Protein 6EMG (pdb70)

Radius of gyration: 25.28 Å; Cα contacts (8 Å, |Δi|>4): 551; chains: 2; bounding box: 44×83×62 Å

Foldseek 3Di:
DDDQPLLVQCQDLDLVSNVVSVVVVLVQLLPQVNLLPQDLVNLLSVLLSLVNNLVNDDDDVVLLVSLLVVLCVLVSYDPNNNLSNVLSNLLNCLQCVVVDDPVSNVSVLSSVLSNLLSLLLVQAPPVLGGNVVSLCSSVVVCCQALLDLDQWHWDDVIDIGGHDPVVNLSCLVRVVVSLVVNPLLPVVRPVSLVSLVVSLVSLVVSLVRDPDPVSNVSSVVSNCDCSRPVND/DLPLLVCLVSPVCSVVVVLVVQLDPDADLVNLLSNLVSLVVNLVPDQDDVVLLVSLLSVLVSLVSHDPVCNLSNVLSNLLNCLQCVVVQDPSSVVSVLSSVLSNLLSLLLVQPPCVGDVVSLCSSVVSCCQALLDLDQWHFRDDCPDDHDTDIGGHDNVSNLSCLVCVVVSLVVNPLLVPPDPSSLVSLVSSLVSLVVSLVRDPDPSSVVSSVVSNCPCSHPVNVD

Secondary structure (DSSP, 8-state):
----TTGGGTT-SSHHHHHHHHHHHHHHHHSHHHHHT--HHHHHHHHHHHHHHHHH--SHHHHHHHHHHHHGGGGGS-GGGHHHHHHHHHHHHHHHGGGS-HHHHHHHHHHHHHHHHHHHHHTBS----B-HHHHHHHHHHHHHTTT-SSSEEEE---EEEE--HHHHHHHHTTHHHHHHHTTTT-TT-HHHHHHHHHHHHHHHHHHHH-S-HHHHHHHHHHHT-TTSGGG-/--GGGGG---SHHHHHHHHHHHH-----HHHHHHHHHHHHHHHHH--SHHHHHHHHHHHHHGGGGS-GGGHHHHHHHHHHHHHHHGGG--HHHHHHHHHHHHHHHHHHHHHTB---B-HHHHHHHHHHHHHTTT-SSSEEE-S-SSSSSS--EEEPPHHHHHHHHHHHHHHHHHTTTTSTTSHHHHHHHHHHHHHHHHHHHH-S-HHHHHHHHHHHT-TTSTTT--

Solvent-accessible surface area: 22153 Å² total; per-residue (Å²): 185,52,93,23,78,17,37,151,82,0,42,27,104,71,152,165,55,25,71,57,5,10,78,50,0,48,63,29,1,72,47,158,159,50,0,43,57,16,70,40,95,8,0,20,79,0,3,107,6,0,6,78,5,0,75,47,10,106,174,49,121,62,33,84,90,21,0,69,57,1,7,78,1,3,121,56,12,3,99,121,4,0,31,40,2,5,60,2,1,6,3,1,3,5,104,29,16,123,69,17,54,143,151,49,42,126,13,1,42,35,1,0,53,70,4,2,8,13,3,0,119,12,0,87,112,150,47,88,47,9,14,94,58,15,1,5,51,4,0,32,15,2,38,47,0,0,5,4,31,11,113,50,12,123,5,130,114,111,81,65,28,137,12,17,78,23,0,12,49,23,0,2,80,4,0,5,42,2,0,80,150,16,31,2,28,68,85,137,45,99,64,0,97,40,4,4,76,0,0,15,13,5,0,32,4,4,37,23,36,26,193,32,91,50,2,96,71,98,0,126,86,8,38,48,31,118,76,5,59,99,71,159,144,29,88,16,29,164,85,15,214,90,69,96,68,2,33,85,43,1,77,64,81,4,73,114,164,90,34,60,38,44,37,1,22,80,0,4,107,5,0,13,115,11,0,55,104,23,102,94,7,11,40,19,8,56,17,0,60,85,3,6,76,5,3,122,63,17,58,95,148,10,1,30,41,2,3,58,3,0,7,4,1,2,4,90,43,10,125,52,12,57,76,138,69,26,26,6,0,11,11,1,2,18,50,5,2,10,11,3,0,115,12,0,89,119,159,71,3,32,106,57,21,2,69,58,4,1,35,11,1,46,50,0,0,4,11,117,50,120,80,15,145,24,12,122,82,88,140,136,53,47,92,83,84,34,117,7,12,73,14,0,20,23,19,0,2,48,4,0,6,42,1,0,71,143,13,22,0,13,112,84,145,59,102,61,0,83,93,7,8,87,82,0,20,78,33,0,58,34,5,35,142,78,23,196,30,94,43,1,103,75,61,0,130,85,11,36,51,36,112,73,5,28,79,62,178,261

Sequence (458 aa):
EKSMPFIKHLASSDRKVRTAALNSLHAFLSARQVASALTTLDVLKLWKGLFYALWMCDRAIPQQNLCNELADLIWQLPRESVATWLRGFWATMAREWTGIDVLRMEKFLLLVRRVLGASFKWMKKDGGAWDQSKVDEVLGLLAEWPFSLAEEVRITGEIVQKIPVGMRLHVLDIWVDEVERVGLLNEDEEEARMMIVQRISDMVDALEQTTKSPAVRTRSKDSLGDDRLPANRSMPFIKHLKVRTAALNSLHAFLSASALTTLDVLKLWKGLFYYALWMCDRAIPQQNLCNELADLIWQLPRESVATWLRGFWATMAREWTGIDVLRMEKFLLLVRRVLGASFKWMKKDAWDQSKVDEVLGLLAEWPFSLAEEVRITQSSEKGGEIVQKIPVGMRLHVLDIWVDEVERVGLLNEDEEEARMIVQRISDMVDALEQTTKSPAVRTRSKDSLGDDRLPANRR

Structure (mmCIF, N/CA/C/O backbone):
data_6EMG
#
_entry.id   6EMG
#
_cell.length_a   214.259
_cell.length_b   214.259
_cell.length_c   124.785
_cell.angle_alpha   90.000
_cell.angle_beta   90.000
_cell.angle_gamma   120.000
#
_symmetry.space_group_name_H-M   'P 63 2 2'
#
loop_
_entity.id
_entity.type
_entity.pdbx_description
1 polymer G0S4M2
2 non-polymer 'PHOSPHATE ION'
3 non-polymer 1,2-ETHANEDIOL
4 non-polymer '4-(2-HYDROXYETHYL)-1-PIPERAZINE ETHANESULFONIC ACID'
5 water water
#
loop_
_atom_site.group_PDB
_atom_site.id
_atom_site.type_symbol
_atom_site.label_atom_id
_atom_site.label_alt_id
_atom_site.label_comp_id
_atom_site.label_asym_id
_atom_site.label_entity_id
_atom_site.label_seq_id
_atom_site.pdbx_PDB_ins_code
_atom_site.Cartn_x
_atom_site.Cartn_y
_atom_site.Cartn_z
_atom_site.occupancy
_atom_site.B_iso_or_equiv
_atom_site.auth_seq_id
_atom_site.auth_comp_id
_atom_site.auth_asym_id
_atom_site.auth_atom_id
_atom_site.pdbx_PDB_model_num
ATOM 1 N N . GLU A 1 5 ? 76.345 91.671 -9.070 1.00 109.07 5 GLU A N 1
ATOM 2 C CA . GLU A 1 5 ? 75.715 91.969 -7.791 1.00 119.15 5 GLU A CA 1
ATOM 3 C C . GLU A 1 5 ? 74.726 93.123 -7.935 1.00 117.12 5 GLU A C 1
ATOM 4 O O . GLU A 1 5 ? 74.872 93.974 -8.812 1.00 117.57 5 GLU A O 1
ATOM 10 N N . LYS A 1 6 ? 73.707 93.123 -7.081 1.00 105.33 6 LYS A N 1
ATOM 11 C CA . LYS A 1 6 ? 72.718 94.187 -7.110 1.00 91.22 6 LYS A CA 1
ATOM 12 C C . LYS A 1 6 ? 73.336 95.505 -6.665 1.00 83.65 6 LYS A C 1
ATOM 13 O O . LYS A 1 6 ? 74.246 95.545 -5.832 1.00 81.30 6 LYS A O 1
ATOM 19 N N . SER A 1 7 ? 72.831 96.594 -7.235 1.00 75.01 7 SER A N 1
ATOM 20 C CA . SER A 1 7 ? 73.193 97.930 -6.793 1.00 84.05 7 SER A CA 1
ATOM 21 C C . SER A 1 7 ? 72.215 98.369 -5.713 1.00 73.75 7 SER A C 1
ATOM 22 O O . SER A 1 7 ? 70.999 98.359 -5.928 1.00 64.95 7 SER A O 1
ATOM 25 N N . MET A 1 8 ? 72.749 98.732 -4.549 1.00 70.25 8 MET A N 1
ATOM 26 C CA . MET A 1 8 ? 71.938 99.125 -3.395 1.00 60.59 8 MET A CA 1
ATOM 27 C C . MET A 1 8 ? 72.558 100.362 -2.761 1.00 56.96 8 MET A C 1
ATOM 28 O O . MET A 1 8 ? 73.044 100.324 -1.625 1.00 57.00 8 MET A O 1
ATOM 33 N N . PRO A 1 9 ? 72.538 101.496 -3.471 1.00 57.25 9 PRO A N 1
ATOM 34 C CA . PRO A 1 9 ? 73.276 102.678 -2.995 1.00 59.77 9 PRO A CA 1
ATOM 35 C C . PRO A 1 9 ? 72.692 103.316 -1.746 1.00 63.75 9 PRO A C 1
ATOM 36 O O . PRO A 1 9 ? 73.359 10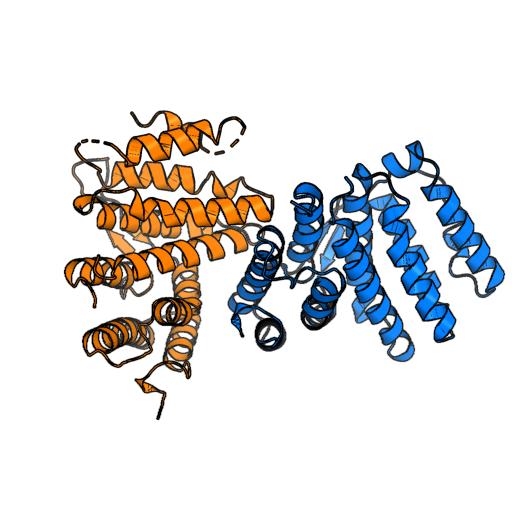4.165 -1.141 1.00 65.50 9 PRO A O 1
ATOM 40 N N . PHE A 1 10 ? 71.480 102.942 -1.340 1.00 50.82 10 PHE A N 1
ATOM 41 C CA . PHE A 1 10 ? 70.861 103.530 -0.159 1.00 52.04 10 PHE A CA 1
ATOM 42 C C . PHE A 1 10 ? 71.423 102.976 1.142 1.00 52.23 10 PHE A C 1
ATOM 43 O O . PHE A 1 10 ? 71.222 103.589 2.196 1.00 50.66 10 PHE A O 1
ATOM 51 N N . ILE A 1 11 ? 72.115 101.835 1.090 1.00 51.63 11 ILE A N 1
ATOM 52 C CA . ILE A 1 11 ? 72.515 101.143 2.313 1.00 58.16 11 ILE A CA 1
ATOM 53 C C . ILE A 1 11 ? 73.475 101.999 3.129 1.00 52.86 11 ILE A C 1
ATOM 54 O O . ILE A 1 11 ? 73.362 102.084 4.357 1.00 52.13 11 ILE A O 1
ATOM 59 N N . LYS A 1 12 ? 74.422 102.665 2.462 1.00 54.20 12 LYS A N 1
ATOM 60 C CA . LYS A 1 12 ? 75.399 103.469 3.189 1.00 58.98 12 LYS A CA 1
ATOM 61 C C . LYS A 1 12 ? 74.769 104.681 3.863 1.00 63.78 12 LYS A C 1
ATOM 62 O O . LYS A 1 12 ? 75.401 105.291 4.731 1.00 72.30 12 LYS A O 1
ATOM 68 N N . HIS A 1 13 ? 73.539 105.037 3.497 1.00 57.22 13 HIS A N 1
ATOM 69 C CA . HIS A 1 13 ? 72.858 106.178 4.092 1.00 45.49 13 HIS A CA 1
ATOM 70 C C . HIS A 1 13 ? 71.904 105.793 5.214 1.00 47.64 13 HIS A C 1
ATOM 71 O O . HIS A 1 13 ? 71.380 106.686 5.889 1.00 50.57 13 HIS A O 1
ATOM 78 N N . LEU A 1 14 ? 71.665 104.496 5.429 1.00 45.73 14 LEU A N 1
ATOM 79 C CA . LEU A 1 14 ? 70.753 104.080 6.490 1.00 51.21 14 LEU A CA 1
ATOM 80 C C . LEU A 1 14 ? 71.277 104.467 7.866 1.00 55.37 14 LEU A C 1
ATOM 81 O O . LEU A 1 14 ? 70.490 104.631 8.806 1.00 62.22 14 LEU A O 1
ATOM 86 N N . ALA A 1 15 ? 72.593 104.619 8.007 1.00 49.52 15 ALA A N 1
ATOM 87 C CA . ALA A 1 15 ? 73.216 104.928 9.286 1.00 54.61 15 ALA A CA 1
ATOM 88 C C . ALA A 1 15 ? 73.678 106.376 9.385 1.00 55.40 15 ALA A C 1
ATOM 89 O O . ALA A 1 15 ? 74.449 106.706 10.291 1.00 57.50 15 ALA A O 1
ATOM 91 N N . SER A 1 16 ? 73.226 107.241 8.480 1.00 55.17 16 SER A N 1
ATOM 92 C CA . SER A 1 16 ? 73.654 108.633 8.488 1.00 58.29 16 SER A CA 1
ATOM 93 C C . SER A 1 16 ? 73.275 109.312 9.799 1.00 55.68 16 SER A C 1
ATOM 94 O O . SER A 1 16 ? 72.302 108.944 10.460 1.00 62.85 16 SER A O 1
ATOM 97 N N . SER A 1 17 ? 74.067 110.314 10.181 1.00 59.22 17 SER A N 1
ATOM 98 C CA . SER A 1 17 ? 73.748 111.079 11.379 1.00 64.67 17 SER A CA 1
ATOM 99 C C . SER A 1 17 ? 72.562 112.009 11.159 1.00 64.31 17 SER A C 1
ATOM 100 O O . SER A 1 17 ? 71.979 112.489 12.137 1.00 68.76 17 SER A O 1
ATOM 103 N N . ASP A 1 18 ? 72.198 112.269 9.904 1.00 57.73 18 ASP A N 1
ATOM 104 C CA . ASP A 1 18 ? 71.038 113.087 9.568 1.00 56.30 18 ASP A CA 1
ATOM 105 C C . ASP A 1 18 ? 69.805 112.193 9.532 1.00 62.22 18 ASP A C 1
ATOM 106 O O . ASP A 1 18 ? 69.751 111.228 8.761 1.00 64.20 18 ASP A O 1
ATOM 111 N N . ARG A 1 19 ? 68.815 112.523 10.365 1.00 57.79 19 ARG A N 1
ATOM 112 C CA . ARG A 1 19 ? 67.634 111.676 10.488 1.00 59.98 19 ARG A CA 1
ATOM 113 C C . ARG A 1 19 ? 66.853 111.618 9.182 1.00 58.98 19 ARG A C 1
ATOM 114 O O . ARG A 1 19 ? 66.315 110.565 8.817 1.00 53.26 19 ARG A O 1
ATOM 122 N N . LYS A 1 20 ? 66.789 112.737 8.457 1.00 57.86 20 LYS A N 1
ATOM 123 C CA . LYS A 1 20 ? 66.038 112.757 7.207 1.00 67.69 20 LYS A CA 1
ATOM 124 C C . LYS A 1 20 ? 66.749 111.969 6.113 1.00 59.78 20 LYS A C 1
ATOM 125 O O . LYS A 1 20 ? 66.090 111.392 5.243 1.00 58.99 20 LYS A O 1
ATOM 131 N N . VAL A 1 21 ? 68.084 111.916 6.142 1.00 55.01 21 VAL A N 1
ATOM 132 C CA . VAL A 1 21 ? 68.806 111.038 5.223 1.00 57.70 21 VAL A CA 1
ATOM 133 C C . VAL A 1 21 ? 68.495 109.580 5.536 1.00 63.36 21 VAL A C 1
ATOM 134 O O . VAL A 1 21 ? 68.326 108.756 4.628 1.00 57.93 21 VAL A O 1
ATOM 138 N N . ARG A 1 22 ? 68.408 109.240 6.825 1.00 47.13 22 ARG A N 1
ATOM 139 C CA . ARG A 1 22 ? 68.088 107.869 7.214 1.00 52.35 22 ARG A CA 1
ATOM 140 C C . ARG A 1 22 ? 66.696 107.475 6.740 1.00 50.66 22 ARG A C 1
ATOM 141 O O . ARG A 1 22 ? 66.497 106.377 6.206 1.00 51.23 22 ARG A O 1
ATOM 149 N N . THR A 1 23 ? 65.715 108.360 6.933 1.00 48.42 23 THR A N 1
ATOM 150 C CA . THR A 1 23 ? 64.352 108.051 6.515 1.00 48.14 23 THR A CA 1
ATOM 151 C C . THR A 1 23 ? 64.255 107.920 5.001 1.00 44.36 23 THR A C 1
ATOM 152 O O . THR A 1 23 ? 63.596 107.006 4.490 1.00 51.39 23 THR A O 1
ATOM 156 N N . ALA A 1 24 ? 64.907 108.825 4.266 1.00 48.91 24 ALA A N 1
ATOM 157 C CA . ALA A 1 24 ? 64.928 108.723 2.811 1.00 51.77 24 ALA A CA 1
ATOM 158 C C . ALA A 1 24 ? 65.598 107.432 2.359 1.00 57.34 24 ALA A C 1
ATOM 159 O O . ALA A 1 24 ? 65.127 106.774 1.424 1.00 51.65 24 ALA A O 1
ATOM 161 N N . ALA A 1 25 ? 66.695 107.048 3.019 1.00 47.33 25 ALA A N 1
ATOM 162 C CA . ALA A 1 25 ? 67.372 105.804 2.664 1.00 52.08 25 ALA A CA 1
ATOM 163 C C . ALA A 1 25 ? 66.494 104.593 2.954 1.00 56.22 25 ALA A C 1
ATOM 164 O O . ALA A 1 25 ? 66.442 103.652 2.153 1.00 46.78 25 ALA A O 1
ATOM 166 N N . LEU A 1 26 ? 65.797 104.598 4.093 1.00 46.56 26 LEU A N 1
ATOM 167 C CA . LEU A 1 26 ? 64.886 103.503 4.412 1.00 45.90 26 LEU A CA 1
ATOM 168 C C . LEU A 1 26 ? 63.732 103.446 3.422 1.00 49.51 26 LEU A C 1
ATOM 169 O O . LEU A 1 26 ? 63.278 102.359 3.045 1.00 46.98 26 LEU A O 1
ATOM 174 N N . ASN A 1 27 ? 63.241 104.611 2.991 1.00 42.46 27 ASN A N 1
ATOM 175 C CA . ASN A 1 27 ? 62.188 104.639 1.983 1.00 47.05 27 ASN A CA 1
ATOM 176 C C . ASN A 1 27 ? 62.691 104.100 0.650 1.00 49.79 27 ASN A C 1
ATOM 177 O O . ASN A 1 27 ? 61.949 103.422 -0.071 1.00 49.74 27 ASN A O 1
ATOM 182 N N . SER A 1 28 ? 63.949 104.389 0.306 1.00 46.09 28 SER A N 1
ATOM 183 C CA . SER A 1 28 ? 64.541 103.793 -0.887 1.00 53.72 28 SER A CA 1
ATOM 184 C C . SER A 1 28 ? 64.614 102.277 -0.757 1.00 53.50 28 SER A C 1
ATOM 185 O O . SER A 1 28 ? 64.418 101.552 -1.740 1.00 50.93 28 SER A O 1
ATOM 188 N N . LEU A 1 29 ? 64.892 101.781 0.452 1.00 43.27 29 LEU A N 1
ATOM 189 C CA . LEU A 1 29 ? 64.897 100.339 0.677 1.00 44.07 29 LEU A CA 1
ATOM 190 C C . LEU A 1 29 ? 63.506 99.751 0.476 1.00 42.99 29 LEU A C 1
ATOM 191 O O . LEU A 1 29 ? 63.360 98.677 -0.121 1.00 48.38 29 LEU A O 1
ATOM 196 N N . HIS A 1 30 ? 62.474 100.436 0.979 1.00 43.09 30 HIS A N 1
ATOM 197 C CA . HIS A 1 30 ? 61.098 100.026 0.714 1.00 47.75 30 HIS A CA 1
ATOM 198 C C . HIS A 1 30 ? 60.848 99.894 -0.781 1.00 49.84 30 HIS A C 1
ATOM 199 O O . HIS A 1 30 ? 60.307 98.886 -1.251 1.00 52.28 30 HIS A O 1
ATOM 206 N N . ALA A 1 31 ? 61.244 100.915 -1.545 1.00 48.81 31 ALA A N 1
ATOM 207 C CA . ALA A 1 31 ? 61.045 100.891 -2.990 1.00 50.35 31 ALA A CA 1
ATOM 208 C C . ALA A 1 31 ? 61.842 99.768 -3.639 1.00 48.88 31 ALA A C 1
ATOM 209 O O . ALA A 1 31 ? 61.338 99.075 -4.532 1.00 48.26 31 ALA A O 1
ATOM 211 N N . PHE A 1 32 ? 63.089 99.577 -3.203 1.00 48.33 32 PHE A N 1
ATOM 212 C CA . PHE A 1 32 ? 63.923 98.510 -3.749 1.00 47.16 32 PHE A CA 1
ATOM 213 C C . PHE A 1 32 ? 63.256 97.150 -3.586 1.00 56.71 32 PHE A C 1
ATOM 214 O O . PHE A 1 32 ? 63.269 96.329 -4.511 1.00 52.94 32 PHE A O 1
ATOM 222 N N . LEU A 1 33 ? 62.653 96.898 -2.421 1.00 49.94 33 LEU A N 1
ATOM 223 C CA . LEU A 1 33 ? 62.026 95.604 -2.176 1.00 47.00 33 LEU A CA 1
ATOM 224 C C . LEU A 1 33 ? 60.702 95.447 -2.911 1.00 52.59 33 LEU A C 1
ATOM 225 O O . LEU A 1 33 ? 60.252 94.314 -3.112 1.00 54.98 33 LEU A O 1
ATOM 230 N N . SER A 1 34 ? 60.068 96.549 -3.315 1.00 51.04 34 SER A N 1
ATOM 231 C CA . SER A 1 34 ? 58.778 96.458 -3.988 1.00 55.16 34 SER A CA 1
ATOM 232 C C . SER A 1 34 ? 58.905 96.040 -5.447 1.00 62.49 34 SER A C 1
ATOM 233 O O . SER A 1 34 ? 57.919 95.579 -6.032 1.00 58.73 34 SER A O 1
ATOM 236 N N . ALA A 1 35 ? 60.086 96.193 -6.047 1.00 57.43 35 ALA A N 1
ATOM 237 C CA . ALA A 1 35 ? 60.329 95.702 -7.401 1.00 60.25 35 ALA A CA 1
ATOM 238 C C . ALA A 1 35 ? 60.332 94.179 -7.367 1.00 58.59 35 ALA A C 1
ATOM 239 O O . ALA A 1 35 ? 61.251 93.562 -6.820 1.00 58.62 35 ALA A O 1
ATOM 241 N N . ARG A 1 36 ? 59.298 93.576 -7.957 1.00 61.78 36 ARG A N 1
ATOM 242 C CA . ARG A 1 36 ? 58.972 92.186 -7.654 1.00 63.21 36 ARG A CA 1
ATOM 243 C C . ARG A 1 36 ? 60.037 91.224 -8.161 1.00 63.95 36 ARG A C 1
ATOM 244 O O . ARG A 1 36 ? 60.367 90.246 -7.480 1.00 58.59 36 ARG A O 1
ATOM 252 N N . GLN A 1 37 ? 60.572 91.465 -9.360 1.00 68.80 37 GLN A N 1
ATOM 253 C CA . GLN A 1 37 ? 61.616 90.584 -9.872 1.00 75.59 37 GLN A CA 1
ATOM 254 C C . GLN A 1 37 ? 62.896 90.694 -9.055 1.00 65.18 37 GLN A C 1
ATOM 255 O O . GLN A 1 37 ? 63.601 89.694 -8.872 1.00 63.74 37 GLN A O 1
ATOM 261 N N . VAL A 1 38 ? 63.215 91.895 -8.565 1.00 66.11 38 VAL A N 1
ATOM 262 C CA . VAL A 1 38 ? 64.430 92.087 -7.778 1.00 63.01 38 VAL A CA 1
ATOM 263 C C . VAL A 1 38 ? 64.309 91.380 -6.437 1.00 70.36 38 VAL A C 1
ATOM 264 O O . VAL A 1 38 ? 65.228 90.676 -6.001 1.00 56.98 38 VAL A O 1
ATOM 268 N N . ALA A 1 39 ? 63.169 91.556 -5.763 1.00 57.23 39 ALA A N 1
ATOM 269 C CA . ALA A 1 39 ? 62.950 90.895 -4.482 1.00 63.07 39 ALA A CA 1
ATOM 270 C C . ALA A 1 39 ? 62.920 89.378 -4.626 1.00 69.28 39 ALA A C 1
ATOM 271 O O . ALA A 1 39 ? 63.347 88.662 -3.714 1.00 62.74 39 ALA A O 1
ATOM 273 N N . SER A 1 40 ? 62.425 88.872 -5.758 1.00 60.57 40 SER A N 1
ATOM 274 C CA . SER A 1 40 ? 62.392 87.431 -5.978 1.00 66.03 40 SER A CA 1
ATOM 275 C C . SER A 1 40 ? 63.785 86.834 -6.131 1.00 62.89 40 SER A C 1
ATOM 276 O O . SER A 1 40 ? 63.952 85.628 -5.925 1.00 73.70 40 SER A O 1
ATOM 279 N N . ALA A 1 41 ? 64.783 87.644 -6.482 1.00 61.84 41 ALA A N 1
ATOM 280 C CA . ALA A 1 41 ? 66.126 87.156 -6.764 1.00 59.74 41 ALA A CA 1
ATOM 281 C C . ALA A 1 41 ? 67.112 87.463 -5.642 1.00 53.99 41 ALA A C 1
ATOM 282 O O . ALA A 1 41 ? 68.327 87.398 -5.860 1.00 61.01 41 ALA A O 1
ATOM 284 N N . LEU A 1 42 ? 66.617 87.792 -4.451 1.00 58.32 42 LEU A N 1
ATOM 285 C CA . LEU A 1 42 ? 67.499 88.158 -3.351 1.00 56.04 42 LEU A CA 1
ATOM 286 C C . LEU A 1 42 ? 68.336 86.964 -2.911 1.00 61.40 42 LEU A C 1
ATOM 287 O O . LEU A 1 42 ? 67.810 85.872 -2.672 1.00 54.71 42 LEU A O 1
ATOM 292 N N . THR A 1 43 ? 69.645 87.175 -2.814 1.00 51.97 43 THR A N 1
ATOM 293 C CA . THR A 1 43 ? 70.574 86.161 -2.341 1.00 52.02 43 THR A CA 1
ATOM 294 C C . THR A 1 43 ? 70.835 86.340 -0.850 1.00 55.42 43 THR A C 1
ATOM 295 O O . THR A 1 43 ? 70.460 87.344 -0.238 1.00 51.93 43 THR A O 1
ATOM 299 N N . THR A 1 44 ? 71.486 85.333 -0.267 1.00 53.80 44 THR A N 1
ATOM 300 C CA . THR A 1 44 ? 71.890 85.413 1.131 1.00 47.84 44 THR A CA 1
ATOM 301 C C . THR A 1 44 ? 72.780 86.624 1.370 1.00 46.20 44 THR A C 1
ATOM 302 O O . THR A 1 44 ? 72.605 87.360 2.348 1.00 53.27 44 THR A O 1
ATOM 306 N N . LEU A 1 45 ? 73.742 86.853 0.479 1.00 51.70 45 LEU A N 1
ATOM 307 C CA . LEU A 1 45 ? 74.608 88.015 0.630 1.00 61.61 45 LEU A CA 1
ATOM 308 C C . LEU A 1 45 ? 73.834 89.321 0.495 1.00 61.64 45 LEU A C 1
ATOM 309 O O . LEU A 1 45 ? 74.164 90.302 1.173 1.00 52.72 45 LEU A O 1
ATOM 314 N N . ASP A 1 46 ? 72.793 89.349 -0.343 1.00 49.45 46 ASP A N 1
ATOM 315 C CA . ASP A 1 46 ? 71.974 90.551 -0.456 1.00 45.18 46 ASP A CA 1
ATOM 316 C C . ASP A 1 46 ? 71.320 90.894 0.878 1.00 49.48 46 ASP A C 1
ATOM 317 O O . ASP A 1 46 ? 71.458 92.013 1.385 1.00 49.65 46 ASP A O 1
ATOM 322 N N . VAL A 1 47 ? 70.616 89.927 1.475 1.00 40.50 47 VAL A N 1
ATOM 323 C CA . VAL A 1 47 ? 69.862 90.210 2.691 1.00 49.99 47 VAL A CA 1
ATOM 324 C C . VAL A 1 47 ? 70.795 90.470 3.866 1.00 46.27 47 VAL A C 1
ATOM 325 O O . VAL A 1 47 ? 70.450 91.223 4.785 1.00 50.53 47 VAL A O 1
ATOM 329 N N . LEU A 1 48 ? 71.989 89.870 3.858 1.00 46.53 48 LEU A N 1
ATOM 330 C CA . LEU A 1 48 ? 72.964 90.173 4.901 1.00 44.61 48 LEU A CA 1
ATOM 331 C C . LEU A 1 48 ? 73.402 91.629 4.829 1.00 53.28 48 LEU A C 1
ATOM 332 O O . LEU A 1 48 ? 73.571 92.286 5.863 1.00 47.99 48 LEU A O 1
ATOM 337 N N . LYS A 1 49 ? 73.579 92.154 3.614 1.00 45.83 49 LYS A N 1
ATOM 338 C CA . LYS A 1 49 ? 73.924 93.563 3.464 1.00 49.84 49 LYS A CA 1
ATOM 339 C C . LYS A 1 49 ? 72.763 94.461 3.869 1.00 51.72 49 LYS A C 1
ATOM 340 O O . LYS A 1 49 ? 72.967 95.505 4.500 1.00 46.98 49 LYS A O 1
ATOM 346 N N . LEU A 1 50 ? 71.537 94.072 3.517 1.00 42.40 50 LEU A N 1
ATOM 347 C CA . LEU A 1 50 ? 70.377 94.896 3.839 1.00 44.72 50 LEU A CA 1
ATOM 348 C C . LEU A 1 50 ? 70.114 94.915 5.340 1.00 46.41 50 LEU A C 1
ATOM 349 O O . LEU A 1 50 ? 69.851 95.974 5.920 1.00 44.54 50 LEU A O 1
ATOM 354 N N . TRP A 1 51 ? 70.191 93.751 5.989 1.00 42.24 51 TRP A N 1
ATOM 355 C CA . TRP A 1 51 ? 69.917 93.700 7.420 1.00 48.25 51 TRP A CA 1
ATOM 356 C C . TRP A 1 51 ? 71.017 94.369 8.232 1.00 48.57 51 TRP A C 1
ATOM 357 O O . TRP A 1 51 ? 70.739 94.931 9.298 1.00 48.64 51 TRP A O 1
ATOM 368 N N . LYS A 1 52 ? 72.264 94.324 7.755 1.00 48.49 52 LYS A N 1
ATOM 369 C CA . LYS A 1 52 ? 73.313 95.106 8.400 1.00 48.57 52 LYS A CA 1
ATOM 370 C C . LYS A 1 52 ? 72.988 96.592 8.348 1.00 54.24 52 LYS A C 1
ATOM 371 O O . LYS A 1 52 ? 73.176 97.314 9.334 1.00 48.23 52 LYS A O 1
ATOM 377 N N . GLY A 1 53 ? 72.490 97.067 7.205 1.00 43.67 53 GLY A N 1
ATOM 378 C CA . GLY A 1 53 ? 72.083 98.459 7.112 1.00 40.97 53 GLY A CA 1
ATOM 379 C C . GLY A 1 53 ? 70.902 98.780 8.008 1.00 43.61 53 GLY A C 1
ATOM 380 O O . GLY A 1 53 ? 70.873 99.824 8.663 1.00 46.65 53 GLY A O 1
ATOM 381 N N . LEU A 1 54 ? 69.912 97.887 8.051 1.00 43.70 54 LEU A N 1
ATOM 382 C CA . LEU A 1 54 ? 68.760 98.108 8.920 1.00 44.39 54 LEU A CA 1
ATOM 383 C C . LEU A 1 54 ? 69.159 98.065 10.389 1.00 46.10 54 LEU A C 1
ATOM 384 O O . LEU A 1 54 ? 68.615 98.817 11.206 1.00 41.75 54 LEU A O 1
ATOM 389 N N . PHE A 1 55 ? 70.104 97.188 10.740 1.00 42.64 55 PHE A N 1
ATOM 390 C CA . PHE A 1 55 ? 70.615 97.142 12.107 1.00 41.79 55 PHE A CA 1
ATOM 391 C C . PHE A 1 55 ? 71.126 98.507 12.543 1.00 45.78 55 PHE A C 1
ATOM 392 O O . PHE A 1 55 ? 70.824 98.978 13.645 1.00 46.78 55 PHE A O 1
ATOM 400 N N . TYR A 1 56 ? 71.900 99.163 11.683 1.00 42.15 56 TYR A N 1
ATOM 401 C CA . TYR A 1 56 ? 72.480 100.444 12.053 1.00 41.90 56 TYR A CA 1
ATOM 402 C C . TYR A 1 56 ? 71.490 101.591 11.928 1.00 50.46 56 TYR A C 1
ATOM 403 O O . TYR A 1 56 ? 71.692 102.634 12.557 1.00 45.20 56 TYR A O 1
ATOM 412 N N . ALA A 1 57 ? 70.421 101.420 11.148 1.00 41.58 57 ALA A N 1
ATOM 413 C CA . ALA A 1 57 ? 69.335 102.393 11.169 1.00 46.94 57 ALA A CA 1
ATOM 414 C C . ALA A 1 57 ? 68.660 102.412 12.534 1.00 43.17 57 ALA A C 1
ATOM 415 O O . ALA A 1 57 ? 68.388 103.481 13.090 1.00 46.84 57 ALA A O 1
ATOM 417 N N . LEU A 1 58 ? 68.384 101.233 13.093 1.00 44.16 58 LEU A N 1
ATOM 418 C CA . LEU A 1 58 ? 67.850 101.173 14.449 1.00 44.29 58 LEU A CA 1
ATOM 419 C C . LEU A 1 58 ? 68.879 101.647 15.468 1.00 47.42 58 LEU A C 1
ATOM 420 O O . LEU A 1 58 ? 68.530 102.343 16.429 1.00 43.00 58 LEU A O 1
ATOM 425 N N . TRP A 1 59 ? 70.152 101.285 15.269 1.00 43.98 59 TRP A N 1
ATOM 426 C CA . TRP A 1 59 ? 71.208 101.717 16.181 1.00 43.78 59 TRP A CA 1
ATOM 427 C C . TRP A 1 59 ? 71.235 103.234 16.319 1.00 46.81 59 TRP A C 1
ATOM 428 O O . TRP A 1 59 ? 71.435 103.763 17.418 1.00 46.64 59 TRP A O 1
ATOM 439 N N . MET A 1 60 ? 71.011 103.951 15.217 1.00 47.42 60 MET A N 1
ATOM 440 C CA . MET A 1 60 ? 71.075 105.407 15.214 1.00 46.48 60 MET A CA 1
ATOM 441 C C . MET A 1 60 ? 69.794 106.070 15.708 1.00 47.33 60 MET A C 1
ATOM 442 O O . MET A 1 60 ? 69.799 107.284 15.940 1.00 54.03 60 MET A O 1
ATOM 447 N N . CYS A 1 61 ? 68.707 105.319 15.874 1.00 54.66 61 CYS A N 1
ATOM 448 C CA . CYS A 1 61 ? 67.420 105.899 16.248 1.00 52.06 61 CYS A CA 1
ATOM 449 C C . CYS A 1 61 ? 67.379 106.116 17.758 1.00 49.13 61 CYS A C 1
ATOM 450 O O . CYS A 1 61 ? 67.535 105.165 18.532 1.00 47.93 61 CYS A O 1
ATOM 453 N N . ASP A 1 62 ? 67.142 107.362 18.178 1.00 60.41 62 ASP A N 1
ATOM 454 C CA . ASP A 1 62 ? 67.498 107.797 19.524 1.00 67.71 62 ASP A CA 1
ATOM 455 C C . ASP A 1 62 ? 66.331 107.896 20.503 1.00 65.92 62 ASP A C 1
ATOM 456 O O . ASP A 1 62 ? 66.574 107.889 21.716 1.00 73.08 62 ASP A O 1
ATOM 461 N N . ARG A 1 63 ? 65.086 108.001 20.037 1.00 62.15 63 ARG A N 1
ATOM 462 C CA . ARG A 1 63 ? 63.962 108.259 20.934 1.00 62.85 63 ARG A CA 1
ATOM 463 C C . ARG A 1 63 ? 62.981 107.087 20.956 1.00 59.15 63 ARG A C 1
ATOM 464 O O . ARG A 1 63 ? 62.875 106.321 19.993 1.00 58.28 63 ARG A O 1
ATOM 472 N N . ALA A 1 64 ? 62.250 106.971 22.076 1.00 47.99 64 ALA A N 1
ATOM 473 C CA . ALA A 1 64 ? 61.519 105.739 22.385 1.00 53.66 64 ALA A CA 1
ATOM 474 C C . ALA A 1 64 ? 60.444 105.447 21.355 1.00 48.24 64 ALA A C 1
ATOM 475 O O . ALA A 1 64 ? 60.336 104.319 20.860 1.00 55.34 64 ALA A O 1
ATOM 477 N N . ILE A 1 65 ? 59.611 106.434 21.050 1.00 47.04 65 ILE A N 1
ATOM 478 C CA . ILE A 1 65 ? 58.483 106.195 20.157 1.00 55.03 65 ILE A CA 1
ATOM 479 C C . ILE A 1 65 ? 58.987 105.991 18.729 1.00 49.16 65 ILE A C 1
ATOM 480 O O . ILE A 1 65 ? 58.512 105.067 18.053 1.00 50.73 65 ILE A O 1
ATOM 485 N N . PRO A 1 66 ? 59.932 106.797 18.215 1.00 51.75 66 PRO A N 1
ATOM 486 C CA . PRO A 1 66 ? 60.545 106.433 16.924 1.00 51.77 66 PRO A CA 1
ATOM 487 C C . PRO A 1 66 ? 61.154 105.041 16.910 1.00 53.58 66 PRO A C 1
ATOM 488 O O . PRO A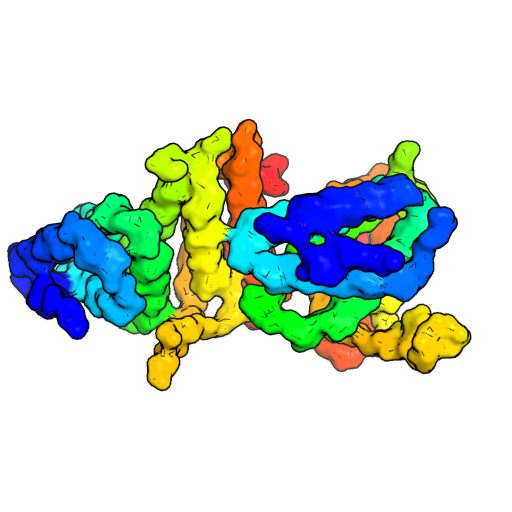 1 66 ? 61.065 104.345 15.891 1.00 49.33 66 PRO A O 1
ATOM 492 N N . GLN A 1 67 ? 61.773 104.615 18.016 1.00 46.67 67 GLN A N 1
ATOM 493 C CA . GLN A 1 67 ? 62.338 103.269 18.076 1.00 42.09 67 GLN A CA 1
ATOM 494 C C . GLN A 1 67 ? 61.252 102.208 17.959 1.00 45.03 67 GLN A C 1
ATOM 495 O O . GLN A 1 67 ? 61.439 101.190 17.281 1.00 45.70 67 GLN A O 1
ATOM 501 N N . GLN A 1 68 ? 60.112 102.422 18.621 1.00 47.84 68 GLN A N 1
ATOM 502 C CA . GLN A 1 68 ? 59.019 101.458 18.541 1.00 49.29 68 GLN A CA 1
ATOM 503 C C . GLN A 1 68 ? 58.434 101.402 17.137 1.00 42.50 68 GLN A C 1
ATOM 504 O O . GLN A 1 68 ? 58.150 100.316 16.618 1.00 46.71 68 GLN A O 1
ATOM 510 N N . ASN A 1 69 ? 58.237 102.564 16.510 1.00 42.01 69 ASN A N 1
ATOM 511 C CA . ASN A 1 69 ? 57.745 102.586 15.138 1.00 46.39 69 ASN A CA 1
ATOM 512 C C . ASN A 1 69 ? 58.735 101.924 14.190 1.00 45.59 69 ASN A C 1
ATOM 513 O O . ASN A 1 69 ? 58.338 101.181 13.284 1.00 52.70 69 ASN A O 1
ATOM 518 N N . LEU A 1 70 ? 60.032 102.176 14.387 1.00 41.64 70 LEU A N 1
ATOM 519 C CA . LEU A 1 70 ? 61.042 101.583 13.514 1.00 43.34 70 LEU A CA 1
ATOM 520 C C . LEU A 1 70 ? 61.070 100.067 13.651 1.00 43.84 70 LEU A C 1
ATOM 521 O O . LEU A 1 70 ? 61.213 99.350 12.655 1.00 44.62 70 LEU A O 1
ATOM 526 N N . CYS A 1 71 ? 60.940 99.561 14.880 1.00 42.65 71 CYS A N 1
ATOM 527 C CA . CYS A 1 71 ? 60.890 98.117 15.082 1.00 42.20 71 CYS A CA 1
ATOM 528 C C . CYS A 1 71 ? 59.688 97.504 14.377 1.00 45.94 71 CYS A C 1
ATOM 529 O O . CYS A 1 71 ? 59.784 96.413 13.804 1.00 41.40 71 CYS A O 1
ATOM 532 N N . ASN A 1 72 ? 58.544 98.190 14.411 1.00 39.66 72 ASN A N 1
ATOM 533 C CA . ASN A 1 72 ? 57.375 97.706 13.686 1.00 47.89 72 ASN A CA 1
ATOM 534 C C . ASN A 1 72 ? 57.583 97.804 12.180 1.00 44.63 72 ASN A C 1
ATOM 535 O O . ASN A 1 72 ? 57.184 96.903 11.434 1.00 44.69 72 ASN A O 1
ATOM 540 N N . GLU A 1 73 ? 58.207 98.891 11.717 1.00 42.97 73 GLU A N 1
ATOM 541 C CA . GLU A 1 73 ? 58.454 99.054 10.287 1.00 45.70 73 GLU A CA 1
ATOM 542 C C . GLU A 1 73 ? 59.372 97.959 9.761 1.00 45.65 73 GLU A C 1
ATOM 543 O O . GLU A 1 73 ? 59.123 97.379 8.697 1.00 44.98 73 GLU A O 1
ATOM 549 N N . LEU A 1 74 ? 60.441 97.658 10.500 1.00 40.44 74 LEU A N 1
ATOM 550 C CA . LEU A 1 74 ? 61.382 96.635 10.055 1.00 41.76 74 LEU A CA 1
ATOM 551 C C . LEU A 1 74 ? 60.749 95.249 10.087 1.00 42.94 74 LEU A C 1
ATOM 552 O O . LEU A 1 74 ? 60.965 94.442 9.177 1.00 40.11 74 LEU A O 1
ATOM 557 N N . ALA A 1 75 ? 59.958 94.957 11.123 1.00 42.03 75 ALA A N 1
ATOM 558 C CA . ALA A 1 75 ? 59.268 93.673 11.188 1.00 45.72 75 ALA A CA 1
ATOM 559 C C . ALA A 1 75 ? 58.246 93.524 10.069 1.00 43.13 75 ALA A C 1
ATOM 560 O O . ALA A 1 75 ? 58.009 92.408 9.593 1.00 46.55 75 ALA A O 1
ATOM 562 N N . ASP A 1 76 ? 57.637 94.629 9.634 1.00 41.36 76 ASP A N 1
ATOM 563 C CA . ASP A 1 76 ? 56.627 94.589 8.585 1.00 45.48 76 ASP A CA 1
ATOM 564 C C . ASP A 1 76 ? 57.216 94.398 7.195 1.00 45.70 76 ASP A C 1
ATOM 565 O O . ASP A 1 76 ? 56.456 94.176 6.247 1.00 45.21 76 ASP A O 1
ATOM 570 N N . LEU A 1 77 ? 58.541 94.478 7.048 1.00 41.04 77 LEU A N 1
ATOM 571 C CA . LEU A 1 77 ? 59.154 94.289 5.737 1.00 49.23 77 LEU A CA 1
ATOM 572 C C . LEU A 1 77 ? 58.865 92.902 5.182 1.00 54.56 77 LEU A C 1
ATOM 573 O O . LEU A 1 77 ? 58.918 92.697 3.963 1.00 52.03 77 LEU A O 1
ATOM 578 N N . ILE A 1 78 ? 58.544 91.946 6.059 1.00 48.15 78 ILE A N 1
ATOM 579 C CA . ILE A 1 78 ? 58.275 90.577 5.633 1.00 49.19 78 ILE A CA 1
ATOM 580 C C . ILE A 1 78 ? 57.111 90.521 4.653 1.00 54.05 78 ILE A C 1
ATOM 581 O O . ILE A 1 78 ? 57.103 89.694 3.733 1.00 51.67 78 ILE A O 1
ATOM 586 N N . TRP A 1 79 ? 56.125 91.406 4.810 1.00 46.66 79 TRP A N 1
ATOM 587 C CA . TRP A 1 79 ? 54.970 91.400 3.924 1.00 51.61 79 TRP A CA 1
ATOM 588 C C . TRP A 1 79 ? 55.278 92.001 2.558 1.00 49.91 79 TRP A C 1
ATOM 589 O O . TRP A 1 79 ? 54.542 91.738 1.602 1.00 54.99 79 TRP A O 1
ATOM 600 N N . GLN A 1 80 ? 56.342 92.799 2.446 1.00 54.12 80 GLN A N 1
ATOM 601 C CA . GLN A 1 80 ? 56.744 93.382 1.170 1.00 56.28 80 GLN A CA 1
ATOM 602 C C . GLN A 1 80 ? 57.322 92.361 0.200 1.00 62.63 80 GLN A C 1
ATOM 603 O O . GLN A 1 80 ? 57.510 92.691 -0.975 1.00 53.56 80 GLN A O 1
ATOM 609 N N . LEU A 1 81 ? 57.601 91.146 0.651 1.00 55.92 81 LEU A N 1
ATOM 610 C CA . LEU A 1 81 ? 58.394 90.257 -0.180 1.00 53.86 81 LEU A CA 1
ATOM 611 C C . LEU A 1 81 ? 57.528 89.189 -0.835 1.00 50.09 81 LEU A C 1
ATOM 612 O O . LEU A 1 81 ? 56.510 88.770 -0.273 1.00 61.15 81 LEU A O 1
ATOM 617 N N . PRO A 1 82 ? 57.915 88.733 -2.024 1.00 54.66 82 PRO A N 1
ATOM 618 C CA . PRO A 1 82 ? 57.314 87.514 -2.565 1.00 55.10 82 PRO A CA 1
ATOM 619 C C . PRO A 1 82 ? 57.642 86.341 -1.657 1.00 55.72 82 PRO A C 1
ATOM 620 O O . PRO A 1 82 ? 58.717 86.280 -1.050 1.00 53.94 82 PRO A O 1
ATOM 624 N N . ARG A 1 83 ? 56.692 85.398 -1.575 1.00 53.09 83 ARG A N 1
ATOM 625 C CA . ARG A 1 83 ? 56.744 84.358 -0.549 1.00 70.85 83 ARG A CA 1
ATOM 626 C C . ARG A 1 83 ? 58.001 83.506 -0.679 1.00 64.72 83 ARG A C 1
ATOM 627 O O . ARG A 1 83 ? 58.522 82.985 0.310 1.00 59.91 83 ARG A O 1
ATOM 635 N N . GLU A 1 84 ? 58.514 83.359 -1.891 1.00 56.54 84 GLU A N 1
ATOM 636 C CA . GLU A 1 84 ? 59.711 82.553 -2.108 1.00 62.03 84 GLU A CA 1
ATOM 637 C C . GLU A 1 84 ? 60.972 83.203 -1.557 1.00 65.31 84 GLU A C 1
ATOM 638 O O . GLU A 1 84 ? 62.016 82.547 -1.524 1.00 59.25 84 GLU A O 1
ATOM 644 N N . SER A 1 85 ? 60.902 84.458 -1.118 1.00 61.40 85 SER A N 1
ATOM 645 C CA . SER A 1 85 ? 62.063 85.155 -0.584 1.00 55.27 85 SER A CA 1
ATOM 646 C C . SER A 1 85 ? 62.031 85.339 0.927 1.00 49.86 85 SER A C 1
ATOM 647 O O . SER A 1 85 ? 63.018 85.824 1.489 1.00 51.40 85 SER A O 1
ATOM 650 N N . VAL A 1 86 ? 60.941 84.961 1.598 1.00 54.13 86 VAL A N 1
ATOM 651 C CA . VAL A 1 86 ? 60.792 85.271 3.018 1.00 49.58 86 VAL A CA 1
ATOM 652 C C . VAL A 1 86 ? 61.799 84.491 3.858 1.00 48.61 86 VAL A C 1
ATOM 653 O O . VAL A 1 86 ? 62.415 85.043 4.779 1.00 46.93 86 VAL A O 1
ATOM 657 N N . ALA A 1 87 ? 61.976 83.201 3.560 1.00 47.81 87 ALA A N 1
ATOM 658 C CA . ALA A 1 87 ? 62.897 82.373 4.336 1.00 52.76 87 ALA A CA 1
ATOM 659 C C . ALA A 1 87 ? 64.310 82.942 4.302 1.00 47.56 87 ALA A C 1
ATOM 660 O O . ALA A 1 87 ? 64.967 83.064 5.342 1.00 49.39 87 ALA A O 1
ATOM 662 N N . THR A 1 88 ? 64.791 83.305 3.110 1.00 47.67 88 THR A N 1
ATOM 663 C CA . THR A 1 88 ? 66.106 83.929 2.996 1.00 51.71 88 THR A CA 1
ATOM 664 C C . THR A 1 88 ? 66.151 85.257 3.742 1.00 46.53 88 THR A C 1
ATOM 665 O O . THR A 1 88 ? 67.149 85.577 4.398 1.00 47.94 88 THR A O 1
ATOM 669 N N . TRP A 1 89 ? 65.073 86.037 3.657 1.00 44.62 89 TRP A N 1
ATOM 670 C CA . TRP A 1 89 ? 65.023 87.327 4.340 1.00 41.65 89 TRP A CA 1
ATOM 671 C C . TRP A 1 89 ? 65.153 87.160 5.849 1.00 43.35 89 TRP A C 1
ATOM 672 O O . TRP A 1 89 ? 65.972 87.826 6.493 1.00 43.07 89 TRP A O 1
ATOM 683 N N . LEU A 1 90 ? 64.343 86.276 6.432 1.00 42.52 90 LEU A N 1
ATOM 684 C CA . LEU A 1 90 ? 64.391 86.073 7.876 1.00 44.93 90 LEU A CA 1
ATOM 685 C C . LEU A 1 90 ? 65.713 85.448 8.300 1.00 53.59 90 LEU A C 1
ATOM 686 O O . LEU A 1 90 ? 66.250 85.779 9.363 1.00 46.32 90 LEU A O 1
ATOM 691 N N . ARG A 1 91 ? 66.247 84.539 7.480 1.00 50.03 91 ARG A N 1
ATOM 692 C CA . ARG A 1 91 ? 67.553 83.955 7.763 1.00 43.14 91 ARG A CA 1
ATOM 693 C C . ARG A 1 91 ? 68.619 85.035 7.878 1.00 49.78 91 ARG A C 1
ATOM 694 O O . ARG A 1 91 ? 69.491 84.971 8.753 1.00 42.87 91 ARG A O 1
ATOM 702 N N . GLY A 1 92 ? 68.559 86.041 7.003 1.00 45.42 92 GLY A N 1
ATOM 703 C CA . GLY A 1 92 ? 69.481 87.156 7.106 1.00 40.09 92 GLY A CA 1
ATOM 704 C C . GLY A 1 92 ? 69.316 87.950 8.387 1.00 52.15 92 GLY A C 1
ATOM 705 O O . GLY A 1 92 ? 70.293 88.479 8.923 1.00 40.76 92 GLY A O 1
ATOM 706 N N . PHE A 1 93 ? 68.086 88.049 8.896 1.00 37.03 93 PHE A N 1
ATOM 707 C CA . PHE A 1 93 ? 67.867 88.763 10.149 1.00 43.21 93 PHE A CA 1
ATOM 708 C C . PHE A 1 93 ? 68.557 88.055 11.306 1.00 34.86 93 PHE A C 1
ATOM 709 O O . PHE A 1 93 ? 69.334 88.661 12.052 1.00 43.45 93 PHE A O 1
ATOM 717 N N . TRP A 1 94 ? 68.276 86.763 11.471 1.00 42.29 94 TRP A N 1
ATOM 718 C CA . TRP A 1 94 ? 68.797 86.039 12.624 1.00 43.81 94 TRP A CA 1
ATOM 719 C C . TRP A 1 94 ? 70.315 85.937 12.572 1.00 41.81 94 TRP A C 1
ATOM 720 O O . TRP A 1 94 ? 70.987 86.051 13.604 1.00 42.58 94 TRP A O 1
ATOM 731 N N . ALA A 1 95 ? 70.875 85.737 11.377 1.00 42.60 95 ALA A N 1
ATOM 732 C CA . ALA A 1 95 ? 72.327 85.712 11.246 1.00 44.99 95 ALA A CA 1
ATOM 733 C C . ALA A 1 95 ? 72.935 87.059 11.614 1.00 42.94 95 ALA A C 1
ATOM 734 O O . ALA A 1 95 ? 73.987 87.118 12.261 1.00 42.56 95 ALA A O 1
ATOM 736 N N . THR A 1 96 ? 72.277 88.154 11.223 1.00 41.69 96 THR A N 1
ATOM 737 C CA . THR A 1 96 ? 72.771 89.483 11.574 1.00 39.28 96 THR A CA 1
ATOM 738 C C . THR A 1 96 ? 72.737 89.699 13.083 1.00 42.83 96 THR A C 1
ATOM 739 O O . THR A 1 96 ? 73.734 90.114 13.686 1.00 42.57 96 THR A O 1
ATOM 743 N N . MET A 1 97 ? 71.589 89.423 13.709 1.00 37.82 97 MET A N 1
ATOM 744 C CA . MET A 1 97 ? 71.470 89.589 15.154 1.00 38.19 97 MET A CA 1
ATOM 745 C C . MET A 1 97 ? 72.437 88.686 15.908 1.00 45.59 97 MET A C 1
ATOM 746 O O . MET A 1 97 ? 72.956 89.076 16.960 1.00 40.45 97 MET A O 1
ATOM 751 N N . ALA A 1 98 ? 72.688 87.481 15.392 1.00 42.71 98 ALA A N 1
ATOM 752 C CA . ALA A 1 98 ? 73.665 86.598 16.021 1.00 41.63 98 ALA A CA 1
ATOM 753 C C . ALA A 1 98 ? 75.065 87.194 15.962 1.00 45.97 98 ALA A C 1
ATOM 754 O O . ALA A 1 98 ? 75.827 87.100 16.930 1.00 43.59 98 ALA A O 1
ATOM 756 N N . ARG A 1 99 ? 75.419 87.819 14.837 1.00 42.02 99 ARG A N 1
ATOM 757 C CA . ARG A 1 99 ? 76.748 88.408 14.708 1.00 48.24 99 ARG A CA 1
ATOM 758 C C . ARG A 1 99 ? 76.916 89.610 15.630 1.00 40.74 99 ARG A C 1
ATOM 759 O O . ARG A 1 99 ? 77.992 89.813 16.205 1.00 46.03 99 ARG A O 1
ATOM 767 N N . GLU A 1 100 ? 75.865 90.410 15.794 1.00 37.80 100 GLU A N 1
ATOM 768 C CA . GLU A 1 100 ? 75.967 91.683 16.496 1.00 40.12 100 GLU A CA 1
ATOM 769 C C . GLU A 1 100 ? 75.650 91.600 17.983 1.00 42.86 100 GLU A C 1
ATOM 770 O O . GLU A 1 100 ? 75.909 92.574 18.699 1.00 46.21 100 GLU A O 1
ATOM 776 N N . TRP A 1 101 ? 75.105 90.479 18.464 1.00 38.83 101 TRP A N 1
ATOM 777 C CA . TRP A 1 101 ? 74.467 90.454 19.779 1.00 43.41 101 TRP A CA 1
ATOM 778 C C . TRP A 1 101 ? 75.391 90.958 20.884 1.00 43.46 101 TRP A C 1
ATOM 779 O O . TRP A 1 101 ? 75.078 91.936 21.572 1.00 40.35 101 TRP A O 1
ATOM 790 N N . THR A 1 102 ? 76.539 90.304 21.069 1.00 36.43 102 THR A N 1
ATOM 791 C CA . THR A 1 102 ? 77.392 90.636 22.206 1.00 45.20 102 THR A CA 1
ATOM 792 C C . THR A 1 102 ? 78.012 92.023 22.099 1.00 42.85 102 THR A C 1
ATOM 793 O O . THR A 1 102 ? 78.436 92.575 23.120 1.00 41.35 102 THR A O 1
ATOM 797 N N . GLY A 1 103 ? 78.065 92.601 20.903 1.00 45.20 103 GLY A N 1
ATOM 798 C CA . GLY A 1 103 ? 78.688 93.890 20.689 1.00 35.26 103 GLY A CA 1
ATOM 799 C C . GLY A 1 103 ? 77.818 95.101 20.943 1.00 45.80 103 GLY A C 1
ATOM 800 O O . GLY A 1 103 ? 78.317 96.230 20.889 1.00 40.54 103 GLY A O 1
ATOM 801 N N . ILE A 1 104 ? 76.533 94.908 21.224 1.00 42.59 104 ILE A N 1
ATOM 802 C CA . ILE A 1 104 ? 75.612 96.024 21.418 1.00 43.46 104 ILE A CA 1
ATOM 803 C C . ILE A 1 104 ? 75.809 96.603 22.811 1.00 43.09 104 ILE A C 1
ATOM 804 O O . ILE A 1 104 ? 75.760 95.877 23.811 1.00 39.77 104 ILE A O 1
ATOM 809 N N . ASP A 1 105 ? 76.018 97.916 22.882 1.00 41.71 105 ASP A N 1
ATOM 810 C CA . ASP A 1 105 ? 76.223 98.566 24.167 1.00 45.28 105 ASP A CA 1
ATOM 811 C C . ASP A 1 105 ? 74.937 98.541 24.991 1.00 57.96 105 ASP A C 1
ATOM 812 O O . ASP A 1 105 ? 73.837 98.311 24.479 1.00 41.50 105 ASP A O 1
ATOM 817 N N . VAL A 1 106 ? 75.095 98.794 26.292 1.00 43.60 106 VAL A N 1
ATOM 818 C CA . VAL A 1 106 ? 73.992 98.624 27.235 1.00 42.21 106 VAL A CA 1
ATOM 819 C C . VAL A 1 106 ? 72.839 99.561 26.894 1.00 43.88 106 VAL A C 1
ATOM 820 O O . VAL A 1 106 ? 71.669 99.164 26.914 1.00 46.64 106 VAL A O 1
ATOM 824 N N . LEU A 1 107 ? 73.154 100.817 26.569 1.00 38.62 107 LEU A N 1
ATOM 825 C CA . LEU A 1 107 ? 72.110 101.813 26.344 1.00 38.67 107 LEU A CA 1
ATOM 826 C C . LEU A 1 107 ? 71.217 101.449 25.163 1.00 51.04 107 LEU A C 1
ATOM 827 O O . LEU A 1 107 ? 70.048 101.849 25.121 1.00 49.27 107 LEU A O 1
ATOM 832 N N . ARG A 1 108 ? 71.735 100.681 24.208 1.00 44.85 108 ARG A N 1
ATOM 833 C CA . ARG A 1 108 ? 71.006 100.367 22.988 1.00 42.63 108 ARG A CA 1
ATOM 834 C C . ARG A 1 108 ? 70.477 98.942 22.947 1.00 42.18 108 ARG A C 1
ATOM 835 O O . ARG A 1 108 ? 69.903 98.539 21.929 1.00 43.29 108 ARG A O 1
ATOM 843 N N . MET A 1 109 ? 70.641 98.173 24.025 1.00 40.34 109 MET A N 1
ATOM 844 C CA . MET A 1 109 ? 70.271 96.761 23.991 1.00 42.89 109 MET A CA 1
ATOM 845 C C . MET A 1 109 ? 68.761 96.573 23.900 1.00 44.90 109 MET A C 1
ATOM 846 O O . MET A 1 109 ? 68.286 95.692 23.172 1.00 42.92 109 MET A O 1
ATOM 851 N N . GLU A 1 110 ? 67.991 97.389 24.626 1.00 40.01 110 GLU A N 1
ATOM 852 C CA . GLU A 1 110 ? 66.559 97.137 24.766 1.00 45.37 110 GLU A CA 1
ATOM 853 C C . GLU A 1 110 ? 65.829 97.235 23.431 1.00 44.34 110 GLU A C 1
ATOM 854 O O . GLU A 1 110 ? 64.969 96.400 23.126 1.00 38.36 110 GLU A O 1
ATOM 860 N N . LYS A 1 111 ? 66.154 98.247 22.619 1.00 35.84 111 LYS A N 1
ATOM 861 C CA . LYS A 1 111 ? 65.450 98.412 21.350 1.00 40.24 111 LYS A CA 1
ATOM 862 C C . LYS A 1 111 ? 65.737 97.264 20.394 1.00 43.75 111 LYS A C 1
ATOM 863 O O . LYS A 1 111 ? 64.903 96.945 19.538 1.00 40.51 111 LYS A O 1
ATOM 869 N N . PHE A 1 112 ? 66.900 96.626 20.524 1.00 38.37 112 PHE A N 1
ATOM 870 C CA . PHE A 1 112 ? 67.182 95.462 19.698 1.00 39.27 112 PHE A CA 1
ATOM 871 C C . PHE A 1 112 ? 66.501 94.212 20.236 1.00 43.12 112 PHE A C 1
ATOM 872 O O . PHE A 1 112 ? 66.140 93.325 19.454 1.00 39.78 112 PHE A O 1
ATOM 880 N N . LEU A 1 113 ? 66.313 94.122 21.555 1.00 39.15 113 LEU A N 1
ATOM 881 C CA . LEU A 1 113 ? 65.442 93.084 22.095 1.00 42.63 113 LEU A CA 1
ATOM 882 C C . LEU A 1 113 ? 64.019 93.259 21.584 1.00 35.85 113 LEU A C 1
ATOM 883 O O . LEU A 1 113 ? 63.334 92.276 21.275 1.00 39.57 113 LEU A O 1
ATOM 888 N N . LEU A 1 114 ? 63.562 94.508 21.476 1.00 35.69 114 LEU A N 1
ATOM 889 C CA . LEU A 1 114 ? 62.243 94.774 20.914 1.00 39.73 114 LEU A CA 1
ATOM 890 C C . LEU A 1 114 ? 62.181 94.395 19.439 1.00 42.63 114 LEU A C 1
ATOM 891 O O . LEU A 1 114 ? 61.174 93.845 18.977 1.00 40.70 114 LEU A O 1
ATOM 896 N N . LEU A 1 115 ? 63.247 94.679 18.686 1.00 42.49 115 LEU A N 1
ATOM 897 C CA . LEU A 1 115 ? 63.272 94.334 17.267 1.00 44.93 115 LEU A CA 1
ATOM 898 C C . LEU A 1 115 ? 63.120 92.832 17.066 1.00 43.01 115 LEU A C 1
ATOM 899 O O . LEU A 1 115 ? 62.345 92.383 16.214 1.00 41.51 115 LEU A O 1
ATOM 904 N N . VAL A 1 116 ? 63.865 92.041 17.840 1.00 40.31 116 VAL A N 1
ATOM 905 C CA . VAL A 1 116 ? 63.735 90.589 17.767 1.00 39.24 116 VAL A CA 1
ATOM 906 C C . VAL A 1 116 ? 62.310 90.169 18.093 1.00 41.92 116 VAL A C 1
ATOM 907 O O . VAL A 1 116 ? 61.745 89.281 17.445 1.00 40.19 116 VAL A O 1
ATOM 911 N N . ARG A 1 117 ? 61.697 90.810 19.090 1.00 34.32 117 ARG A N 1
ATOM 912 C CA . ARG A 1 117 ? 60.319 90.481 19.436 1.00 41.14 117 ARG A CA 1
ATOM 913 C C . ARG A 1 117 ? 59.368 90.769 18.279 1.00 41.92 117 ARG A C 1
ATOM 914 O O . ARG A 1 117 ? 58.507 89.942 17.957 1.00 40.24 117 ARG A O 1
ATOM 922 N N . ARG A 1 118 ? 59.511 91.935 17.638 1.00 35.35 118 ARG A N 1
ATOM 923 C CA . ARG A 1 118 ? 58.587 92.295 16.565 1.00 34.43 118 ARG A CA 1
ATOM 924 C C . ARG A 1 118 ? 58.811 91.438 15.325 1.00 38.56 118 ARG A C 1
ATOM 925 O O . ARG A 1 118 ? 57.848 91.011 14.676 1.00 39.91 118 ARG A O 1
ATOM 933 N N . VAL A 1 119 ? 60.074 91.180 14.978 1.00 40.55 119 VAL A N 1
ATOM 934 C CA . VAL A 1 119 ? 60.366 90.359 13.807 1.00 40.88 119 VAL A CA 1
ATOM 935 C C . VAL A 1 119 ? 59.853 88.939 14.009 1.00 44.95 119 VAL A C 1
ATOM 936 O O . VAL A 1 119 ? 59.257 88.342 13.103 1.00 43.65 119 VAL A O 1
ATOM 940 N N . LEU A 1 120 ? 60.067 88.378 15.202 1.00 37.53 120 LEU A N 1
ATOM 941 C CA . LEU A 1 120 ? 59.531 87.053 15.496 1.00 42.37 120 LEU A CA 1
ATOM 942 C C . LEU A 1 120 ? 58.009 87.064 15.490 1.00 46.43 120 LEU A C 1
ATOM 943 O O . LEU A 1 120 ? 57.375 86.135 14.974 1.00 39.23 120 LEU A O 1
ATOM 948 N N . GLY A 1 121 ? 57.403 88.111 16.057 1.00 38.25 121 GLY A N 1
ATOM 949 C CA . GLY A 1 121 ? 55.951 88.199 16.068 1.00 42.84 121 GLY A CA 1
ATOM 950 C C . GLY A 1 121 ? 55.357 88.275 14.674 1.00 47.11 121 GLY A C 1
ATOM 951 O O . GLY A 1 121 ? 54.372 87.596 14.371 1.00 43.03 121 GLY A O 1
ATOM 952 N N . ALA A 1 122 ? 55.946 89.102 13.806 1.00 39.34 122 ALA A N 1
ATOM 953 C CA . ALA A 1 122 ? 55.480 89.180 12.425 1.00 47.82 122 ALA A CA 1
ATOM 954 C C . ALA A 1 122 ? 55.695 87.866 11.687 1.00 44.56 122 ALA A C 1
ATOM 955 O O . ALA A 1 122 ? 54.910 87.524 10.795 1.00 46.25 122 ALA A O 1
ATOM 957 N N . SER A 1 123 ? 56.747 87.123 12.038 1.00 42.43 123 SER A N 1
ATOM 958 C CA . SER A 1 123 ? 56.969 85.813 11.434 1.00 41.42 123 SER A CA 1
ATOM 959 C C . SER A 1 123 ? 55.835 84.858 11.778 1.00 47.10 123 SER A C 1
ATOM 960 O O . SER A 1 123 ? 55.298 84.172 10.900 1.00 46.22 123 SER A O 1
ATOM 963 N N . PHE A 1 124 ? 55.452 84.805 13.058 1.00 46.26 124 PHE A N 1
ATOM 964 C CA . PHE A 1 124 ? 54.331 83.962 13.465 1.00 44.69 124 PHE A CA 1
ATOM 965 C C . PHE A 1 124 ? 53.043 84.378 12.767 1.00 46.58 124 PHE A C 1
ATOM 966 O O . PHE A 1 124 ? 52.270 83.527 12.311 1.00 47.08 124 PHE A O 1
ATOM 974 N N . LYS A 1 125 ? 52.789 85.687 12.687 1.00 43.97 125 LYS A N 1
ATOM 975 C CA . LYS A 1 125 ? 51.587 86.173 12.019 1.00 45.61 125 LYS A CA 1
ATOM 976 C C . LYS A 1 125 ? 51.589 85.797 10.543 1.00 52.44 125 LYS A C 1
ATOM 977 O O . LYS A 1 125 ? 50.547 85.437 9.982 1.00 48.82 125 LYS A O 1
ATOM 983 N N . TRP A 1 126 ? 52.756 85.869 9.901 1.00 50.48 126 TRP A N 1
ATOM 984 C CA . TRP A 1 126 ? 52.876 85.540 8.486 1.00 49.29 126 TRP A CA 1
ATOM 985 C C . TRP A 1 126 ? 52.576 84.073 8.207 1.00 46.42 126 TRP A C 1
ATOM 986 O O . TRP A 1 126 ? 52.240 83.727 7.070 1.00 54.04 126 TRP A O 1
ATOM 997 N N . MET A 1 127 ? 52.669 83.206 9.219 1.00 52.00 127 MET A N 1
ATOM 998 C CA . MET A 1 127 ? 52.289 81.808 9.042 1.00 52.80 127 MET A CA 1
ATOM 999 C C . MET A 1 127 ? 50.792 81.633 8.831 1.00 50.63 127 MET A C 1
ATOM 1000 O O . MET A 1 127 ? 50.371 80.582 8.338 1.00 47.70 127 MET A O 1
ATOM 1005 N N . LYS A 1 128 ? 49.984 82.621 9.206 1.00 54.55 128 LYS A N 1
ATOM 1006 C CA . LYS A 1 128 ? 48.538 82.466 9.143 1.00 58.48 128 LYS A CA 1
ATOM 1007 C C . LYS A 1 128 ? 48.069 82.379 7.698 1.00 63.67 128 LYS A C 1
ATOM 1008 O O . LYS A 1 128 ? 48.618 83.035 6.808 1.00 61.94 128 LYS A O 1
ATOM 1014 N N . LYS A 1 129 ? 47.045 81.561 7.466 1.00 62.62 129 LYS A N 1
ATOM 1015 C CA . LYS A 1 129 ? 46.625 81.270 6.103 1.00 86.25 129 LYS A CA 1
ATOM 1016 C C . LYS A 1 129 ? 45.979 82.491 5.465 1.00 87.17 129 LYS A C 1
ATOM 1017 O O . LYS A 1 129 ? 44.916 82.954 5.894 1.00 95.77 129 LYS A O 1
ATOM 1023 N N . ASP A 1 130 ? 46.669 83.034 4.476 1.00 137.01 130 ASP A N 1
ATOM 1024 C CA . ASP A 1 130 ? 46.110 83.893 3.450 1.00 147.14 130 ASP A CA 1
ATOM 1025 C C . ASP A 1 130 ? 47.025 83.631 2.269 1.00 152.01 130 ASP A C 1
ATOM 1026 O O . ASP A 1 130 ? 47.330 84.523 1.467 1.00 158.95 130 ASP A O 1
ATOM 1031 N N . GLY A 1 131 ? 47.487 82.381 2.207 1.00 135.82 131 GLY A N 1
ATOM 1032 C CA . GLY A 1 131 ? 48.462 81.933 1.247 1.00 119.51 131 GLY A CA 1
ATOM 1033 C C . GLY A 1 131 ? 48.274 80.498 0.783 1.00 107.15 131 GLY A C 1
ATOM 1034 O O . GLY A 1 131 ? 47.637 79.686 1.451 1.00 103.94 131 GLY A O 1
ATOM 1035 N N . GLY A 1 148 ? 41.325 74.654 8.145 1.00 100.08 148 GLY A N 1
ATOM 1036 C CA . GLY A 1 148 ? 42.627 74.902 8.738 1.00 101.56 148 GLY A CA 1
ATOM 1037 C C . GLY A 1 148 ? 43.133 76.300 8.446 1.00 102.32 148 GLY A C 1
ATOM 1038 O O . GLY A 1 148 ? 43.233 76.704 7.287 1.00 113.75 148 GLY A O 1
ATOM 1039 N N . ALA A 1 149 ? 43.468 77.036 9.503 1.00 88.00 149 ALA A N 1
ATOM 1040 C CA . ALA A 1 149 ? 43.779 78.455 9.400 1.00 71.05 149 ALA A CA 1
ATOM 1041 C C . ALA A 1 149 ? 45.269 78.752 9.307 1.00 64.13 149 ALA A C 1
ATOM 1042 O O . ALA A 1 149 ? 45.649 79.927 9.302 1.00 59.87 149 ALA A O 1
ATOM 1044 N N . TRP A 1 150 ? 46.123 77.737 9.224 1.00 52.96 150 TRP A N 1
ATOM 1045 C CA . TRP A 1 150 ? 47.562 77.951 9.197 1.00 58.60 150 TRP A CA 1
ATOM 1046 C C . TRP A 1 150 ? 48.180 77.265 7.988 1.00 54.80 150 TRP A C 1
ATOM 1047 O O . TRP A 1 150 ? 47.833 76.128 7.657 1.00 63.01 150 TRP A O 1
ATOM 1058 N N . ASP A 1 151 ? 49.092 77.978 7.330 1.00 52.56 151 ASP A N 1
ATOM 1059 C CA . ASP A 1 151 ? 49.780 77.488 6.139 1.00 58.46 151 ASP A CA 1
ATOM 1060 C C . ASP A 1 151 ? 50.969 76.645 6.585 1.00 59.34 151 ASP A C 1
ATOM 1061 O O . ASP A 1 151 ? 51.926 77.169 7.164 1.00 55.49 151 ASP A O 1
ATOM 1066 N N . GLN A 1 152 ? 50.915 75.338 6.310 1.00 54.41 152 GLN A N 1
ATOM 1067 C CA . GLN A 1 152 ? 51.925 74.433 6.854 1.00 53.07 152 GLN A CA 1
ATOM 1068 C C . GLN A 1 152 ? 53.316 74.752 6.319 1.00 57.82 152 GLN A C 1
ATOM 1069 O O . GLN A 1 152 ? 54.305 74.664 7.056 1.00 51.60 152 GLN A O 1
ATOM 1075 N N . SER A 1 153 ? 53.418 75.122 5.039 1.00 45.44 153 SER A N 1
ATOM 1076 C CA . SER A 1 153 ? 54.731 75.407 4.467 1.00 54.00 153 SER A CA 1
ATOM 1077 C C . SER A 1 153 ? 55.345 76.666 5.067 1.00 53.24 153 SER A C 1
ATOM 1078 O O . SER A 1 153 ? 56.568 76.737 5.234 1.00 56.15 153 SER A O 1
ATOM 1081 N N . LYS A 1 154 ? 54.521 77.662 5.396 1.00 50.95 154 LYS A N 1
ATOM 1082 C CA . LYS A 1 154 ? 55.029 78.845 6.083 1.00 52.59 154 LYS A CA 1
ATOM 1083 C C . LYS A 1 154 ? 55.388 78.529 7.528 1.00 47.53 154 LYS A C 1
ATOM 1084 O O . LYS A 1 154 ? 56.400 79.019 8.045 1.0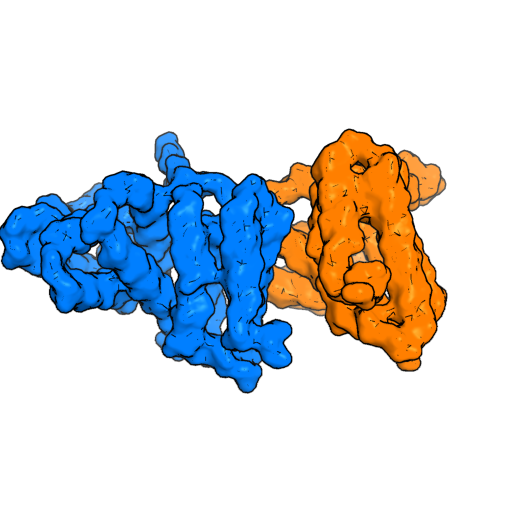0 53.31 154 LYS A O 1
ATOM 1090 N N . VAL A 1 155 ? 54.557 77.726 8.198 1.00 49.69 155 VAL A N 1
ATOM 1091 C CA . VAL A 1 155 ? 54.849 77.302 9.565 1.00 51.70 155 VAL A CA 1
ATOM 1092 C C . VAL A 1 155 ? 56.204 76.612 9.622 1.00 50.18 155 VAL A C 1
ATOM 1093 O O . VAL A 1 155 ? 57.034 76.893 10.496 1.00 51.66 155 VAL A O 1
ATOM 1097 N N . ASP A 1 156 ? 56.455 75.710 8.670 1.00 47.21 156 ASP A N 1
ATOM 1098 C CA . ASP A 1 156 ? 57.696 74.945 8.681 1.00 49.47 156 ASP A CA 1
ATOM 1099 C C . ASP A 1 156 ? 58.912 75.824 8.421 1.00 51.25 156 ASP A C 1
ATOM 1100 O O . ASP A 1 156 ? 60.016 75.490 8.863 1.00 48.93 156 ASP A O 1
ATOM 1105 N N . GLU A 1 157 ? 58.739 76.947 7.720 1.00 44.57 157 GLU A N 1
ATOM 1106 C CA . GLU A 1 157 ? 59.875 77.836 7.505 1.00 52.84 157 GLU A CA 1
ATOM 1107 C C . GLU A 1 157 ? 60.155 78.693 8.734 1.00 49.09 157 GLU A C 1
ATOM 1108 O O . GLU A 1 157 ? 61.319 78.925 9.077 1.00 46.03 157 GLU A O 1
ATOM 1114 N N . VAL A 1 158 ? 59.108 79.157 9.419 1.00 41.56 158 VAL A N 1
ATOM 1115 C CA . VAL A 1 158 ? 59.308 79.921 10.646 1.00 46.12 158 VAL A CA 1
ATOM 1116 C C . VAL A 1 158 ? 59.836 79.017 11.753 1.00 45.35 158 VAL A C 1
ATOM 1117 O O . VAL A 1 158 ? 60.782 79.369 12.467 1.00 45.53 158 VAL A O 1
ATOM 1121 N N . LEU A 1 159 ? 59.233 77.835 11.911 1.00 42.55 159 LEU A N 1
ATOM 1122 C CA . LEU A 1 159 ? 59.701 76.901 12.931 1.00 46.17 159 LEU A CA 1
ATOM 1123 C C . LEU A 1 159 ? 61.088 76.371 12.595 1.00 52.03 159 LEU A C 1
ATOM 1124 O O . LEU A 1 159 ? 61.903 76.135 13.495 1.00 47.02 159 LEU A O 1
ATOM 1129 N N . GLY A 1 160 ? 61.373 76.177 11.305 1.00 47.09 160 GLY A N 1
ATOM 1130 C CA . GLY A 1 160 ? 62.708 75.769 10.906 1.00 40.12 160 GLY A CA 1
ATOM 1131 C C . GLY A 1 160 ? 63.774 76.775 11.292 1.00 50.96 160 GLY A C 1
ATOM 1132 O O . GLY A 1 160 ? 64.908 76.400 11.597 1.00 47.46 160 GLY A O 1
ATOM 1133 N N . LEU A 1 161 ? 63.427 78.063 11.294 1.00 44.21 161 LEU A N 1
ATOM 1134 C CA . LEU A 1 161 ? 64.393 79.078 11.695 1.00 46.93 161 LEU A CA 1
ATOM 1135 C C . LEU A 1 161 ? 64.562 79.124 13.207 1.00 39.89 161 LEU A C 1
ATOM 1136 O O . LEU A 1 161 ? 65.642 79.471 13.697 1.00 45.11 161 LEU A O 1
ATOM 1141 N N . LEU A 1 162 ? 63.512 78.783 13.960 1.00 37.28 162 LEU A N 1
ATOM 1142 C CA . LEU A 1 162 ? 63.666 78.612 15.402 1.00 44.63 162 LEU A CA 1
ATOM 1143 C C . LEU A 1 162 ? 64.626 77.470 15.705 1.00 47.97 162 LEU A C 1
ATOM 1144 O O . LEU A 1 162 ? 65.517 77.596 16.554 1.00 46.55 162 LEU A O 1
ATOM 1149 N N . ALA A 1 163 ? 64.458 76.342 15.011 1.00 42.49 163 ALA A N 1
ATOM 1150 C CA . ALA A 1 163 ? 65.366 75.218 15.195 1.00 43.75 163 ALA A CA 1
ATOM 1151 C C . ALA A 1 163 ? 66.775 75.549 14.722 1.00 50.12 163 ALA A C 1
ATOM 1152 O O . ALA A 1 163 ? 67.750 75.035 15.281 1.00 49.64 163 ALA A O 1
ATOM 1154 N N . GLU A 1 164 ? 66.908 76.405 13.707 1.00 44.48 164 GLU A N 1
ATOM 1155 C CA . GLU A 1 164 ? 68.234 76.735 13.199 1.00 44.82 164 GLU A CA 1
ATOM 1156 C C . GLU A 1 164 ? 68.972 77.707 14.110 1.00 47.81 164 GLU A C 1
ATOM 1157 O O . GLU A 1 164 ? 70.200 77.623 14.225 1.00 41.32 164 GLU A O 1
ATOM 1163 N N . TRP A 1 165 ? 68.261 78.618 14.774 1.00 41.59 165 TRP A N 1
ATOM 1164 C CA . TRP A 1 165 ? 69.002 79.624 15.523 1.00 41.08 165 TRP A CA 1
ATOM 1165 C C . TRP A 1 165 ? 68.769 79.503 17.033 1.00 45.66 165 TRP A C 1
ATOM 1166 O O . TRP A 1 165 ? 69.583 78.845 17.693 1.00 43.00 165 TRP A O 1
ATOM 1177 N N . PRO A 1 166 ? 67.713 80.073 17.642 1.00 45.86 166 PRO A N 1
ATOM 1178 C CA . PRO A 1 166 ? 67.718 80.126 19.115 1.00 38.43 166 PRO A CA 1
ATOM 1179 C C . PRO A 1 166 ? 67.610 78.764 19.782 1.00 45.39 166 PRO A C 1
ATOM 1180 O O . PRO A 1 166 ? 68.128 78.590 20.891 1.00 38.17 166 PRO A O 1
ATOM 1184 N N . PHE A 1 167 ? 66.965 77.787 19.142 1.00 40.61 167 PHE A N 1
ATOM 1185 C CA . PHE A 1 167 ? 66.745 76.480 19.751 1.00 37.70 167 PHE A CA 1
ATOM 1186 C C . PHE A 1 167 ? 67.650 75.403 19.163 1.00 45.00 167 PHE A C 1
ATOM 1187 O O . PHE A 1 167 ? 67.374 74.209 19.327 1.00 45.45 167 PHE A O 1
ATOM 1195 N N . SER A 1 168 ? 68.728 75.798 18.493 1.00 43.06 168 SER A N 1
ATOM 1196 C CA . SER A 1 168 ? 69.579 74.835 17.809 1.00 40.12 168 SER A CA 1
ATOM 1197 C C . SER A 1 168 ? 70.356 73.983 18.802 1.00 48.20 168 SER A C 1
ATOM 1198 O O . SER A 1 168 ? 70.794 74.463 19.852 1.00 41.47 168 SER A O 1
ATOM 1201 N N . LEU A 1 169 ? 70.523 72.707 18.463 1.00 42.68 169 LEU A N 1
ATOM 1202 C CA . LEU A 1 169 ? 71.381 71.821 19.236 1.00 47.28 169 LEU A CA 1
ATOM 1203 C C . LEU A 1 169 ? 72.843 71.949 18.839 1.00 46.85 169 LEU A C 1
ATOM 1204 O O . LEU A 1 169 ? 73.698 71.304 19.454 1.00 47.11 169 LEU A O 1
ATOM 1209 N N . ALA A 1 170 ? 73.143 72.766 17.834 1.00 42.59 170 ALA A N 1
ATOM 1210 C CA . ALA A 1 170 ? 74.507 73.100 17.466 1.00 48.13 170 ALA A CA 1
ATOM 1211 C C . ALA A 1 170 ? 74.903 74.439 18.077 1.00 45.67 170 ALA A C 1
ATOM 1212 O O . ALA A 1 170 ? 74.076 75.191 18.595 1.00 47.67 170 ALA A O 1
ATOM 1214 N N . GLU A 1 171 ? 76.193 74.738 18.001 1.00 48.53 171 GLU A N 1
ATOM 1215 C CA . GLU A 1 171 ? 76.709 75.990 18.531 1.00 48.18 171 GLU A CA 1
ATOM 1216 C C . GLU A 1 171 ? 76.864 77.061 17.465 1.00 46.92 171 GLU A C 1
ATOM 1217 O O . GLU A 1 171 ? 76.983 78.244 17.804 1.00 48.62 171 GLU A O 1
ATOM 1223 N N . GLU A 1 172 ? 76.861 76.678 16.192 1.00 43.35 172 GLU A N 1
ATOM 1224 C CA . GLU A 1 172 ? 77.082 77.627 15.116 1.00 45.80 172 GLU A CA 1
ATOM 1225 C C . GLU A 1 172 ? 76.270 77.213 13.900 1.00 52.27 172 GLU A C 1
ATOM 1226 O O . GLU A 1 172 ? 75.804 76.075 13.792 1.00 51.38 172 GLU A O 1
ATOM 1232 N N . VAL A 1 173 ? 76.094 78.168 12.992 1.00 47.04 173 VAL A N 1
ATOM 1233 C CA . VAL A 1 173 ? 75.321 77.980 11.773 1.00 47.60 173 VAL A CA 1
ATOM 1234 C C . VAL A 1 173 ? 76.234 78.264 10.592 1.00 53.47 173 VAL A C 1
ATOM 1235 O O . VAL A 1 173 ? 76.952 79.271 10.585 1.00 50.02 173 VAL A O 1
ATOM 1239 N N . ARG A 1 174 ? 76.217 77.376 9.604 1.00 51.71 174 ARG A N 1
ATOM 1240 C CA . ARG A 1 174 ? 77.005 77.565 8.396 1.00 61.50 174 ARG A CA 1
ATOM 1241 C C . ARG A 1 174 ? 76.143 78.246 7.342 1.00 58.25 174 ARG A C 1
ATOM 1242 O O . ARG A 1 174 ? 75.092 77.723 6.951 1.00 66.02 174 ARG A O 1
ATOM 1250 N N . ILE A 1 175 ? 76.585 79.421 6.904 1.00 63.53 175 ILE A N 1
ATOM 1251 C CA . ILE A 1 175 ? 75.900 80.219 5.897 1.00 87.82 175 ILE A CA 1
ATOM 1252 C C . ILE A 1 175 ? 76.691 80.124 4.601 1.00 88.24 175 ILE A C 1
ATOM 1253 O O . ILE A 1 175 ? 77.923 80.030 4.623 1.00 98.69 175 ILE A O 1
ATOM 1258 N N . THR A 1 176 ? 75.978 80.124 3.477 1.00 106.16 176 THR A N 1
ATOM 1259 C CA . THR A 1 176 ? 76.588 80.058 2.151 1.00 119.60 176 THR A CA 1
ATOM 1260 C C . THR A 1 176 ? 77.361 78.758 1.950 1.00 127.49 176 THR A C 1
ATOM 1261 O O . THR A 1 176 ? 77.104 78.012 1.004 1.00 124.27 176 THR A O 1
ATOM 1265 N N . GLY A 1 183 ? 84.979 79.555 1.444 1.00 102.71 183 GLY A N 1
ATOM 1266 C CA . GLY A 1 183 ? 84.379 80.830 1.794 1.00 116.26 183 GLY A CA 1
ATOM 1267 C C . GLY A 1 183 ? 83.097 80.690 2.592 1.00 116.21 183 GLY A C 1
ATOM 1268 O O . GLY A 1 183 ? 82.194 81.518 2.482 1.00 115.92 183 GLY A O 1
ATOM 1269 N N . GLU A 1 184 ? 83.017 79.626 3.385 1.00 110.38 184 GLU A N 1
ATOM 1270 C CA . GLU A 1 184 ? 81.897 79.453 4.299 1.00 100.64 184 GLU A CA 1
ATOM 1271 C C . GLU A 1 184 ? 81.873 80.581 5.323 1.00 87.95 184 GLU A C 1
ATOM 1272 O O . GLU A 1 184 ? 82.914 80.980 5.852 1.00 88.86 184 GLU A O 1
ATOM 1278 N N . ILE A 1 185 ? 80.681 81.103 5.598 1.00 84.92 185 ILE A N 1
ATOM 1279 C CA . ILE A 1 185 ? 80.464 81.980 6.743 1.00 75.24 185 ILE A CA 1
ATOM 1280 C C . ILE A 1 185 ? 79.881 81.133 7.863 1.00 63.30 185 ILE A C 1
ATOM 1281 O O . ILE A 1 185 ? 78.815 80.526 7.704 1.00 66.97 185 ILE A O 1
ATOM 1286 N N . VAL A 1 186 ? 80.589 81.078 8.986 1.00 59.33 186 VAL A N 1
ATOM 1287 C CA . VAL A 1 186 ? 80.169 80.316 10.154 1.00 60.12 186 VAL A CA 1
ATOM 1288 C C . VAL A 1 186 ? 79.891 81.306 11.273 1.00 60.90 186 VAL A C 1
ATOM 1289 O O . VAL A 1 186 ? 80.771 82.087 11.655 1.00 63.38 186 VAL A O 1
ATOM 1293 N N . GLN A 1 187 ? 78.669 81.278 11.795 1.00 49.79 187 GLN A N 1
ATOM 1294 C CA . GLN A 1 187 ? 78.221 82.233 12.799 1.00 44.28 187 GLN A CA 1
ATOM 1295 C C . GLN A 1 187 ? 77.894 81.493 14.086 1.00 43.71 187 GLN A C 1
ATOM 1296 O O . GLN A 1 187 ? 76.996 80.645 14.106 1.00 47.16 187 GLN A O 1
ATOM 1302 N N . LYS A 1 188 ? 78.618 81.817 15.153 1.00 43.43 188 LYS A N 1
ATOM 1303 C CA . LYS A 1 188 ? 78.297 81.277 16.465 1.00 48.72 188 LYS A CA 1
ATOM 1304 C C . LYS A 1 188 ? 76.966 81.838 16.943 1.00 46.00 188 LYS A C 1
ATOM 1305 O O . LYS A 1 188 ? 76.624 82.992 16.670 1.00 42.94 188 LYS A O 1
ATOM 1311 N N . ILE A 1 189 ? 76.205 81.016 17.660 1.00 40.54 189 ILE A N 1
ATOM 1312 C CA . ILE A 1 189 ? 74.921 81.416 18.215 1.00 46.45 189 ILE A CA 1
ATOM 1313 C C . ILE A 1 189 ? 75.178 81.991 19.619 1.00 45.96 189 ILE A C 1
ATOM 1314 O O . ILE A 1 189 ? 75.576 81.224 20.510 1.00 44.63 189 ILE A O 1
ATOM 1319 N N . PRO A 1 190 ? 74.973 83.283 19.833 1.00 43.55 190 PRO A N 1
ATOM 1320 C CA . PRO A 1 190 ? 75.212 83.843 21.169 1.00 38.18 190 PRO A CA 1
ATOM 1321 C C . PRO A 1 190 ? 74.123 83.410 22.135 1.00 39.71 190 PRO A C 1
ATOM 1322 O O . PRO A 1 190 ? 72.943 83.342 21.783 1.00 37.10 190 PRO A O 1
ATOM 1326 N N . VAL A 1 191 ? 74.534 83.113 23.369 1.00 37.68 191 VAL A N 1
ATOM 1327 C CA . VAL A 1 191 ? 73.590 82.581 24.344 1.00 38.43 191 VAL A CA 1
ATOM 1328 C C . VAL A 1 191 ? 72.496 83.596 24.655 1.00 35.11 191 VAL A C 1
ATOM 1329 O O . VAL A 1 191 ? 71.370 83.216 24.998 1.00 38.16 191 VAL A O 1
ATOM 1333 N N . GLY A 1 192 ? 72.790 84.892 24.518 1.00 36.02 192 GLY A N 1
ATOM 1334 C CA . GLY A 1 192 ? 71.778 85.905 24.765 1.00 33.00 192 GLY A CA 1
ATOM 1335 C C . GLY A 1 192 ? 70.613 85.828 23.801 1.00 44.42 192 GLY A C 1
ATOM 1336 O O . GLY A 1 192 ? 69.475 86.133 24.169 1.00 34.84 192 GLY A O 1
ATOM 1337 N N . MET A 1 193 ? 70.871 85.411 22.561 1.00 38.57 193 MET A N 1
ATOM 1338 C CA . MET A 1 193 ? 69.779 85.239 21.610 1.00 38.52 193 MET A CA 1
ATOM 1339 C C . MET A 1 193 ? 68.848 84.111 22.041 1.00 37.23 193 MET A C 1
ATOM 1340 O O . MET A 1 193 ? 67.621 84.255 21.974 1.00 37.87 193 MET A O 1
ATOM 1345 N N . ARG A 1 194 ? 69.412 82.984 22.488 1.00 34.62 194 ARG A N 1
ATOM 1346 C CA . ARG A 1 194 ? 68.592 81.872 22.963 1.00 38.81 194 ARG A CA 1
ATOM 1347 C C . ARG A 1 194 ? 67.735 82.286 24.147 1.00 36.75 194 ARG A C 1
ATOM 1348 O O . ARG A 1 194 ? 66.534 81.995 24.198 1.00 38.73 194 ARG A O 1
ATOM 1356 N N . LEU A 1 195 ? 68.348 82.947 25.125 1.00 36.20 195 LEU A N 1
ATOM 1357 C CA . LEU A 1 195 ? 67.637 83.309 26.345 1.00 36.31 195 LEU A CA 1
ATOM 1358 C C . LEU A 1 195 ? 66.522 84.312 26.068 1.00 44.27 195 LEU A C 1
ATOM 1359 O O . LEU A 1 195 ? 65.464 84.261 26.705 1.00 38.45 195 LEU A O 1
ATOM 1364 N N . HIS A 1 196 ? 66.736 85.228 25.121 1.00 38.13 196 HIS A N 1
ATOM 1365 C CA . HIS A 1 196 ? 65.700 86.207 24.801 1.00 35.47 196 HIS A CA 1
ATOM 1366 C C . HIS A 1 196 ? 64.504 85.544 24.134 1.00 35.95 196 HIS A C 1
ATOM 1367 O O . HIS A 1 196 ? 63.355 85.789 24.514 1.00 36.53 196 HIS A O 1
ATOM 1374 N N . VAL A 1 197 ? 64.752 84.702 23.128 1.00 34.91 197 VAL A N 1
ATOM 1375 C CA . VAL A 1 197 ? 63.651 84.012 22.463 1.00 37.91 197 VAL A CA 1
ATOM 1376 C C . VAL A 1 197 ? 62.938 83.079 23.431 1.00 46.02 197 VAL A C 1
ATOM 1377 O O . VAL A 1 197 ? 61.719 82.886 23.340 1.00 40.56 197 VAL A O 1
ATOM 1381 N N . LEU A 1 198 ? 63.675 82.502 24.383 1.00 41.62 198 LEU A N 1
ATOM 1382 C CA . LEU A 1 198 ? 63.068 81.552 25.309 1.00 41.98 198 LEU A CA 1
ATOM 1383 C C . LEU A 1 198 ? 61.981 82.189 26.171 1.00 41.94 198 LEU A C 1
ATOM 1384 O O . LEU A 1 198 ? 61.000 81.520 26.512 1.00 41.24 198 LEU A O 1
ATOM 1389 N N . ASP A 1 199 ? 62.118 83.470 26.531 1.00 33.74 199 ASP A N 1
ATOM 1390 C CA . ASP A 1 199 ? 61.130 84.112 27.392 1.00 53.83 199 ASP A CA 1
ATOM 1391 C C . ASP A 1 199 ? 60.265 85.135 26.655 1.00 39.30 199 ASP A C 1
ATOM 1392 O O . ASP A 1 199 ? 59.615 85.964 27.300 1.00 43.96 199 ASP A O 1
ATOM 1397 N N . ILE A 1 200 ? 60.220 85.081 25.324 1.00 38.90 200 ILE A N 1
ATOM 1398 C CA . ILE A 1 200 ? 59.255 85.862 24.554 1.00 42.01 200 ILE A CA 1
ATOM 1399 C C . ILE A 1 200 ? 58.402 85.016 23.620 1.00 42.19 200 ILE A C 1
ATOM 1400 O O . ILE A 1 200 ? 57.383 85.520 23.122 1.00 45.94 200 ILE A O 1
ATOM 1405 N N . TRP A 1 201 ? 58.761 83.754 23.357 1.00 43.49 201 TRP A N 1
ATOM 1406 C CA . TRP A 1 201 ? 58.067 83.029 22.295 1.00 45.15 201 TRP A CA 1
ATOM 1407 C C . TRP A 1 201 ? 56.624 82.703 22.666 1.00 48.17 201 TRP A C 1
ATOM 1408 O O . TRP A 1 201 ? 55.761 82.659 21.782 1.00 47.40 201 TRP A O 1
ATOM 1419 N N . VAL A 1 202 ? 56.331 82.493 23.951 1.00 43.72 202 VAL A N 1
ATOM 1420 C CA . VAL A 1 202 ? 54.945 82.255 24.351 1.00 42.11 202 VAL A CA 1
ATOM 1421 C C . VAL A 1 202 ? 54.118 83.524 24.188 1.00 44.63 202 VAL A C 1
ATOM 1422 O O . VAL A 1 202 ? 52.960 83.472 23.754 1.00 43.88 202 VAL A O 1
ATOM 1426 N N . ASP A 1 203 ? 54.696 84.679 24.535 1.00 38.59 203 ASP A N 1
ATOM 1427 C CA . ASP A 1 203 ? 54.035 85.960 24.299 1.00 39.36 203 ASP A CA 1
ATOM 1428 C C . ASP A 1 203 ? 53.571 86.082 22.854 1.00 43.57 203 ASP A C 1
ATOM 1429 O O . ASP A 1 203 ? 52.430 86.471 22.582 1.00 45.97 203 ASP A O 1
ATOM 1434 N N . GLU A 1 204 ? 54.449 85.736 21.912 1.00 36.08 204 GLU A N 1
ATOM 1435 C CA . GLU A 1 204 ? 54.200 86.046 20.512 1.00 47.28 204 GLU A CA 1
ATOM 1436 C C . GLU A 1 204 ? 53.317 85.007 19.831 1.00 39.77 204 GLU A C 1
ATOM 1437 O O . GLU A 1 204 ? 52.626 85.341 18.861 1.00 50.48 204 GLU A O 1
ATOM 1443 N N . VAL A 1 205 ? 53.309 83.758 20.307 1.00 42.30 205 VAL A N 1
ATOM 1444 C CA . VAL A 1 205 ? 52.326 82.820 19.772 1.00 46.71 205 VAL A CA 1
ATOM 1445 C C . VAL A 1 205 ? 50.947 83.120 20.344 1.00 51.20 205 VAL A C 1
ATOM 1446 O O . VAL A 1 205 ? 49.931 82.924 19.666 1.00 54.10 205 VAL A O 1
ATOM 1450 N N . GLU A 1 206 ? 50.881 83.609 21.585 1.00 49.37 206 GLU A N 1
ATOM 1451 C CA . GLU A 1 206 ? 49.598 84.024 22.142 1.00 52.06 206 GLU A CA 1
ATOM 1452 C C . GLU A 1 206 ? 49.032 85.212 21.377 1.00 52.27 206 GLU A C 1
ATOM 1453 O O . GLU A 1 206 ? 47.827 85.270 21.107 1.00 48.06 206 GLU A O 1
ATOM 1459 N N . ARG A 1 207 ? 49.895 86.161 21.007 1.00 48.29 207 ARG A N 1
ATOM 1460 C CA . ARG A 1 207 ? 49.436 87.390 20.369 1.00 48.17 207 ARG A CA 1
ATOM 1461 C C . ARG A 1 207 ? 48.718 87.118 19.051 1.00 52.95 207 ARG A C 1
ATOM 1462 O O . ARG A 1 207 ? 47.799 87.857 18.685 1.00 52.59 207 ARG A O 1
ATOM 1470 N N . VAL A 1 208 ? 49.110 86.066 18.332 1.00 50.76 208 VAL A N 1
ATOM 1471 C CA . VAL A 1 208 ? 48.523 85.752 17.033 1.00 52.07 208 VAL A CA 1
ATOM 1472 C C . VAL A 1 208 ? 47.477 84.645 17.128 1.00 47.22 208 VAL A C 1
ATOM 1473 O O . VAL A 1 208 ? 47.037 84.124 16.099 1.00 55.07 208 VAL A O 1
ATOM 1477 N N . GLY A 1 209 ? 47.076 84.266 18.338 1.00 49.94 209 GLY A N 1
ATOM 1478 C CA . GLY A 1 209 ? 45.974 83.347 18.523 1.00 48.20 209 GLY A CA 1
ATOM 1479 C C . GLY A 1 209 ? 46.334 81.880 18.538 1.00 53.48 209 GLY A C 1
ATOM 1480 O O . GLY A 1 209 ? 45.432 81.039 18.447 1.00 54.66 209 GLY A O 1
ATOM 1481 N N . LEU A 1 210 ? 47.616 81.540 18.657 1.00 44.50 210 LEU A N 1
ATOM 1482 C CA . LEU A 1 210 ? 48.022 80.143 18.604 1.00 53.94 210 LEU A CA 1
ATOM 1483 C C . LEU A 1 210 ? 47.733 79.383 19.892 1.00 56.93 210 LEU A C 1
ATOM 1484 O O . LEU A 1 210 ? 47.817 78.151 19.891 1.00 52.02 210 LEU A O 1
ATOM 1489 N N . LEU A 1 211 ? 47.394 80.072 20.980 1.00 52.74 211 LEU A N 1
ATOM 1490 C CA . LEU A 1 211 ? 47.008 79.409 22.216 1.00 54.85 211 LEU A CA 1
ATOM 1491 C C . LEU A 1 211 ? 45.513 79.112 22.273 1.00 70.37 211 LEU A C 1
ATOM 1492 O O . LEU A 1 211 ? 44.984 78.829 23.355 1.00 61.45 211 LEU A O 1
ATOM 1497 N N . ASN A 1 212 ? 44.827 79.170 21.132 1.00 82.50 212 ASN A N 1
ATOM 1498 C CA . ASN A 1 212 ? 43.422 78.782 21.040 1.00 87.48 212 ASN A CA 1
ATOM 1499 C C . ASN A 1 212 ? 43.348 77.259 21.043 1.00 90.55 212 ASN A C 1
ATOM 1500 O O . ASN A 1 212 ? 43.787 76.606 20.089 1.00 81.96 212 ASN A O 1
ATOM 1505 N N . GLU A 1 213 ? 42.805 76.693 22.123 1.00 97.67 213 GLU A N 1
ATOM 1506 C CA . GLU A 1 213 ? 42.830 75.249 22.305 1.00 107.59 213 GLU A CA 1
ATOM 1507 C C . GLU A 1 213 ? 41.868 74.509 21.385 1.00 112.02 213 GLU A C 1
ATOM 1508 O O . GLU A 1 213 ? 42.065 73.316 21.144 1.00 114.40 213 GLU A O 1
ATOM 1514 N N . ASP A 1 214 ? 40.851 75.178 20.842 1.00 112.63 214 ASP A N 1
ATOM 1515 C CA . ASP A 1 214 ? 39.853 74.471 20.043 1.00 110.26 214 ASP A CA 1
ATOM 1516 C C . ASP A 1 214 ? 40.295 74.163 18.612 1.00 100.93 214 ASP A C 1
ATOM 1517 O O . ASP A 1 214 ? 39.560 73.457 17.911 1.00 104.52 214 ASP A O 1
ATOM 1522 N N . GLU A 1 215 ? 41.444 74.673 18.156 1.00 86.12 215 GLU A N 1
ATOM 1523 C CA . GLU A 1 215 ? 41.913 74.430 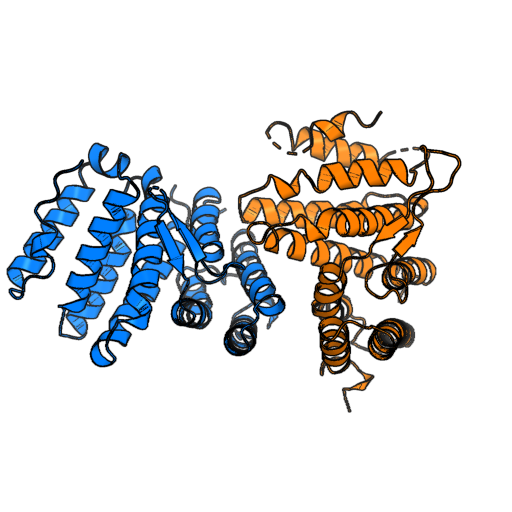16.796 1.00 80.75 215 GLU A CA 1
ATOM 1524 C C .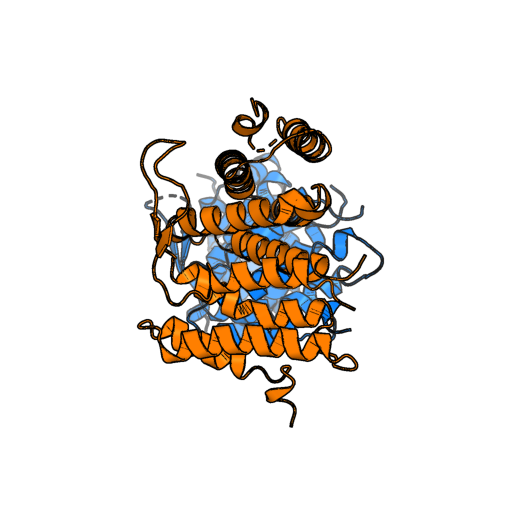 GLU A 1 215 ? 43.117 73.505 16.818 1.00 79.25 215 GLU A C 1
ATOM 1525 O O . GLU A 1 215 ? 44.101 73.773 17.522 1.00 77.71 215 GLU A O 1
ATOM 1531 N N . GLU A 1 216 ? 43.054 72.448 16.001 1.00 74.92 216 GLU A N 1
ATOM 1532 C CA . GLU A 1 216 ? 44.035 71.370 16.077 1.00 69.97 216 GLU A CA 1
ATOM 1533 C C . GLU A 1 216 ? 45.388 71.801 15.527 1.00 68.72 216 GLU A C 1
ATOM 1534 O O . GLU A 1 216 ? 46.439 71.448 16.079 1.00 66.85 216 GLU A O 1
ATOM 1540 N N . GLU A 1 217 ? 45.383 72.564 14.434 1.00 58.38 217 GLU A N 1
ATOM 1541 C CA . GLU A 1 217 ? 46.633 73.059 13.865 1.00 56.64 217 GLU A CA 1
ATOM 1542 C C . GLU A 1 217 ? 47.414 73.889 14.876 1.00 59.43 217 GLU A C 1
ATOM 1543 O O . GLU A 1 217 ? 48.637 73.747 14.999 1.00 54.46 217 GLU A O 1
ATOM 1549 N N . ALA A 1 218 ? 46.721 74.759 15.613 1.00 50.44 218 ALA A N 1
ATOM 1550 C CA . ALA A 1 218 ? 47.401 75.620 16.573 1.00 56.88 218 ALA A CA 1
ATOM 1551 C C . ALA A 1 218 ? 48.006 74.812 17.713 1.00 56.47 218 ALA A C 1
ATOM 1552 O O . ALA A 1 218 ? 49.137 75.079 18.136 1.00 56.70 218 ALA A O 1
ATOM 1554 N N . ARG A 1 219 ? 47.267 73.824 18.227 1.00 54.41 219 ARG A N 1
ATOM 1555 C CA . ARG A 1 219 ? 47.805 72.979 19.289 1.00 52.38 219 ARG A CA 1
ATOM 1556 C C . ARG A 1 219 ? 49.045 72.230 18.818 1.00 57.29 219 ARG A C 1
ATOM 1557 O O . ARG A 1 219 ? 49.991 72.030 19.589 1.00 52.87 219 ARG A O 1
ATOM 1565 N N A MET A 1 220 ? 49.060 71.815 17.550 0.60 52.15 220 MET A N 1
ATOM 1566 N N B MET A 1 220 ? 49.062 71.816 17.550 0.40 53.24 220 MET A N 1
ATOM 1567 C CA A MET A 1 220 ? 50.217 71.107 17.012 0.60 55.11 220 MET A CA 1
ATOM 1568 C CA B MET A 1 220 ? 50.222 71.106 17.020 0.40 55.15 220 MET A CA 1
ATOM 1569 C C A MET A 1 220 ? 51.423 72.029 16.887 0.60 50.77 220 MET A C 1
ATOM 1570 C C B MET A 1 220 ? 51.425 72.031 16.889 0.40 50.91 220 MET A C 1
ATOM 1571 O O A MET A 1 220 ? 52.554 71.624 17.178 0.60 48.84 220 MET A O 1
ATOM 1572 O O B MET A 1 220 ? 52.557 71.629 17.183 0.40 48.80 220 MET A O 1
ATOM 1581 N N . ILE A 1 221 ? 51.200 73.270 16.450 1.00 46.99 221 ILE A N 1
ATOM 1582 C CA . ILE A 1 221 ? 52.300 74.219 16.290 1.00 45.28 221 ILE A CA 1
ATOM 1583 C C . ILE A 1 221 ? 52.934 74.528 17.640 1.00 46.60 221 ILE A C 1
ATOM 1584 O O . ILE A 1 221 ? 54.163 74.540 17.782 1.00 46.55 221 ILE A O 1
ATOM 1589 N N . VAL A 1 222 ? 52.102 74.775 18.653 1.00 45.99 222 VAL A N 1
ATOM 1590 C CA . VAL A 1 222 ? 52.615 75.064 19.989 1.00 40.47 222 VAL A CA 1
ATOM 1591 C C . VAL A 1 222 ? 53.359 73.858 20.548 1.00 48.57 222 VAL A C 1
ATOM 1592 O O . VAL A 1 222 ? 54.436 73.996 21.143 1.00 47.92 222 VAL A O 1
ATOM 1596 N N . GLN A 1 223 ? 52.803 72.659 20.361 1.00 46.26 223 GLN A N 1
ATOM 1597 C CA . GLN A 1 223 ? 53.473 71.450 20.833 1.00 48.59 223 GLN A CA 1
ATOM 1598 C C . GLN A 1 223 ? 54.803 71.242 20.121 1.00 47.22 223 GLN A C 1
ATOM 1599 O O . GLN A 1 223 ? 55.776 70.782 20.731 1.00 45.17 223 GLN A O 1
ATOM 1605 N N . ARG A 1 224 ? 54.870 71.583 18.831 1.00 45.99 224 ARG A N 1
ATOM 1606 C CA . ARG A 1 224 ? 56.110 71.399 18.085 1.00 45.95 224 ARG A CA 1
ATOM 1607 C C . ARG A 1 224 ? 57.211 72.312 18.607 1.00 42.12 224 ARG A C 1
ATOM 1608 O O . ARG A 1 224 ? 58.362 71.884 18.754 1.00 49.26 224 ARG A O 1
ATOM 1616 N N . ILE A 1 225 ? 56.881 73.574 18.891 1.00 41.10 225 ILE A N 1
ATOM 1617 C CA . ILE A 1 225 ? 57.871 74.480 19.466 1.00 43.40 225 ILE A CA 1
ATOM 1618 C C . ILE A 1 225 ? 58.305 73.985 20.838 1.00 43.31 225 ILE A C 1
ATOM 1619 O O . ILE A 1 225 ? 59.490 74.040 21.189 1.00 47.33 225 ILE A O 1
ATOM 1624 N N . SER A 1 226 ? 57.353 73.488 21.632 1.00 44.16 226 SER A N 1
ATOM 1625 C CA . SER A 1 226 ? 57.683 72.949 22.947 1.00 46.66 226 SER A CA 1
ATOM 1626 C C . SER A 1 226 ? 58.634 71.763 22.838 1.00 46.29 226 SER A C 1
ATOM 1627 O O . SER A 1 226 ? 59.549 71.618 23.657 1.00 45.01 226 SER A O 1
ATOM 1630 N N . ASP A 1 227 ? 58.435 70.905 21.831 1.00 43.52 227 ASP A N 1
ATOM 1631 C CA . ASP A 1 227 ? 59.374 69.813 21.585 1.00 40.43 227 ASP A CA 1
ATOM 1632 C C . ASP A 1 227 ? 60.788 70.337 21.380 1.00 42.22 227 ASP A C 1
ATOM 1633 O O . ASP A 1 227 ? 61.753 69.773 21.910 1.00 46.19 227 ASP A O 1
ATOM 1638 N N . MET A 1 228 ? 60.927 71.410 20.597 1.00 40.24 228 MET A N 1
ATOM 1639 C CA . MET A 1 228 ? 62.246 71.970 20.322 1.00 44.46 228 MET A CA 1
ATOM 1640 C C . MET A 1 228 ? 62.897 72.501 21.591 1.00 48.59 228 MET A C 1
ATOM 1641 O O . MET A 1 228 ? 64.086 72.264 21.834 1.00 43.29 228 MET A O 1
ATOM 1646 N N . VAL A 1 229 ? 62.134 73.232 22.406 1.00 39.63 229 VAL A N 1
ATOM 1647 C CA . VAL A 1 229 ? 62.679 73.772 23.648 1.00 42.93 229 VAL A CA 1
ATOM 1648 C C . VAL A 1 229 ? 63.065 72.644 24.594 1.00 42.06 229 VAL A C 1
ATOM 1649 O O . VAL A 1 229 ? 64.117 72.690 25.243 1.00 44.02 229 VAL A O 1
ATOM 1653 N N . ASP A 1 230 ? 62.225 71.608 24.680 1.00 41.75 230 ASP A N 1
ATOM 1654 C CA . ASP A 1 230 ? 62.527 70.483 25.560 1.00 45.78 230 ASP A CA 1
ATOM 1655 C C . ASP A 1 230 ? 63.777 69.745 25.102 1.00 40.77 230 ASP A C 1
ATOM 1656 O O . ASP A 1 230 ? 64.597 69.322 25.926 1.00 43.18 230 ASP A O 1
ATOM 1661 N N . ALA A 1 231 ? 63.936 69.574 23.788 1.00 41.46 231 ALA A N 1
ATOM 1662 C CA . ALA A 1 231 ? 65.152 68.960 23.269 1.00 44.61 231 ALA A CA 1
ATOM 1663 C C . ALA A 1 231 ? 66.370 69.819 23.583 1.00 47.30 231 ALA A C 1
ATOM 1664 O O . ALA A 1 231 ? 67.429 69.298 23.949 1.00 46.89 231 ALA A O 1
ATOM 1666 N N . LEU A 1 232 ? 66.232 71.141 23.457 1.00 43.16 232 LEU A N 1
ATOM 1667 C CA . LEU A 1 232 ? 67.307 72.039 23.863 1.00 42.06 232 LEU A CA 1
ATOM 1668 C C . LEU A 1 232 ? 67.621 71.884 25.345 1.00 53.90 232 LEU A C 1
ATOM 1669 O O . LEU A 1 232 ? 68.793 71.853 25.739 1.00 44.83 232 LEU A O 1
ATOM 1674 N N . GLU A 1 233 ? 66.585 71.769 26.180 1.00 43.79 233 GLU A N 1
ATOM 1675 C CA . GLU A 1 233 ? 66.802 71.667 27.620 1.00 42.28 233 GLU A CA 1
ATOM 1676 C C . GLU A 1 233 ? 67.580 70.407 27.983 1.00 48.71 233 GLU A C 1
ATOM 1677 O O . GLU A 1 233 ? 68.476 70.449 28.835 1.00 44.42 233 GLU A O 1
ATOM 1683 N N . GLN A 1 234 ? 67.259 69.274 27.353 1.00 44.33 234 GLN A N 1
ATOM 1684 C CA . GLN A 1 234 ? 67.912 68.031 27.745 1.00 55.84 234 GLN A CA 1
ATOM 1685 C C . GLN A 1 234 ? 69.269 67.822 27.081 1.00 62.29 234 GLN A C 1
ATOM 1686 O O . GLN A 1 234 ? 69.992 66.903 27.482 1.00 60.08 234 GLN A O 1
ATOM 1692 N N . THR A 1 235 ? 69.654 68.655 26.107 1.00 46.84 235 THR A N 1
ATOM 1693 C CA . THR A 1 235 ? 70.919 68.465 25.406 1.00 50.60 235 THR A CA 1
ATOM 1694 C C . THR A 1 235 ? 71.951 69.557 25.653 1.00 48.18 235 THR A C 1
ATOM 1695 O O . THR A 1 235 ? 73.144 69.301 25.460 1.00 45.38 235 THR A O 1
ATOM 1699 N N . THR A 1 236 ? 71.539 70.754 26.063 1.00 46.26 236 THR A N 1
ATOM 1700 C CA . THR A 1 236 ? 72.491 71.848 26.208 1.00 47.03 236 THR A CA 1
ATOM 1701 C C . THR A 1 236 ? 73.526 71.532 27.284 1.00 46.54 236 THR A C 1
ATOM 1702 O O . THR A 1 236 ? 73.243 70.857 28.277 1.00 45.71 236 THR A O 1
ATOM 1706 N N . LYS A 1 237 ? 74.750 72.010 27.060 1.00 44.14 237 LYS A N 1
ATOM 1707 C CA . LYS A 1 237 ? 75.783 72.001 28.086 1.00 52.40 237 LYS A CA 1
ATOM 1708 C C . LYS A 1 237 ? 75.687 73.201 29.010 1.00 52.35 237 LYS A C 1
ATOM 1709 O O . LYS A 1 237 ? 76.452 73.287 29.975 1.00 50.66 237 LYS A O 1
ATOM 1715 N N . SER A 1 238 ? 74.760 74.110 28.729 1.00 48.58 238 SER A N 1
ATOM 1716 C CA . SER A 1 238 ? 74.654 75.381 29.425 1.00 47.83 238 SER A CA 1
ATOM 1717 C C . SER A 1 238 ? 73.676 75.259 30.586 1.00 43.42 238 SER A C 1
ATOM 1718 O O . SER A 1 238 ? 72.468 75.099 30.346 1.00 41.71 238 SER A O 1
ATOM 1721 N N . PRO A 1 239 ? 74.133 75.301 31.843 1.00 42.07 239 PRO A N 1
ATOM 1722 C CA . PRO A 1 239 ? 73.173 75.360 32.957 1.00 39.87 239 PRO A CA 1
ATOM 1723 C C . PRO A 1 239 ? 72.187 76.508 32.846 1.00 37.33 239 PRO A C 1
ATOM 1724 O O . PRO A 1 239 ? 71.037 76.364 33.278 1.00 42.12 239 PRO A O 1
ATOM 1728 N N . ALA A 1 240 ? 72.590 77.644 32.273 1.00 40.79 240 ALA A N 1
ATOM 1729 C CA . ALA A 1 240 ? 71.669 78.769 32.152 1.00 43.37 240 ALA A CA 1
ATOM 1730 C C . ALA A 1 240 ? 70.604 78.497 31.100 1.00 49.96 240 ALA A C 1
ATOM 1731 O O . ALA A 1 240 ? 69.417 78.765 31.322 1.00 39.90 240 ALA A O 1
ATOM 1733 N N . VAL A 1 241 ? 71.008 77.972 29.942 1.00 38.94 241 VAL A N 1
ATOM 1734 C CA . VAL A 1 241 ? 70.027 77.596 28.929 1.00 44.22 241 VAL A CA 1
ATOM 1735 C C . VAL A 1 241 ? 69.079 76.540 29.482 1.00 39.38 241 VAL A C 1
ATOM 1736 O O . VAL A 1 241 ? 67.867 76.584 29.238 1.00 41.07 241 VAL A O 1
ATOM 1740 N N . ARG A 1 242 ? 69.608 75.596 30.263 1.00 36.25 242 ARG A N 1
ATOM 1741 C CA . ARG A 1 242 ? 68.772 74.529 30.805 1.00 45.08 242 ARG A CA 1
ATOM 1742 C C . ARG A 1 242 ? 67.735 75.076 31.778 1.00 41.62 242 ARG A C 1
ATOM 1743 O O . ARG A 1 242 ? 66.558 74.702 31.723 1.00 39.02 242 ARG A O 1
ATOM 1751 N N . THR A 1 243 ? 68.153 75.964 32.682 1.00 36.19 243 THR A N 1
ATOM 1752 C CA . THR A 1 243 ? 67.216 76.473 33.679 1.00 37.16 243 THR A CA 1
ATOM 1753 C C . THR A 1 243 ? 66.204 77.427 33.052 1.00 39.95 243 THR A C 1
ATOM 1754 O O . THR A 1 243 ? 65.039 77.462 33.464 1.00 42.35 243 THR A O 1
ATOM 1758 N N . ARG A 1 244 ? 66.620 78.193 32.042 1.00 39.31 244 ARG A N 1
ATOM 1759 C CA . ARG A 1 244 ? 65.693 79.107 31.389 1.00 36.66 244 ARG A CA 1
ATOM 1760 C C . ARG A 1 244 ? 64.757 78.369 30.441 1.00 39.76 244 ARG A C 1
ATOM 1761 O O . ARG A 1 244 ? 63.631 78.824 30.208 1.00 40.44 244 ARG A O 1
ATOM 1769 N N . SER A 1 245 ? 65.196 77.229 29.900 1.00 37.93 245 SER A N 1
ATOM 1770 C CA . SER A 1 245 ? 64.298 76.398 29.106 1.00 42.90 245 SER A CA 1
ATOM 1771 C C . SER A 1 245 ? 63.197 75.805 29.974 1.00 47.43 245 SER A C 1
ATOM 1772 O O . SER A 1 245 ? 62.042 75.712 29.541 1.00 42.54 245 SER A O 1
ATOM 1775 N N . LYS A 1 246 ? 63.535 75.399 31.203 1.00 39.96 246 LYS A N 1
ATOM 1776 C CA . LYS A 1 246 ? 62.516 74.945 32.144 1.00 44.15 246 LYS A CA 1
ATOM 1777 C C . LYS A 1 246 ? 61.505 76.048 32.425 1.00 43.48 246 LYS A C 1
ATOM 1778 O O . LYS A 1 246 ? 60.290 75.817 32.390 1.00 46.11 246 LYS A O 1
ATOM 1784 N N . ASP A 1 247 ? 61.996 77.257 32.718 1.00 37.39 247 ASP A N 1
ATOM 1785 C CA . ASP A 1 247 ? 61.116 78.404 32.924 1.00 37.86 247 ASP A CA 1
ATOM 1786 C C . ASP A 1 247 ? 60.179 78.595 31.741 1.00 51.60 247 ASP A C 1
ATOM 1787 O O . ASP A 1 247 ? 58.963 78.741 31.909 1.00 43.04 247 ASP A O 1
ATOM 1792 N N . SER A 1 248 ? 60.740 78.589 30.529 1.00 39.60 248 SER A N 1
ATOM 1793 C CA . SER A 1 248 ? 59.948 78.800 29.323 1.00 46.23 248 SER A CA 1
ATOM 1794 C C . SER A 1 248 ? 58.817 77.785 29.217 1.00 41.91 248 SER A C 1
ATOM 1795 O O . SER A 1 248 ? 57.673 78.138 28.910 1.00 42.23 248 SER A O 1
ATOM 1798 N N . LEU A 1 249 ? 59.119 76.516 29.482 1.00 42.45 249 LEU A N 1
ATOM 1799 C CA . LEU A 1 249 ? 58.134 75.454 29.342 1.00 42.32 249 LEU A CA 1
ATOM 1800 C C . LEU A 1 249 ? 57.158 75.381 30.510 1.00 50.83 249 LEU A C 1
ATOM 1801 O O . LEU A 1 249 ? 56.124 74.714 30.387 1.00 45.04 249 LEU A O 1
ATOM 1806 N N . GLY A 1 250 ? 57.451 76.038 31.630 1.00 39.51 250 GLY A N 1
ATOM 1807 C CA . GLY A 1 250 ? 56.544 76.082 32.757 1.00 40.92 250 GLY A CA 1
ATOM 1808 C C . GLY A 1 250 ? 55.499 77.171 32.696 1.00 44.84 250 GLY A C 1
ATOM 1809 O O . GLY A 1 250 ? 54.770 77.373 33.673 1.00 49.00 250 GLY A O 1
ATOM 1810 N N . ASP A 1 251 ? 55.407 77.872 31.565 1.00 48.46 251 ASP A N 1
ATOM 1811 C CA . ASP A 1 251 ? 54.501 79.005 31.411 1.00 44.72 251 ASP A CA 1
ATOM 1812 C C . ASP A 1 251 ? 53.062 78.614 31.727 1.00 46.40 251 ASP A C 1
ATOM 1813 O O . ASP A 1 251 ? 52.569 77.581 31.266 1.00 44.19 251 ASP A O 1
ATOM 1818 N N . ASP A 1 252 ? 52.394 79.453 32.529 1.00 40.80 252 ASP A N 1
ATOM 1819 C CA . ASP A 1 252 ? 50.993 79.224 32.879 1.00 56.99 252 ASP A CA 1
ATOM 1820 C C . ASP A 1 252 ? 50.118 79.032 31.650 1.00 59.45 252 ASP A C 1
ATOM 1821 O O . ASP A 1 252 ? 49.133 78.288 31.697 1.00 55.82 252 ASP A O 1
ATOM 1826 N N . ARG A 1 253 ? 50.457 79.692 30.547 1.00 52.72 253 ARG A N 1
ATOM 1827 C CA . ARG A 1 253 ? 49.561 79.785 29.403 1.00 53.89 253 ARG A CA 1
ATOM 1828 C C . ARG A 1 253 ? 49.642 78.583 28.470 1.00 52.03 253 ARG A C 1
ATOM 1829 O O . ARG A 1 253 ? 48.809 78.472 27.563 1.00 55.06 253 ARG A O 1
ATOM 1837 N N . LEU A 1 254 ? 50.610 77.684 28.665 1.00 48.13 254 LEU A N 1
ATOM 1838 C CA . LEU A 1 254 ? 50.729 76.542 27.769 1.00 45.04 254 LEU A CA 1
ATOM 1839 C C . LEU A 1 254 ? 49.776 75.428 28.201 1.00 56.75 254 LEU A C 1
ATOM 1840 O O . LEU A 1 254 ? 49.561 75.228 29.399 1.00 55.65 254 LEU A O 1
ATOM 1845 N N . PRO A 1 255 ? 49.193 74.694 27.244 1.00 69.40 255 PRO A N 1
ATOM 1846 C CA . PRO A 1 255 ? 48.175 73.686 27.601 1.00 61.29 255 PRO A CA 1
ATOM 1847 C C . PRO A 1 255 ? 48.661 72.640 28.589 1.00 62.19 255 PRO A C 1
ATOM 1848 O O . PRO A 1 255 ? 47.895 72.221 29.465 1.00 65.52 255 PRO A O 1
ATOM 1852 N N . ALA A 1 256 ? 49.921 72.211 28.478 1.00 56.30 256 ALA A N 1
ATOM 1853 C CA . ALA A 1 256 ? 50.440 71.163 29.349 1.00 59.58 256 ALA A CA 1
ATOM 1854 C C . ALA A 1 256 ? 50.404 71.555 30.820 1.00 64.24 256 ALA A C 1
ATOM 1855 O O . ALA A 1 256 ? 50.395 70.673 31.685 1.00 72.01 256 ALA A O 1
ATOM 1857 N N . ASN A 1 257 ? 50.377 72.850 31.124 1.00 63.62 257 ASN A N 1
ATOM 1858 C CA . ASN A 1 257 ? 50.377 73.334 32.497 1.00 73.15 257 ASN A CA 1
ATOM 1859 C C . ASN A 1 257 ? 48.987 73.722 32.986 1.00 72.89 257 ASN A C 1
ATOM 1860 O O . ASN A 1 257 ? 48.858 74.248 34.096 1.00 80.52 257 ASN A O 1
ATOM 1865 N N . ARG A 1 258 ? 47.951 73.475 32.190 1.00 95.57 258 ARG A N 1
ATOM 1866 C CA . ARG A 1 258 ? 46.587 73.826 32.571 1.00 101.34 258 ARG A CA 1
ATOM 1867 C C . ARG A 1 258 ? 45.672 72.605 32.554 1.00 96.43 258 ARG A C 1
ATOM 1868 O O . ARG A 1 258 ? 45.733 71.758 33.445 1.00 99.57 258 ARG A O 1
ATOM 1876 N N . SER B 1 7 ? 59.369 40.076 -0.614 1.00 143.86 7 SER B N 1
ATOM 1877 C CA . SER B 1 7 ? 59.089 40.179 0.813 1.00 146.67 7 SER B CA 1
ATOM 1878 C C . SER B 1 7 ? 59.408 41.579 1.320 1.00 156.66 7 SER B C 1
ATOM 1879 O O . SER B 1 7 ? 60.518 42.075 1.126 1.00 156.30 7 SER B O 1
ATOM 1882 N N . MET B 1 8 ? 58.432 42.197 1.978 1.00 166.63 8 MET B N 1
ATOM 1883 C CA . MET B 1 8 ? 58.526 43.584 2.418 1.00 170.44 8 MET B CA 1
ATOM 1884 C C . MET B 1 8 ? 59.033 44.505 1.305 1.00 164.99 8 MET B C 1
ATOM 1885 O O . MET B 1 8 ? 60.056 45.182 1.471 1.00 156.39 8 MET B O 1
ATOM 1890 N N . PRO B 1 9 ? 58.344 44.560 0.162 1.00 164.11 9 PRO B N 1
ATOM 1891 C CA . PRO B 1 9 ? 58.853 45.387 -0.942 1.00 161.16 9 PRO B CA 1
ATOM 1892 C C . PRO B 1 9 ? 58.800 46.874 -0.649 1.00 162.75 9 PRO B C 1
ATOM 1893 O O . PRO B 1 9 ? 59.638 47.627 -1.161 1.00 161.35 9 PRO B O 1
ATOM 1897 N N . PHE B 1 10 ? 57.848 47.316 0.174 1.00 166.13 10 PHE B N 1
ATOM 1898 C CA . PHE B 1 10 ? 57.648 48.738 0.429 1.00 160.09 10 PHE B CA 1
ATOM 1899 C C . PHE B 1 10 ? 58.800 49.374 1.195 1.00 151.30 10 PHE B C 1
ATOM 1900 O O . PHE B 1 10 ? 58.876 50.605 1.256 1.00 154.73 10 PHE B O 1
ATOM 1908 N N . ILE B 1 11 ? 59.682 48.571 1.795 1.00 141.63 11 ILE B N 1
ATOM 1909 C CA . ILE B 1 11 ? 60.681 49.125 2.707 1.00 138.31 11 ILE B CA 1
ATOM 1910 C C . ILE B 1 11 ? 61.653 50.030 1.961 1.00 153.61 11 ILE B C 1
ATOM 1911 O O . ILE B 1 11 ? 62.011 51.110 2.447 1.00 162.19 11 ILE B O 1
ATOM 1916 N N . LYS B 1 12 ? 62.086 49.624 0.767 1.00 150.55 12 LYS B N 1
ATOM 1917 C CA . LYS B 1 12 ? 62.994 50.493 0.032 1.00 145.65 12 LYS B CA 1
ATOM 1918 C C . LYS B 1 12 ? 62.278 51.688 -0.587 1.00 155.19 12 LYS B C 1
ATOM 1919 O O . LYS B 1 12 ? 62.946 52.602 -1.082 1.00 138.43 12 LYS B O 1
ATOM 1925 N N . HIS B 1 13 ? 60.943 51.719 -0.539 1.00 181.81 13 HIS B N 1
ATOM 1926 C CA . HIS B 1 13 ? 60.200 52.956 -0.761 1.00 178.68 13 HIS B CA 1
ATOM 1927 C C . HIS B 1 13 ? 60.265 53.894 0.440 1.00 170.39 13 HIS B C 1
ATOM 1928 O O . HIS B 1 13 ? 59.596 54.934 0.429 1.00 160.97 13 HIS B O 1
ATOM 1935 N N . LEU B 1 14 ? 61.018 53.540 1.479 1.00 167.68 14 LEU B N 1
ATOM 1936 C CA . LEU B 1 14 ? 61.126 54.357 2.683 1.00 147.67 14 LEU B CA 1
ATOM 1937 C C . LEU B 1 14 ? 62.578 54.762 2.913 1.00 140.02 14 LEU B C 1
ATOM 1938 O O . LEU B 1 14 ? 62.990 55.872 2.575 1.00 130.15 14 LEU B O 1
ATOM 1943 N N . LYS B 1 20 ? 55.480 62.601 -1.750 1.00 191.33 20 LYS B N 1
ATOM 1944 C CA . LYS B 1 20 ? 54.979 61.473 -2.533 1.00 183.32 20 LYS B CA 1
ATOM 1945 C C . LYS B 1 20 ? 55.862 60.231 -2.384 1.00 177.57 20 LYS B C 1
ATOM 1946 O O . LYS B 1 20 ? 56.910 60.282 -1.744 1.00 169.11 20 LYS B O 1
ATOM 1952 N N . VAL B 1 21 ? 55.402 59.127 -2.980 1.00 179.69 21 VAL B N 1
ATOM 1953 C CA . VAL B 1 21 ? 56.004 57.793 -2.908 1.00 176.51 21 VAL B CA 1
ATOM 1954 C C . VAL B 1 21 ? 56.160 57.360 -1.448 1.00 176.08 21 VAL B C 1
ATOM 1955 O O . VAL B 1 21 ? 57.043 56.564 -1.107 1.00 176.23 21 VAL B O 1
ATOM 1959 N N . ARG B 1 22 ? 55.260 57.824 -0.577 1.00 169.90 22 ARG B N 1
ATOM 1960 C CA . ARG B 1 22 ? 55.383 57.486 0.839 1.00 158.68 22 ARG B CA 1
ATOM 1961 C C . ARG B 1 22 ? 54.067 57.113 1.505 1.00 175.04 22 ARG B C 1
ATOM 1962 O O . ARG B 1 22 ? 53.989 56.063 2.155 1.00 185.95 22 ARG B O 1
ATOM 1970 N N . THR B 1 23 ? 53.051 57.977 1.383 1.00 179.32 23 THR B N 1
ATOM 1971 C CA . THR B 1 23 ? 51.728 57.658 1.913 1.00 180.11 23 THR B CA 1
ATOM 1972 C C . THR B 1 23 ? 51.360 56.226 1.560 1.00 200.41 23 THR B C 1
ATOM 1973 O O . THR B 1 23 ? 51.069 55.413 2.441 1.00 202.85 23 THR B O 1
ATOM 1977 N N . ALA B 1 24 ? 51.442 55.890 0.271 1.00 201.77 24 ALA B N 1
ATOM 1978 C CA . ALA B 1 24 ? 51.286 54.509 -0.173 1.00 195.92 24 ALA B CA 1
ATOM 1979 C C . ALA B 1 24 ? 52.217 53.571 0.589 1.00 205.10 24 ALA B C 1
ATOM 1980 O O . ALA B 1 24 ? 51.771 52.590 1.193 1.00 220.20 24 ALA B O 1
ATOM 1982 N N . ALA B 1 25 ? 53.523 53.862 0.570 1.00 179.29 25 ALA B N 1
ATOM 1983 C CA . ALA B 1 25 ? 54.486 53.004 1.255 1.00 150.65 25 ALA B CA 1
ATOM 1984 C C . ALA B 1 25 ? 54.188 52.915 2.746 1.00 157.47 25 ALA B C 1
ATOM 1985 O O 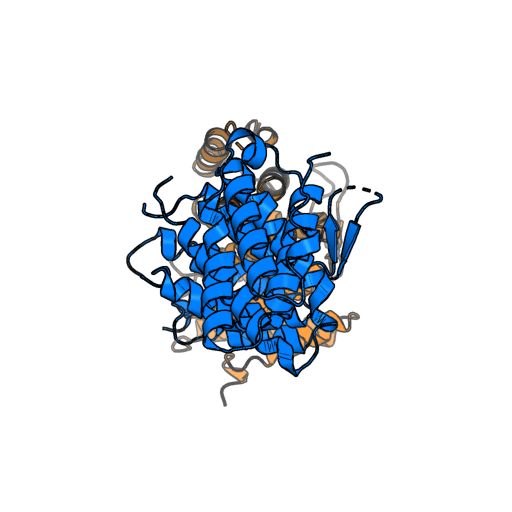. ALA B 1 25 ? 54.345 51.849 3.355 1.00 154.32 25 ALA B O 1
ATOM 1987 N N . LEU B 1 26 ? 53.754 54.022 3.354 1.00 164.36 26 LEU B N 1
ATOM 1988 C CA . LEU B 1 26 ? 53.376 53.969 4.761 1.00 147.74 26 LEU B CA 1
ATOM 1989 C C . LEU B 1 26 ? 51.990 53.364 4.946 1.00 143.66 26 LEU B C 1
ATOM 1990 O O . LEU B 1 26 ? 51.747 52.669 5.938 1.00 141.40 26 LEU B O 1
ATOM 1995 N N . ASN B 1 27 ? 51.064 53.622 4.015 1.00 140.32 27 ASN B N 1
ATOM 1996 C CA . ASN B 1 27 ? 49.811 52.872 4.016 1.00 145.85 27 ASN B CA 1
ATOM 1997 C C . ASN B 1 27 ? 50.070 51.395 3.757 1.00 137.73 27 ASN B C 1
ATOM 1998 O O . ASN B 1 27 ? 49.382 50.529 4.308 1.00 124.24 27 ASN B O 1
ATOM 2003 N N . SER B 1 28 ? 51.059 51.089 2.911 1.00 139.23 28 SER B N 1
ATOM 2004 C CA . SER B 1 28 ? 51.476 49.703 2.717 1.00 131.24 28 SER B CA 1
ATOM 2005 C C . SER B 1 28 ? 51.898 49.075 4.036 1.00 128.12 28 SER B C 1
ATOM 2006 O O . SER B 1 28 ? 51.522 47.935 4.343 1.00 116.35 28 SER B O 1
ATOM 2009 N N . LEU B 1 29 ? 52.681 49.812 4.830 1.00 129.61 29 LEU B N 1
ATOM 2010 C CA . LEU B 1 29 ? 53.165 49.290 6.102 1.00 122.01 29 LEU B CA 1
ATOM 2011 C C . LEU B 1 29 ? 52.021 49.081 7.086 1.00 124.31 29 LEU B C 1
ATOM 2012 O O . LEU B 1 29 ? 52.004 48.085 7.820 1.00 120.34 29 LEU B O 1
ATOM 2017 N N . HIS B 1 30 ? 51.066 50.015 7.128 1.00 130.23 30 HIS B N 1
ATOM 2018 C CA . HIS B 1 30 ? 49.877 49.832 7.957 1.00 141.24 30 HIS B CA 1
ATOM 2019 C C . HIS B 1 30 ? 49.159 48.540 7.592 1.00 150.53 30 HIS B C 1
ATOM 2020 O O . HIS B 1 30 ? 48.740 47.773 8.467 1.00 146.72 30 HIS B O 1
ATOM 2027 N N . ALA B 1 31 ? 49.025 48.278 6.289 1.00 158.19 31 ALA B N 1
ATOM 2028 C CA . ALA B 1 31 ? 48.323 47.082 5.837 1.00 159.78 31 ALA B CA 1
ATOM 2029 C C . ALA B 1 31 ? 49.099 45.814 6.177 1.00 151.23 31 ALA B C 1
ATOM 2030 O O . ALA B 1 31 ? 48.509 44.830 6.634 1.00 160.15 31 ALA B O 1
ATOM 2032 N N . PHE B 1 32 ? 50.417 45.806 5.951 1.00 131.83 32 PHE B N 1
ATOM 2033 C CA . PHE B 1 32 ? 51.215 44.641 6.328 1.00 122.96 32 PHE B CA 1
ATOM 2034 C C . PHE B 1 32 ? 51.022 44.324 7.806 1.00 125.68 32 PHE B C 1
ATOM 2035 O O . PHE B 1 32 ? 50.591 43.221 8.164 1.00 130.54 32 PHE B O 1
ATOM 2043 N N . LEU B 1 33 ? 51.331 45.284 8.682 1.00 120.39 33 LEU B N 1
ATOM 2044 C CA . LEU B 1 33 ? 51.249 45.012 10.114 1.00 119.75 33 LEU B CA 1
ATOM 2045 C C . LEU B 1 33 ? 49.839 44.619 10.534 1.00 141.65 33 LEU B C 1
ATOM 2046 O O . LEU B 1 33 ? 49.673 43.801 11.445 1.00 125.13 33 LEU B O 1
ATOM 2051 N N . SER B 1 34 ? 48.817 45.172 9.874 1.00 179.96 34 SER B N 1
ATOM 2052 C CA . SER B 1 34 ? 47.439 44.849 10.236 1.00 187.86 34 SER B CA 1
ATOM 2053 C C . SER B 1 34 ? 47.148 43.365 10.046 1.00 195.19 34 SER B C 1
ATOM 2054 O O . SER B 1 34 ? 46.524 42.732 10.906 1.00 201.50 34 SER B O 1
ATOM 2057 N N . ALA B 1 35 ? 47.592 42.793 8.932 1.00 180.41 35 ALA B N 1
ATOM 2058 C CA . ALA B 1 35 ? 47.387 41.374 8.671 1.00 159.26 35 ALA B CA 1
ATOM 2059 C C . ALA B 1 35 ? 48.627 40.569 9.044 1.00 149.07 35 ALA B C 1
ATOM 2060 O O . ALA B 1 35 ? 48.748 40.082 10.168 1.00 141.12 35 ALA B O 1
ATOM 2062 N N . SER B 1 40 ? 51.615 35.732 9.641 1.00 175.84 40 SER B N 1
ATOM 2063 C CA . SER B 1 40 ? 51.616 34.596 10.555 1.00 179.35 40 SER B CA 1
ATOM 2064 C C . SER B 1 40 ? 52.757 34.688 11.563 1.00 186.07 40 SER B C 1
ATOM 2065 O O . SER B 1 40 ? 52.639 34.208 12.691 1.00 191.86 40 SER B O 1
ATOM 2068 N N . ALA B 1 41 ? 53.861 35.309 11.155 1.00 179.79 41 ALA B N 1
ATOM 2069 C CA . ALA B 1 41 ? 55.039 35.389 12.004 1.00 166.68 41 ALA B CA 1
ATOM 2070 C C . ALA B 1 41 ? 55.802 36.672 11.711 1.00 156.51 41 ALA B C 1
ATOM 2071 O O . ALA B 1 41 ? 55.837 37.148 10.573 1.00 162.65 41 ALA B O 1
ATOM 2073 N N . LEU B 1 42 ? 56.416 37.221 12.757 1.00 137.65 42 LEU B N 1
ATOM 2074 C CA . LEU B 1 42 ? 57.251 38.412 12.660 1.00 111.16 42 LEU B CA 1
ATOM 2075 C C . LEU B 1 42 ? 58.537 38.144 13.427 1.00 97.09 42 LEU B C 1
ATOM 2076 O O . LEU B 1 42 ? 58.499 37.936 14.643 1.00 89.47 42 LEU B O 1
ATOM 2081 N N . THR B 1 43 ? 59.666 38.142 12.726 1.00 100.13 43 THR B N 1
ATOM 2082 C CA . THR B 1 43 ? 60.936 37.759 13.327 1.00 104.10 43 THR B CA 1
ATOM 2083 C C . THR B 1 43 ? 61.768 38.983 13.692 1.00 96.62 43 THR B C 1
ATOM 2084 O O . THR B 1 43 ? 61.437 40.125 13.366 1.00 90.89 43 THR B O 1
ATOM 2088 N N . THR B 1 44 ? 62.864 38.712 14.405 1.00 87.26 44 THR B N 1
ATOM 2089 C CA . THR B 1 44 ? 63.816 39.753 14.782 1.00 92.98 44 THR B CA 1
ATOM 2090 C C . THR B 1 44 ? 64.322 40.508 13.561 1.00 91.68 44 THR B C 1
ATOM 2091 O O . THR B 1 44 ? 64.479 41.735 13.595 1.00 95.68 44 THR B O 1
ATOM 2095 N N . LEU B 1 45 ? 64.574 39.789 12.469 1.00 88.73 45 LEU B N 1
ATOM 2096 C CA . LEU B 1 45 ? 65.168 40.403 11.292 1.00 94.01 45 LEU B CA 1
ATOM 2097 C C . LEU B 1 45 ? 64.133 41.110 10.431 1.00 79.23 45 LEU B C 1
ATOM 2098 O O . LEU B 1 45 ? 64.475 42.037 9.691 1.00 86.51 45 LEU B O 1
ATOM 2103 N N . ASP B 1 46 ? 62.871 40.689 10.508 1.00 80.06 46 ASP B N 1
ATOM 2104 C CA . ASP B 1 46 ? 61.796 41.471 9.908 1.00 97.43 46 ASP B CA 1
ATOM 2105 C C . ASP B 1 46 ? 61.714 42.855 10.541 1.00 92.72 46 ASP B C 1
ATOM 2106 O O . ASP B 1 46 ? 61.673 43.872 9.839 1.00 79.02 46 ASP B O 1
ATOM 2111 N N . VAL B 1 47 ? 61.696 42.913 11.876 1.00 84.83 47 VAL B N 1
ATOM 2112 C CA . VAL B 1 47 ? 61.533 44.202 12.542 1.00 87.20 47 VAL B CA 1
ATOM 2113 C C . VAL B 1 47 ? 62.798 45.043 12.417 1.00 85.96 47 VAL B C 1
ATOM 2114 O O . VAL B 1 47 ? 62.723 46.277 12.361 1.00 90.21 47 VAL B O 1
ATOM 2118 N N . LEU B 1 48 ? 63.973 44.407 12.360 1.00 82.13 48 LEU B N 1
ATOM 2119 C CA . LEU B 1 48 ? 65.205 45.160 12.141 1.00 76.93 48 LEU B CA 1
ATOM 2120 C C . LEU B 1 48 ? 65.187 45.842 10.782 1.00 84.70 48 LEU B C 1
ATOM 2121 O O . LEU B 1 48 ? 65.668 46.973 10.633 1.00 86.18 48 LEU B O 1
ATOM 2126 N N . LYS B 1 49 ? 64.619 45.174 9.781 1.00 82.61 49 LYS B N 1
ATOM 2127 C CA . LYS B 1 49 ? 64.549 45.752 8.447 1.00 82.71 49 LYS B CA 1
ATOM 2128 C C . LYS B 1 49 ? 63.447 46.798 8.347 1.00 68.93 49 LYS B C 1
ATOM 2129 O O . LYS B 1 49 ? 63.607 47.807 7.651 1.00 74.35 49 LYS B O 1
ATOM 2135 N N . LEU B 1 50 ? 62.328 46.584 9.039 1.00 69.27 50 LEU B N 1
ATOM 2136 C CA . LEU B 1 50 ? 61.270 47.587 9.057 1.00 79.01 50 LEU B CA 1
ATOM 2137 C C . LEU B 1 50 ? 61.730 48.847 9.778 1.00 68.14 50 LEU B C 1
ATOM 2138 O O . LEU B 1 50 ? 61.601 49.960 9.254 1.00 70.10 50 LEU B O 1
ATOM 2143 N N . TRP B 1 51 ? 62.290 48.688 10.979 1.00 71.00 51 TRP B N 1
ATOM 2144 C CA . TRP B 1 51 ? 62.701 49.853 11.753 1.00 66.23 51 TRP B CA 1
ATOM 2145 C C . TRP B 1 51 ? 63.858 50.593 11.096 1.00 70.15 51 TRP B C 1
ATOM 2146 O O . TRP B 1 51 ? 63.963 51.816 11.241 1.00 73.40 51 TRP B O 1
ATOM 2157 N N . LYS B 1 52 ? 64.731 49.887 10.371 1.00 65.57 52 LYS B N 1
ATOM 2158 C CA . LYS B 1 52 ? 65.749 50.589 9.595 1.00 76.50 52 LYS B CA 1
ATOM 2159 C C . LYS B 1 52 ? 65.109 51.442 8.509 1.00 83.02 52 LYS B C 1
ATOM 2160 O O . LYS B 1 52 ? 65.567 52.557 8.232 1.00 75.31 52 LYS B O 1
ATOM 2166 N N . GLY B 1 53 ? 64.044 50.937 7.886 1.00 71.17 53 GLY B N 1
ATOM 2167 C CA . GLY B 1 53 ? 63.338 51.733 6.895 1.00 69.77 53 GLY B CA 1
ATOM 2168 C C . GLY B 1 53 ? 62.625 52.921 7.514 1.00 71.75 53 GLY B C 1
ATOM 2169 O O . GLY B 1 53 ? 62.699 54.042 7.001 1.00 72.31 53 GLY B O 1
ATOM 2170 N N . LEU B 1 54 ? 61.925 52.691 8.627 1.00 61.42 54 LEU B N 1
ATOM 2171 C CA . LEU B 1 54 ? 61.244 53.784 9.313 1.00 70.99 54 LEU B CA 1
ATOM 2172 C C . LEU B 1 54 ? 62.239 54.820 9.818 1.00 70.63 54 LEU B C 1
ATOM 2173 O O . LEU B 1 54 ? 61.961 56.025 9.792 1.00 64.79 54 LEU B O 1
ATOM 2178 N N . PHE B 1 55 ? 63.405 54.366 10.282 1.00 65.70 55 PHE B N 1
ATOM 2179 C CA . PHE B 1 55 ? 64.440 55.290 10.735 1.00 61.47 55 PHE B CA 1
ATOM 2180 C C . PHE B 1 55 ? 64.864 56.226 9.612 1.00 65.13 55 PHE B C 1
ATOM 2181 O O . PHE B 1 55 ? 64.930 57.447 9.795 1.00 59.02 55 PHE B O 1
ATOM 2189 N N A TYR B 1 56 ? 65.172 55.654 8.441 0.43 59.75 56 TYR B N 1
ATOM 2190 N N B TYR B 1 56 ? 65.149 55.685 8.433 0.57 58.75 56 TYR B N 1
ATOM 2191 C CA A TYR B 1 56 ? 65.581 56.439 7.279 0.43 62.36 56 TYR B CA 1
ATOM 2192 C CA B TYR B 1 56 ? 65.614 56.563 7.370 0.57 62.15 56 TYR B CA 1
ATOM 2193 C C A TYR B 1 56 ? 64.487 57.407 6.854 0.43 60.14 56 TYR B C 1
ATOM 2194 C C B TYR B 1 56 ? 64.482 57.360 6.734 0.57 60.67 56 TYR B C 1
ATOM 2195 O O A TYR B 1 56 ? 64.773 58.513 6.381 0.43 61.57 56 TYR B O 1
ATOM 2196 O O B TYR B 1 56 ? 64.754 58.326 6.013 0.57 67.16 56 TYR B O 1
ATOM 2213 N N . ALA B 1 57 ? 63.225 57.002 7.008 1.00 56.37 57 ALA B N 1
ATOM 2214 C CA . ALA B 1 57 ? 62.113 57.862 6.620 1.00 59.14 57 ALA B CA 1
ATOM 2215 C C . ALA B 1 57 ? 62.099 59.136 7.456 1.00 58.26 57 ALA B C 1
ATOM 2216 O O . ALA B 1 57 ? 61.945 60.241 6.924 1.00 58.59 57 ALA B O 1
ATOM 2218 N N . LEU B 1 58 ? 62.269 59.000 8.774 1.00 60.58 58 LEU B N 1
ATOM 2219 C CA . LEU B 1 58 ? 62.404 60.180 9.621 1.00 59.75 58 LEU B CA 1
ATOM 2220 C C . LEU B 1 58 ? 63.709 60.910 9.337 1.00 57.45 58 LEU B C 1
ATOM 2221 O O . LEU B 1 58 ? 63.760 62.144 9.390 1.00 60.57 58 LEU B O 1
ATOM 2226 N N . TRP B 1 59 ? 64.771 60.163 9.021 1.00 56.12 59 TRP B N 1
ATOM 2227 C CA . TRP B 1 59 ? 66.072 60.776 8.765 1.00 58.88 59 TRP B CA 1
ATOM 2228 C C . TRP B 1 59 ? 66.003 61.773 7.614 1.00 68.57 59 TRP B C 1
ATOM 2229 O O . TRP B 1 59 ? 66.618 62.845 7.675 1.00 56.20 59 TRP B O 1
ATOM 2240 N N . MET B 1 60 ? 65.255 61.444 6.559 1.00 51.33 60 MET B N 1
ATOM 2241 C CA . MET B 1 60 ? 65.147 62.322 5.402 1.00 59.69 60 MET B CA 1
ATOM 2242 C C . MET B 1 60 ? 64.082 63.402 5.561 1.00 67.35 60 MET B C 1
ATOM 2243 O O . MET B 1 60 ? 64.054 64.339 4.758 1.00 65.40 60 MET B O 1
ATOM 2248 N N . CYS B 1 61 ? 63.214 63.303 6.567 1.00 58.91 61 CYS B N 1
ATOM 2249 C CA . CYS B 1 61 ? 62.137 64.274 6.755 1.00 58.69 61 CYS B CA 1
ATOM 2250 C C . CYS B 1 61 ? 62.712 65.534 7.391 1.00 58.18 61 CYS B C 1
ATOM 2251 O O . CYS B 1 61 ? 63.138 65.515 8.551 1.00 59.49 61 CYS B O 1
ATOM 2254 N N . ASP B 1 62 ? 62.710 66.637 6.641 1.00 50.99 62 ASP B N 1
ATOM 2255 C CA . ASP B 1 62 ? 63.405 67.856 7.037 1.00 55.11 62 ASP B CA 1
ATOM 2256 C C . ASP B 1 62 ? 62.469 69.017 7.355 1.00 57.43 62 ASP B C 1
ATOM 2257 O O . ASP B 1 62 ? 62.938 70.152 7.491 1.00 61.41 62 ASP B O 1
ATOM 2262 N N . ARG B 1 63 ? 61.167 68.774 7.473 1.00 53.46 63 ARG B N 1
ATOM 2263 C CA . ARG B 1 63 ? 60.205 69.826 7.772 1.00 54.03 63 ARG B CA 1
ATOM 2264 C C . ARG B 1 63 ? 59.544 69.546 9.115 1.00 59.60 63 ARG B C 1
ATOM 2265 O O . ARG B 1 63 ? 59.216 68.398 9.428 1.00 55.67 63 ARG B O 1
ATOM 2273 N N . ALA B 1 64 ? 59.331 70.614 9.891 1.00 54.03 64 ALA B N 1
ATOM 2274 C CA . ALA B 1 64 ? 59.034 70.472 11.315 1.00 49.09 64 ALA B CA 1
ATOM 2275 C C . ALA B 1 64 ? 57.740 69.705 11.557 1.00 53.68 64 ALA B C 1
ATOM 2276 O O . ALA B 1 64 ? 57.716 68.732 12.320 1.00 50.35 64 ALA B O 1
ATOM 2278 N N . ILE B 1 65 ? 56.649 70.137 10.933 1.00 50.41 65 ILE B N 1
ATOM 2279 C CA . ILE B 1 65 ? 55.340 69.530 11.170 1.00 54.52 65 ILE B CA 1
ATOM 2280 C C . ILE B 1 65 ? 55.290 68.112 10.602 1.00 55.73 65 ILE B C 1
ATOM 2281 O O . ILE B 1 65 ? 54.757 67.215 11.274 1.00 52.94 65 ILE B O 1
ATOM 2286 N N . PRO B 1 66 ? 55.806 67.842 9.392 1.00 54.21 66 PRO B N 1
ATOM 2287 C CA . PRO B 1 66 ? 55.875 66.436 8.955 1.00 51.12 66 PRO B CA 1
ATOM 2288 C C . PRO B 1 66 ? 56.676 65.545 9.890 1.00 57.31 66 PRO B C 1
ATOM 2289 O O . PRO B 1 66 ? 56.284 64.393 10.118 1.00 51.94 66 PRO B O 1
ATOM 2293 N N . GLN B 1 67 ? 57.795 66.041 10.430 1.00 55.45 67 GLN B N 1
ATOM 2294 C CA . GLN B 1 67 ? 58.552 65.268 11.413 1.00 51.35 67 GLN B CA 1
ATOM 2295 C C . GLN B 1 67 ? 57.673 64.864 12.587 1.00 54.29 67 GLN B C 1
ATOM 2296 O O . GLN B 1 67 ? 57.734 63.723 13.063 1.00 52.93 67 GLN B O 1
ATOM 2302 N N . GLN B 1 68 ? 56.846 65.795 13.063 1.00 57.99 68 GLN B N 1
ATOM 2303 C CA . GLN B 1 68 ? 55.992 65.536 14.216 1.00 54.88 68 GLN B CA 1
ATOM 2304 C C . GLN B 1 68 ? 54.913 64.512 13.887 1.00 60.94 68 GLN B C 1
ATOM 2305 O O . GLN B 1 68 ? 54.660 63.595 14.677 1.00 54.68 68 GLN B O 1
ATOM 2311 N N . ASN B 1 69 ? 54.269 64.653 12.725 1.00 59.52 69 ASN B N 1
ATOM 2312 C CA . ASN B 1 69 ? 53.307 63.650 12.275 1.00 59.06 69 ASN B CA 1
ATOM 2313 C C . ASN B 1 69 ? 53.957 62.276 12.177 1.00 59.29 69 ASN B C 1
ATOM 2314 O O . ASN B 1 69 ? 53.386 61.271 12.617 1.00 62.10 69 ASN B O 1
ATOM 2319 N N . LEU B 1 70 ? 55.158 62.217 11.598 1.00 54.32 70 LEU B N 1
ATOM 2320 C CA . LEU B 1 70 ? 55.842 60.941 11.414 1.00 57.08 70 LEU B CA 1
ATOM 2321 C C . LEU B 1 70 ? 56.156 60.288 12.753 1.00 63.26 70 LEU B C 1
ATOM 2322 O O . LEU B 1 70 ? 55.913 59.091 12.945 1.00 60.85 70 LEU B O 1
ATOM 2327 N N . CYS B 1 71 ? 56.694 61.068 13.696 1.00 50.91 71 CYS B N 1
ATOM 2328 C CA . CYS B 1 71 ? 57.005 60.537 15.019 1.00 54.75 71 CYS B CA 1
ATOM 2329 C C . CYS B 1 71 ? 55.768 59.947 15.684 1.00 57.33 71 CYS B C 1
ATOM 2330 O O . CYS B 1 71 ? 55.827 58.859 16.270 1.00 57.62 71 CYS B O 1
ATOM 2333 N N . ASN B 1 72 ? 54.634 60.646 15.596 1.00 59.12 72 ASN B N 1
ATOM 2334 C CA . ASN B 1 72 ? 53.405 60.138 16.195 1.00 62.52 72 ASN B CA 1
ATOM 2335 C C . ASN B 1 72 ? 52.913 58.889 15.476 1.00 64.80 72 ASN B C 1
ATOM 2336 O O . ASN B 1 72 ? 52.403 57.960 16.113 1.00 63.33 72 ASN B O 1
ATOM 2341 N N . GLU B 1 73 ? 53.061 58.844 14.150 1.00 57.65 73 GLU B N 1
ATOM 2342 C CA . GLU B 1 73 ? 52.602 57.681 13.398 1.00 60.62 73 GLU B CA 1
ATOM 2343 C C . GLU B 1 73 ? 53.462 56.457 13.690 1.00 58.54 73 GLU B C 1
ATOM 2344 O O . GLU B 1 73 ? 52.937 55.349 13.852 1.00 68.80 73 GLU B O 1
ATOM 2350 N N . LEU B 1 74 ? 54.783 56.637 13.771 1.00 63.23 74 LEU B N 1
ATOM 2351 C CA . LEU B 1 74 ? 55.665 55.511 14.067 1.00 62.48 74 LEU B CA 1
ATOM 2352 C C . LEU B 1 74 ? 55.411 54.963 15.465 1.00 65.44 74 LEU B C 1
ATOM 2353 O O . LEU B 1 74 ? 55.373 53.743 15.664 1.00 67.52 74 LEU B O 1
ATOM 2358 N N . ALA B 1 75 ? 55.234 55.851 16.447 1.00 60.25 75 ALA B N 1
ATOM 2359 C CA . ALA B 1 75 ? 54.972 55.405 17.811 1.00 62.23 75 ALA B CA 1
ATOM 2360 C C . ALA B 1 75 ? 53.641 54.673 17.923 1.00 62.24 75 ALA B C 1
ATOM 2361 O O . ALA B 1 75 ? 53.505 53.761 18.747 1.00 64.15 75 ALA B O 1
ATOM 2363 N N . ASP B 1 76 ? 52.653 55.049 17.108 1.00 64.81 76 ASP B N 1
ATOM 2364 C CA . ASP B 1 76 ? 51.335 54.431 17.163 1.00 69.60 76 ASP B CA 1
ATOM 2365 C C . ASP B 1 76 ? 51.271 53.093 16.438 1.00 69.66 76 ASP B C 1
ATOM 2366 O O . ASP B 1 76 ? 50.266 52.386 16.570 1.00 69.40 76 ASP B O 1
ATOM 2371 N N . LEU B 1 77 ? 52.311 52.732 15.681 1.00 65.99 77 LEU B N 1
ATOM 2372 C CA . LEU B 1 77 ? 52.344 51.435 15.013 1.00 69.01 77 LEU B CA 1
ATOM 2373 C C . LEU B 1 77 ? 52.205 50.276 15.991 1.00 76.65 77 LEU B C 1
ATOM 2374 O O . LEU B 1 77 ? 51.794 49.184 15.584 1.00 84.44 77 LEU B O 1
ATOM 2379 N N . ILE B 1 78 ? 52.535 50.493 17.267 1.00 78.90 78 ILE B N 1
ATOM 2380 C CA . ILE B 1 78 ? 52.464 49.431 18.267 1.00 78.10 78 ILE B CA 1
ATOM 2381 C C . ILE B 1 78 ? 51.049 48.879 18.387 1.00 81.59 78 ILE B C 1
ATOM 2382 O O . ILE B 1 78 ? 50.862 47.684 18.644 1.00 83.11 78 ILE B O 1
ATOM 2387 N N . TRP B 1 79 ? 50.034 49.725 18.195 1.00 79.26 79 TRP B N 1
ATOM 2388 C CA . TRP B 1 79 ? 48.653 49.281 18.332 1.00 81.86 79 TRP B CA 1
ATOM 2389 C C . TRP B 1 79 ? 48.178 48.455 17.144 1.00 88.49 79 TRP B C 1
ATOM 2390 O O . TRP B 1 79 ? 47.197 47.716 17.274 1.00 87.49 79 TRP B O 1
ATOM 2401 N N . GLN B 1 80 ? 48.847 48.562 15.993 1.00 99.28 80 GLN B N 1
ATOM 2402 C CA . GLN B 1 80 ? 48.481 47.776 14.820 1.00 102.29 80 GLN B CA 1
ATOM 2403 C C . GLN B 1 80 ? 48.884 46.312 14.936 1.00 104.20 80 GLN B C 1
ATOM 2404 O O . GLN B 1 80 ? 48.508 45.515 14.071 1.00 112.49 80 GLN B O 1
ATOM 2410 N N . LEU B 1 81 ? 49.619 45.942 15.967 1.00 100.05 81 LEU B N 1
ATOM 2411 C CA . LEU B 1 81 ? 50.227 44.624 15.950 1.00 104.76 81 LEU B CA 1
ATOM 2412 C C . LEU B 1 81 ? 49.446 43.638 16.808 1.00 105.44 81 LEU B C 1
ATOM 2413 O O . LEU B 1 81 ? 48.797 44.027 17.785 1.00 102.65 81 LEU B O 1
ATOM 2418 N N . PRO B 1 82 ? 49.493 42.356 16.455 1.00 111.19 82 PRO B N 1
ATOM 2419 C CA . PRO B 1 82 ? 48.975 41.328 17.361 1.00 107.03 82 PRO B CA 1
ATOM 2420 C C . PRO B 1 82 ? 49.825 41.246 18.618 1.00 94.74 82 PRO B C 1
ATOM 2421 O O . PRO B 1 82 ? 51.034 41.493 18.595 1.00 89.86 82 PRO B O 1
ATOM 2425 N N . ARG B 1 83 ? 49.166 40.891 19.725 1.00 91.98 83 ARG B N 1
ATOM 2426 C CA . ARG B 1 83 ? 49.804 40.931 21.040 1.00 87.82 83 ARG B CA 1
ATOM 2427 C C . ARG B 1 83 ? 51.119 40.159 21.064 1.00 91.50 83 ARG B C 1
ATOM 2428 O O . ARG B 1 83 ? 52.091 40.590 21.695 1.00 92.95 83 ARG B O 1
ATOM 2436 N N . GLU B 1 84 ? 51.177 39.026 20.363 1.00 97.22 84 GLU B N 1
ATOM 2437 C CA . GLU B 1 84 ? 52.349 38.160 20.405 1.00 105.02 84 GLU B CA 1
ATOM 2438 C C . GLU B 1 84 ? 53.577 38.764 19.732 1.00 96.48 84 GLU B C 1
ATOM 2439 O O . GLU B 1 84 ? 54.664 38.190 19.850 1.00 90.18 84 GLU B O 1
ATOM 2445 N N . SER B 1 85 ? 53.442 39.897 19.041 1.00 94.56 85 SER B N 1
ATOM 2446 C CA . SER B 1 85 ? 54.539 40.464 18.268 1.00 98.52 85 SER B CA 1
ATOM 2447 C C . SER B 1 85 ? 55.109 41.752 18.845 1.00 94.63 85 SER B C 1
ATOM 2448 O O . SER B 1 85 ? 56.155 42.209 18.369 1.00 78.94 85 SER B O 1
ATOM 2451 N N . VAL B 1 86 ? 54.466 42.343 19.855 1.00 88.61 86 VAL B N 1
ATOM 2452 C CA . VAL B 1 86 ? 54.835 43.688 20.288 1.00 84.19 86 VAL B CA 1
ATOM 2453 C C . VAL B 1 86 ? 56.233 43.705 20.897 1.00 79.90 86 VAL B C 1
ATOM 2454 O O . VAL B 1 86 ? 57.031 44.609 20.619 1.00 78.23 86 VAL B O 1
ATOM 2458 N N . ALA B 1 87 ? 56.552 42.717 21.739 1.00 73.95 87 ALA B N 1
ATOM 2459 C CA . ALA B 1 87 ? 57.859 42.691 22.391 1.00 76.47 87 ALA B CA 1
ATOM 2460 C C . ALA B 1 87 ? 58.988 42.672 21.368 1.00 78.80 87 ALA B C 1
ATOM 2461 O O . ALA B 1 87 ? 59.986 43.387 21.520 1.00 79.99 87 ALA B O 1
ATOM 2463 N N . THR B 1 88 ? 58.845 41.865 20.315 1.00 71.66 88 THR B N 1
ATOM 2464 C CA . THR B 1 88 ? 59.854 41.838 19.261 1.00 76.08 88 THR B CA 1
ATOM 2465 C C . THR B 1 88 ? 59.875 43.150 18.486 1.00 68.84 88 THR B C 1
ATOM 2466 O O . THR B 1 88 ? 60.944 43.624 18.081 1.00 79.15 88 THR B O 1
ATOM 2470 N N . TRP B 1 89 ? 58.701 43.749 18.270 1.00 74.36 89 TRP B N 1
ATOM 2471 C CA . TRP B 1 89 ? 58.631 45.037 17.586 1.00 74.37 89 TRP B CA 1
ATOM 2472 C C . TRP B 1 89 ? 59.418 46.101 18.339 1.00 70.75 89 TRP B C 1
ATOM 2473 O O . TRP B 1 89 ? 60.250 46.806 17.756 1.00 62.38 89 TRP B O 1
ATOM 2484 N N . LEU B 1 90 ? 59.165 46.230 19.643 1.00 62.40 90 LEU B N 1
ATOM 2485 C CA . LEU B 1 90 ? 59.852 47.242 20.438 1.00 69.15 90 LEU B CA 1
ATOM 2486 C C . LEU B 1 90 ? 61.339 46.938 20.557 1.00 68.56 90 LEU B C 1
ATOM 2487 O O . LEU B 1 90 ? 62.168 47.856 20.542 1.00 69.98 90 LEU B O 1
ATOM 2492 N N . ARG B 1 91 ? 61.698 45.657 20.679 1.00 61.90 91 ARG B N 1
ATOM 2493 C CA . ARG B 1 91 ? 63.111 45.304 20.737 1.00 66.48 91 ARG B CA 1
ATOM 2494 C C . ARG B 1 91 ? 63.830 45.676 19.448 1.00 67.92 91 ARG B C 1
ATOM 2495 O O . ARG B 1 91 ? 65.011 46.038 19.478 1.00 62.94 91 ARG B O 1
ATOM 2503 N N . GLY B 1 92 ? 63.140 45.607 18.309 1.00 64.07 92 GLY B N 1
ATOM 2504 C CA . GLY B 1 92 ? 63.738 46.080 17.073 1.00 63.63 92 GLY B CA 1
ATOM 2505 C C . GLY B 1 92 ? 63.952 47.580 17.077 1.00 64.32 92 GLY B C 1
ATOM 2506 O O . GLY B 1 92 ? 64.915 48.082 16.492 1.00 59.84 92 GLY B O 1
ATOM 2507 N N . PHE B 1 93 ? 63.056 48.319 17.737 1.00 60.86 93 PHE B N 1
ATOM 2508 C CA . PHE B 1 93 ? 63.223 49.765 17.839 1.00 62.50 93 PHE B CA 1
ATOM 2509 C C . PHE B 1 93 ? 64.495 50.113 18.600 1.00 62.15 93 PHE B C 1
ATOM 2510 O O . PHE B 1 93 ? 65.331 50.887 18.119 1.00 60.47 93 PHE B O 1
ATOM 2518 N N . TRP B 1 94 ? 64.657 49.546 19.797 1.00 52.97 94 TRP B N 1
ATOM 2519 C CA . TRP B 1 94 ? 65.792 49.907 20.637 1.00 56.22 94 TRP B CA 1
ATOM 2520 C C . TRP B 1 94 ? 67.108 49.477 20.006 1.00 61.28 94 TRP B C 1
ATOM 2521 O O . TRP B 1 94 ? 68.100 50.214 20.063 1.00 57.66 94 TRP B O 1
ATOM 2532 N N . ALA B 1 95 ? 67.137 48.289 19.397 1.00 63.10 95 ALA B N 1
ATOM 2533 C CA . ALA B 1 95 ? 68.345 47.848 18.707 1.00 59.76 95 ALA B CA 1
ATOM 2534 C C . ALA B 1 95 ? 68.684 48.776 17.549 1.00 58.14 95 ALA B C 1
ATOM 2535 O O . ALA B 1 95 ? 69.860 49.079 17.309 1.00 58.93 95 ALA B O 1
ATOM 2537 N N . THR B 1 96 ? 67.666 49.247 16.826 1.00 60.07 96 THR B N 1
ATOM 2538 C CA . THR B 1 96 ? 67.907 50.164 15.716 1.00 63.25 96 THR B CA 1
ATOM 2539 C C . THR B 1 96 ? 68.451 51.498 16.214 1.00 67.14 96 THR B C 1
ATOM 2540 O O . THR B 1 96 ? 69.454 52.003 15.695 1.00 58.21 96 THR B O 1
ATOM 2544 N N . MET B 1 97 ? 67.800 52.085 17.223 1.00 55.82 97 MET B N 1
ATOM 2545 C CA . MET B 1 97 ? 68.279 53.348 17.776 1.00 53.27 97 MET B CA 1
ATOM 2546 C C . MET B 1 97 ? 69.684 53.203 18.346 1.00 54.42 97 MET B C 1
ATOM 2547 O O . MET B 1 97 ? 70.502 54.126 18.243 1.00 55.38 97 MET B O 1
ATOM 2552 N N . ALA B 1 98 ? 69.983 52.050 18.951 1.00 52.72 98 ALA B N 1
ATOM 2553 C CA . ALA B 1 98 ? 71.322 51.822 19.484 1.00 55.16 98 ALA B CA 1
ATOM 2554 C C . ALA B 1 98 ? 72.358 51.751 18.369 1.00 52.76 98 ALA B C 1
ATOM 2555 O O . ALA B 1 98 ? 73.466 52.283 18.509 1.00 60.87 98 ALA B O 1
ATOM 2557 N N . ARG B 1 99 ? 72.017 51.098 17.256 1.00 58.90 99 ARG B N 1
ATOM 2558 C CA . ARG B 1 99 ? 72.959 50.989 16.147 1.00 61.66 99 ARG B CA 1
ATOM 2559 C C . ARG B 1 99 ? 73.234 52.347 15.516 1.00 66.03 99 ARG B C 1
ATOM 2560 O O . ARG B 1 99 ? 74.370 52.640 15.122 1.00 61.57 99 ARG B O 1
ATOM 2568 N N . GLU B 1 100 ? 72.213 53.196 15.425 1.00 58.90 100 GLU B N 1
ATOM 2569 C CA . GLU B 1 100 ? 72.312 54.422 14.647 1.00 60.51 100 GLU B CA 1
ATOM 2570 C C . GLU B 1 100 ? 72.728 55.641 15.457 1.00 57.04 100 GLU B C 1
ATOM 2571 O O . GLU B 1 100 ? 73.095 56.658 14.859 1.00 59.71 100 GLU B O 1
ATOM 2577 N N . TRP B 1 101 ? 72.688 55.566 16.790 1.00 52.59 101 TRP B N 1
ATOM 2578 C CA . TRP B 1 101 ? 72.701 56.778 17.607 1.00 52.75 101 TRP B CA 1
ATOM 2579 C C . TRP B 1 101 ? 73.919 57.654 17.336 1.00 63.66 101 TRP B C 1
ATOM 2580 O O . TRP B 1 101 ? 73.784 58.857 17.081 1.00 56.18 101 TRP B O 1
ATOM 2591 N N . THR B 1 102 ? 75.119 57.073 17.391 1.00 54.47 102 THR B N 1
ATOM 2592 C CA . THR B 1 102 ? 76.328 57.878 17.247 1.00 65.52 102 THR B CA 1
ATOM 2593 C C . THR B 1 102 ? 76.442 58.529 15.873 1.00 62.79 102 THR B C 1
ATOM 2594 O O . THR B 1 102 ? 77.222 59.473 15.713 1.00 62.11 102 THR B O 1
ATOM 2598 N N . GLY B 1 103 ? 75.678 58.059 14.885 1.00 55.36 103 GLY B N 1
ATOM 2599 C CA . GLY B 1 103 ? 75.681 58.661 13.567 1.00 53.17 103 GLY B CA 1
ATOM 2600 C C . GLY B 1 103 ? 74.714 59.805 13.375 1.00 61.67 103 GLY B C 1
ATOM 2601 O O . GLY B 1 103 ? 74.755 60.474 12.339 1.00 62.41 103 GLY B O 1
ATOM 2602 N N . ILE B 1 104 ? 73.844 60.051 14.351 1.00 54.44 104 ILE B N 1
ATOM 2603 C CA . ILE B 1 104 ? 72.850 61.116 14.256 1.00 62.72 104 ILE B CA 1
ATOM 2604 C C . ILE B 1 104 ? 73.534 62.439 14.583 1.00 55.13 104 ILE B C 1
ATOM 2605 O O . ILE B 1 104 ? 73.908 62.689 15.731 1.00 56.72 104 ILE B O 1
ATOM 2610 N N . ASP B 1 105 ? 73.691 63.292 13.573 1.00 56.82 105 ASP B N 1
ATOM 2611 C CA . ASP B 1 105 ? 74.309 64.592 13.773 1.00 57.32 105 ASP B CA 1
ATOM 2612 C C . ASP B 1 105 ? 73.336 65.544 14.469 1.00 55.77 105 ASP B C 1
ATOM 2613 O O . ASP B 1 105 ? 72.142 65.265 14.614 1.00 56.62 105 ASP B O 1
ATOM 2618 N N . VAL B 1 106 ? 73.870 66.690 14.903 1.00 54.98 106 VAL B N 1
ATOM 2619 C CA . VAL B 1 106 ? 73.105 67.601 15.752 1.00 59.77 106 VAL B CA 1
ATOM 2620 C C . VAL B 1 106 ? 71.864 68.107 15.029 1.00 49.81 106 VAL B C 1
ATOM 2621 O O . VAL B 1 106 ? 70.795 68.259 15.633 1.00 52.81 106 VAL B O 1
ATOM 2625 N N . LEU B 1 107 ? 71.977 68.367 13.726 1.00 43.55 107 LEU B N 1
ATOM 2626 C CA . LEU B 1 107 ? 70.856 68.934 12.986 1.00 56.10 107 LEU B CA 1
ATOM 2627 C C . LEU B 1 107 ? 69.727 67.938 12.763 1.00 54.35 107 LEU B C 1
ATOM 2628 O O . LEU B 1 107 ? 68.656 68.338 12.294 1.00 53.33 107 LEU B O 1
ATOM 2633 N N . ARG B 1 108 ? 69.933 66.665 13.095 1.00 49.64 108 ARG B N 1
ATOM 2634 C CA . ARG B 1 108 ? 68.889 65.656 13.012 1.00 44.13 108 ARG B CA 1
ATOM 2635 C C . ARG B 1 108 ? 68.505 65.084 14.369 1.00 48.54 108 ARG B C 1
ATOM 2636 O O . ARG B 1 108 ? 67.594 64.251 14.436 1.00 53.97 108 ARG B O 1
ATOM 2644 N N . MET B 1 109 ? 69.158 65.515 15.452 1.00 45.52 109 MET B N 1
ATOM 2645 C CA . MET B 1 109 ? 68.987 64.841 16.738 1.00 45.97 109 MET B CA 1
ATOM 2646 C C . MET B 1 109 ? 67.617 65.116 17.350 1.00 44.06 109 MET B C 1
ATOM 2647 O O . MET B 1 109 ? 67.018 64.222 17.963 1.00 51.11 109 MET B O 1
ATOM 2652 N N . GLU B 1 110 ? 67.107 66.341 17.186 1.00 44.50 110 GLU B N 1
ATOM 2653 C CA . GLU B 1 110 ? 65.902 66.759 17.902 1.00 48.07 110 GLU B CA 1
ATOM 2654 C C . GLU B 1 110 ? 64.703 65.905 17.514 1.00 49.66 110 GLU B C 1
ATOM 2655 O O . GLU B 1 110 ? 63.905 65.501 18.369 1.00 47.11 110 GLU B O 1
ATOM 2661 N N . LYS B 1 111 ? 64.550 65.629 16.223 1.00 49.70 111 LYS B N 1
ATOM 2662 C CA . LYS B 1 111 ? 63.407 64.842 15.777 1.00 46.80 111 LYS B CA 1
ATOM 2663 C C . LYS B 1 111 ? 63.493 63.404 16.270 1.00 42.53 111 LYS B C 1
ATOM 2664 O O . LYS B 1 111 ? 62.459 62.779 16.529 1.00 53.74 111 LYS B O 1
ATOM 2670 N N . PHE B 1 112 ? 64.704 62.868 16.423 1.00 44.19 112 PHE B N 1
ATOM 2671 C CA . PHE B 1 112 ? 64.832 61.513 16.941 1.00 47.27 112 PHE B CA 1
ATOM 2672 C C . PHE B 1 112 ? 64.636 61.462 18.448 1.00 51.92 112 PHE B C 1
ATOM 2673 O O . PHE B 1 112 ? 64.168 60.444 18.970 1.00 49.98 112 PHE B O 1
ATOM 2681 N N . LEU B 1 113 ? 64.985 62.537 19.159 1.00 45.27 113 LEU B N 1
ATOM 2682 C CA . LEU B 1 113 ? 64.609 62.639 20.565 1.00 48.91 113 LEU B CA 1
ATOM 2683 C C . LEU B 1 113 ? 63.095 62.605 20.723 1.00 51.37 113 LEU B C 1
ATOM 2684 O O . LEU B 1 113 ? 62.572 61.970 21.647 1.00 53.83 113 LEU B O 1
ATOM 2689 N N . LEU B 1 114 ? 62.375 63.282 19.825 1.00 50.99 114 LEU B N 1
ATOM 2690 C CA . LEU B 1 114 ? 60.917 63.233 19.854 1.00 48.62 114 LEU B CA 1
ATOM 2691 C C . LEU B 1 114 ? 60.409 61.826 19.566 1.00 56.08 114 LEU B C 1
ATOM 2692 O O . LEU B 1 114 ? 59.462 61.356 20.208 1.00 50.13 114 LEU B O 1
ATOM 2697 N N . LEU B 1 115 ? 61.028 61.137 18.603 1.00 47.62 115 LEU B N 1
ATOM 2698 C CA . LEU B 1 115 ? 60.616 59.774 18.283 1.00 51.89 115 LEU B CA 1
ATOM 2699 C C . LEU B 1 115 ? 60.778 58.855 19.487 1.00 53.72 115 LEU B C 1
ATOM 2700 O O . LEU B 1 115 ? 59.876 58.074 19.811 1.00 56.65 115 LEU B O 1
ATOM 2705 N N . VAL B 1 116 ? 61.926 58.937 20.163 1.00 49.40 116 VAL B N 1
ATOM 2706 C CA . VAL B 1 116 ? 62.177 58.078 21.318 1.00 45.34 116 VAL B CA 1
ATOM 2707 C C . VAL B 1 116 ? 61.138 58.325 22.406 1.00 53.26 116 VAL B C 1
ATOM 2708 O O . VAL B 1 116 ? 60.630 57.381 23.024 1.00 53.42 116 VAL B O 1
ATOM 2712 N N . ARG B 1 117 ? 60.792 59.592 22.646 1.00 47.05 117 ARG B N 1
ATOM 2713 C CA . ARG B 1 117 ? 59.833 59.905 23.701 1.00 49.37 117 ARG B CA 1
ATOM 2714 C C . ARG B 1 117 ? 58.449 59.358 23.369 1.00 48.12 117 ARG B C 1
ATOM 2715 O O . ARG B 1 117 ? 57.781 58.767 24.226 1.00 53.01 117 ARG B O 1
ATOM 2723 N N . ARG B 1 118 ? 58.001 59.543 22.125 1.00 47.79 118 ARG B N 1
ATOM 2724 C CA . ARG B 1 118 ? 56.661 59.095 21.758 1.00 58.66 118 ARG B CA 1
ATOM 2725 C C . ARG B 1 118 ? 56.576 57.573 21.717 1.00 54.02 118 ARG B C 1
ATOM 2726 O O . ARG B 1 118 ? 55.572 56.992 22.146 1.00 61.81 118 ARG B O 1
ATOM 2734 N N . VAL B 1 119 ? 57.614 56.909 21.201 1.00 53.93 119 VAL B N 1
ATOM 2735 C CA . VAL B 1 119 ? 57.621 55.448 21.185 1.00 53.46 119 VAL B CA 1
ATOM 2736 C C . VAL B 1 119 ? 57.604 54.901 22.606 1.00 55.97 119 VAL B C 1
ATOM 2737 O O . VAL B 1 119 ? 56.860 53.963 22.919 1.00 55.48 119 VAL B O 1
ATOM 2741 N N . LEU B 1 120 ? 58.414 55.486 23.492 1.00 55.10 120 LEU B N 1
ATOM 2742 C CA . LEU B 1 120 ? 58.411 55.058 24.887 1.00 55.07 120 LEU B CA 1
ATOM 2743 C C . LEU B 1 120 ? 57.070 55.344 25.549 1.00 60.21 120 LEU B C 1
ATOM 2744 O O . LEU B 1 120 ? 56.547 54.508 26.296 1.00 61.83 120 LEU B O 1
ATOM 2749 N N . GLY B 1 121 ? 56.499 56.523 25.289 1.00 63.23 121 GLY B N 1
ATOM 2750 C CA . GLY B 1 121 ? 55.207 56.854 25.868 1.00 55.01 121 GLY B CA 1
ATOM 2751 C C . GLY B 1 121 ? 54.106 55.913 25.417 1.00 59.99 121 GLY B C 1
ATOM 2752 O O . GLY B 1 121 ? 53.240 55.530 26.208 1.00 58.00 121 GLY B O 1
ATOM 2753 N N . ALA B 1 122 ? 54.125 55.525 24.139 1.00 59.32 122 ALA B N 1
ATOM 2754 C CA . ALA B 1 122 ? 53.147 54.558 23.653 1.00 61.75 122 ALA B CA 1
ATOM 2755 C C . ALA B 1 122 ? 53.375 53.188 24.278 1.00 69.27 122 ALA B C 1
ATOM 2756 O O . ALA B 1 122 ? 52.415 52.460 24.559 1.00 73.25 122 ALA B O 1
ATOM 2758 N N . SER B 1 123 ? 54.640 52.822 24.503 1.00 64.98 123 SER B N 1
ATOM 2759 C CA . SER B 1 123 ? 54.944 51.568 25.186 1.00 66.96 123 SER B CA 1
ATOM 2760 C C . SER B 1 123 ? 54.313 51.538 26.572 1.00 73.99 123 SER B C 1
ATOM 2761 O O . SER B 1 123 ? 53.664 50.556 26.952 1.00 68.35 123 SER B O 1
ATOM 2764 N N . PHE B 1 124 ? 54.483 52.620 27.337 1.00 67.38 124 PHE B N 1
ATOM 2765 C CA . PHE B 1 124 ? 53.923 52.675 28.684 1.00 75.35 124 PHE B CA 1
ATOM 2766 C C . PHE B 1 124 ? 52.400 52.623 28.658 1.00 73.88 124 PHE B C 1
ATOM 2767 O O . PHE B 1 124 ? 51.781 51.938 29.480 1.00 76.64 124 PHE B O 1
ATOM 2775 N N . LYS B 1 125 ? 51.777 53.347 27.725 1.00 71.71 125 LYS B N 1
ATOM 2776 C CA . LYS B 1 125 ? 50.321 53.327 27.632 1.00 73.35 125 LYS B CA 1
ATOM 2777 C C . LYS B 1 125 ? 49.815 51.953 27.214 1.00 76.78 125 LYS B C 1
ATOM 2778 O O . LYS B 1 125 ? 48.750 51.512 27.660 1.00 73.48 125 LYS B O 1
ATOM 2784 N N . TRP B 1 126 ? 50.571 51.258 26.364 1.00 74.09 126 TRP B N 1
ATOM 2785 C CA . TRP B 1 126 ? 50.195 49.916 25.938 1.00 69.53 126 TRP B CA 1
ATOM 2786 C C . TRP B 1 126 ? 50.224 48.920 27.092 1.00 75.26 126 TRP B C 1
ATOM 2787 O O . TRP B 1 126 ? 49.554 47.885 27.019 1.00 84.48 126 TRP B O 1
ATOM 2798 N N . MET B 1 127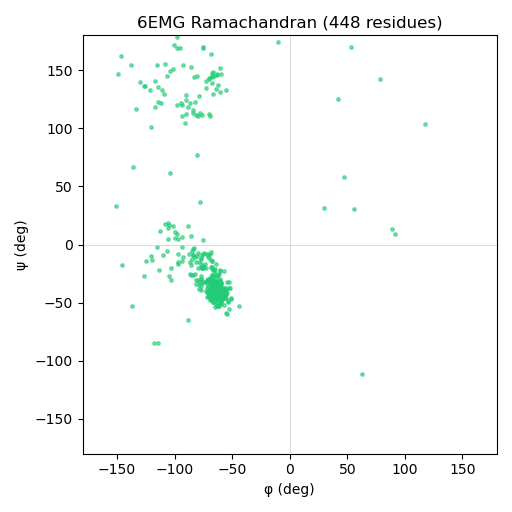 ? 50.969 49.217 28.163 1.00 76.89 127 MET B N 1
ATOM 2799 C CA . MET B 1 127 ? 50.957 48.362 29.346 1.00 72.70 127 MET B CA 1
ATOM 2800 C C . MET B 1 127 ? 49.605 48.358 30.046 1.00 78.17 127 MET B C 1
ATOM 2801 O O . MET B 1 127 ? 49.308 47.410 30.781 1.00 75.87 127 MET B O 1
ATOM 2806 N N . LYS B 1 128 ? 48.793 49.394 29.848 1.00 86.08 128 LYS B N 1
ATOM 2807 C CA . LYS B 1 128 ? 47.522 49.494 30.549 1.00 92.69 128 LYS B CA 1
ATOM 2808 C C . LYS B 1 128 ? 46.575 48.384 30.113 1.00 102.07 128 LYS B C 1
ATOM 2809 O O . LYS B 1 128 ? 46.568 47.959 28.953 1.00 101.92 128 LYS B O 1
ATOM 2815 N N . LYS B 1 129 ? 45.773 47.910 31.064 1.00 112.82 129 LYS B N 1
ATOM 2816 C CA . LYS B 1 129 ? 44.826 46.842 30.782 1.00 119.50 129 LYS B CA 1
ATOM 2817 C C . LYS B 1 129 ? 43.781 47.306 29.776 1.00 133.90 129 LYS B C 1
ATOM 2818 O O . LYS B 1 129 ? 43.226 48.402 29.896 1.00 110.43 129 LYS B O 1
ATOM 2824 N N . ASP B 1 130 ? 43.524 46.469 28.778 1.00 167.53 130 ASP B N 1
ATOM 2825 C CA . ASP B 1 130 ? 42.513 46.758 27.771 1.00 172.23 130 ASP B CA 1
ATOM 2826 C C . ASP B 1 130 ? 41.119 46.491 28.325 1.00 172.86 130 ASP B C 1
ATOM 2827 O O . ASP B 1 130 ? 40.881 45.461 28.956 1.00 172.33 130 ASP B O 1
ATOM 2832 N N . ALA B 1 149 ? 44.135 49.661 36.056 1.00 97.72 149 ALA B N 1
ATOM 2833 C CA . ALA B 1 149 ? 44.976 48.504 36.345 1.00 97.63 149 ALA B CA 1
ATOM 2834 C C . ALA B 1 149 ? 45.908 48.201 35.177 1.00 88.73 149 ALA B C 1
ATOM 2835 O O . ALA B 1 149 ? 45.762 48.762 34.092 1.00 85.33 149 ALA B O 1
ATOM 2837 N N . TRP B 1 150 ? 46.857 47.295 35.398 1.00 88.33 150 TRP B N 1
ATOM 2838 C CA . TRP B 1 150 ? 47.962 47.096 34.473 1.00 85.47 150 TRP B CA 1
ATOM 2839 C C . TRP B 1 150 ? 48.128 45.623 34.132 1.00 84.38 150 TRP B C 1
ATOM 2840 O O . TRP B 1 150 ? 47.999 44.753 34.999 1.00 92.67 150 TRP B O 1
ATOM 2851 N N . ASP B 1 151 ? 48.409 45.355 32.857 1.00 83.29 151 ASP B N 1
ATOM 2852 C CA . ASP B 1 151 ? 48.624 43.999 32.361 1.00 81.29 151 ASP B CA 1
ATOM 2853 C C . ASP B 1 151 ? 50.056 43.591 32.684 1.00 82.54 151 ASP B C 1
ATOM 2854 O O . ASP B 1 151 ? 51.007 44.126 32.103 1.00 87.88 151 ASP B O 1
ATOM 2859 N N . GLN B 1 152 ? 50.213 42.635 33.604 1.00 84.27 152 GLN B N 1
ATOM 2860 C CA . GLN B 1 152 ? 51.541 42.330 34.132 1.00 92.25 152 GLN B CA 1
ATOM 2861 C C . GLN B 1 152 ? 52.467 41.772 33.058 1.00 89.23 152 GLN B C 1
ATOM 2862 O O . GLN B 1 152 ? 53.672 42.047 33.072 1.00 102.15 152 GLN B O 1
ATOM 2868 N N . SER B 1 153 ? 51.934 40.982 32.125 1.00 82.45 153 SER B N 1
ATOM 2869 C CA . SER B 1 153 ? 52.783 40.423 31.078 1.00 90.82 153 SER B CA 1
ATOM 2870 C C . SER B 1 153 ? 53.277 41.511 30.134 1.00 83.11 153 SER B C 1
ATOM 2871 O O . SER B 1 153 ? 54.414 41.451 29.650 1.00 84.90 153 SER B O 1
ATOM 2874 N N . LYS B 1 154 ? 52.437 42.512 29.857 1.00 76.47 154 LYS B N 1
ATOM 2875 C CA . LYS B 1 154 ? 52.884 43.655 29.068 1.00 80.50 154 LYS B CA 1
ATOM 2876 C C . LYS B 1 154 ? 53.877 44.505 29.849 1.00 74.69 154 LYS B C 1
ATOM 2877 O O . LYS B 1 154 ? 54.871 44.980 29.288 1.00 72.08 154 LYS B O 1
ATOM 2883 N N . VAL B 1 155 ? 53.614 44.716 31.142 1.00 68.32 155 VAL B N 1
ATOM 2884 C CA . VAL B 1 155 ? 54.542 45.456 31.995 1.00 64.28 155 VAL B CA 1
ATOM 2885 C C . VAL B 1 155 ? 55.912 44.793 31.981 1.00 73.06 155 VAL B C 1
ATOM 2886 O O . VAL B 1 155 ? 56.947 45.456 31.837 1.00 77.33 155 VAL B O 1
ATOM 2890 N N . ASP B 1 156 ? 55.934 43.464 32.117 1.00 72.10 156 ASP B N 1
ATOM 2891 C CA . ASP B 1 156 ? 57.196 42.734 32.152 1.00 73.09 156 ASP B CA 1
ATOM 2892 C C . ASP B 1 156 ? 57.977 42.890 30.854 1.00 68.75 156 ASP B C 1
ATOM 2893 O O . ASP B 1 156 ? 59.213 42.919 30.874 1.00 71.55 156 ASP B O 1
ATOM 2898 N N . GLU B 1 157 ? 57.282 42.994 29.720 1.00 63.33 157 GLU B N 1
ATOM 2899 C CA . GLU B 1 157 ? 57.979 43.097 28.443 1.00 70.54 157 GLU B CA 1
ATOM 2900 C C . GLU B 1 157 ? 58.535 44.498 28.215 1.00 71.76 157 GLU B C 1
ATOM 2901 O O . GLU B 1 157 ? 59.652 44.647 27.707 1.00 72.06 157 GLU B O 1
ATOM 2907 N N . VAL B 1 158 ? 57.784 45.534 28.593 1.00 70.89 158 VAL B N 1
ATOM 2908 C CA . VAL B 1 158 ? 58.278 46.900 28.442 1.00 68.76 158 VAL B CA 1
ATOM 2909 C C . VAL B 1 158 ? 59.418 47.164 29.418 1.00 65.47 158 VAL B C 1
ATOM 2910 O O . VAL B 1 158 ? 60.472 47.689 29.040 1.00 63.74 158 VAL B O 1
ATOM 2914 N N . LEU B 1 159 ? 59.223 46.805 30.689 1.00 62.20 159 LEU B N 1
ATOM 2915 C CA . LEU B 1 159 ? 60.261 47.039 31.688 1.00 60.81 159 LEU B CA 1
ATOM 2916 C C . LEU B 1 159 ? 61.487 46.176 31.422 1.00 62.64 159 LEU B C 1
ATOM 2917 O O . LEU B 1 159 ? 62.619 46.603 31.676 1.00 61.35 159 LEU B O 1
ATOM 2922 N N . GLY B 1 160 ? 61.282 44.960 30.913 1.00 61.90 160 GLY B N 1
ATOM 2923 C CA . GLY B 1 160 ? 62.414 44.134 30.529 1.00 60.37 160 GLY B CA 1
ATOM 2924 C C . GLY B 1 160 ? 63.254 44.776 29.443 1.00 57.57 160 GLY B C 1
ATOM 2925 O O . GLY B 1 160 ? 64.482 44.662 29.445 1.00 62.25 160 GLY B O 1
ATOM 2926 N N . LEU B 1 161 ? 62.605 45.471 28.506 1.00 58.40 161 LEU B N 1
ATOM 2927 C CA . LEU B 1 161 ? 63.347 46.151 27.451 1.00 57.64 161 LEU B CA 1
ATOM 2928 C C . LEU B 1 161 ? 64.104 47.358 27.987 1.00 62.73 161 LEU B C 1
ATOM 2929 O O . LEU B 1 161 ? 65.176 47.694 27.468 1.00 62.38 161 LEU B O 1
ATOM 2934 N N . LEU B 1 162 ? 63.567 48.023 29.013 1.00 57.81 162 LEU B N 1
ATOM 2935 C CA . LEU B 1 162 ? 64.319 49.088 29.667 1.00 57.55 162 LEU B CA 1
ATOM 2936 C C . LEU B 1 162 ? 65.578 48.538 30.322 1.00 68.44 162 LEU B C 1
ATOM 2937 O O . LEU B 1 162 ? 66.662 49.120 30.192 1.00 57.20 162 LEU B O 1
ATOM 2942 N N . ALA B 1 163 ? 65.454 47.411 31.028 1.00 60.22 163 ALA B N 1
ATOM 2943 C CA . ALA B 1 163 ? 66.623 46.782 31.630 1.00 56.33 163 ALA B CA 1
ATOM 2944 C C . ALA B 1 163 ? 67.564 46.224 30.572 1.00 59.50 163 ALA B C 1
ATOM 2945 O O . ALA B 1 163 ? 68.776 46.150 30.799 1.00 57.10 163 ALA B O 1
ATOM 2947 N N . GLU B 1 164 ? 67.031 45.830 29.415 1.00 58.97 164 GLU B N 1
ATOM 2948 C CA . GLU B 1 164 ? 67.877 45.283 28.363 1.00 62.13 164 GLU B CA 1
ATOM 2949 C C . GLU B 1 164 ? 68.634 46.369 27.611 1.00 65.28 164 GLU B C 1
ATOM 2950 O O . GLU B 1 164 ? 69.761 46.131 27.163 1.00 61.96 164 GLU B O 1
ATOM 2956 N N . TRP B 1 165 ? 68.053 47.560 27.467 1.00 57.36 165 TRP B N 1
ATOM 2957 C CA . TRP B 1 165 ? 68.716 48.533 26.612 1.00 58.78 165 TRP B CA 1
ATOM 2958 C C . TRP B 1 165 ? 69.133 49.792 27.379 1.00 60.16 165 TRP B C 1
ATOM 2959 O O . TRP B 1 165 ? 70.289 49.844 27.818 1.00 58.46 165 TRP B O 1
ATOM 2970 N N . PRO B 1 166 ? 68.286 50.814 27.590 1.00 61.20 166 PRO B N 1
ATOM 2971 C CA . PRO B 1 166 ? 68.850 52.077 28.101 1.00 52.91 166 PRO B CA 1
ATOM 2972 C C . PRO B 1 166 ? 69.406 51.973 29.513 1.00 53.96 166 PRO B C 1
ATOM 2973 O O . PRO B 1 166 ? 70.388 52.655 29.830 1.00 53.28 166 PRO B O 1
ATOM 2977 N N . PHE B 1 167 ? 68.825 51.126 30.364 1.00 48.56 167 PHE B N 1
ATOM 2978 C CA . PHE B 1 167 ? 69.231 51.005 31.759 1.00 53.80 167 PHE B CA 1
ATOM 2979 C C . PHE B 1 167 ? 70.105 49.782 32.012 1.00 57.11 167 PHE B C 1
ATOM 2980 O O . PHE B 1 167 ? 70.286 49.385 33.168 1.00 60.15 167 PHE B O 1
ATOM 2988 N N . SER B 1 168 ? 70.652 49.181 30.959 1.00 56.61 168 SER B N 1
ATOM 2989 C CA . SER B 1 168 ? 71.373 47.925 31.110 1.00 55.66 168 SER B CA 1
ATOM 2990 C C . SER B 1 168 ? 72.691 48.129 31.844 1.00 58.81 168 SER B C 1
ATOM 2991 O O . SER B 1 168 ? 73.382 49.134 31.655 1.00 55.60 168 SER B O 1
ATOM 2994 N N . LEU B 1 169 ? 73.031 47.160 32.692 1.00 54.65 169 LEU B N 1
ATOM 2995 C CA . LEU B 1 169 ? 74.339 47.121 33.327 1.00 57.31 169 LEU B CA 1
ATOM 2996 C C . LEU B 1 169 ? 75.426 46.623 32.385 1.00 59.40 169 LEU B C 1
ATOM 2997 O O . LEU B 1 169 ? 76.611 46.738 32.716 1.00 63.63 169 LEU B O 1
ATOM 3002 N N . ALA B 1 170 ? 75.051 46.081 31.229 1.00 58.70 170 ALA B N 1
ATOM 3003 C CA . ALA B 1 170 ? 75.999 45.646 30.217 1.00 61.94 170 ALA B CA 1
ATOM 3004 C C . ALA B 1 170 ? 76.252 46.758 29.208 1.00 63.90 170 ALA B C 1
ATOM 3005 O O . ALA B 1 170 ? 75.412 47.635 28.993 1.00 62.86 170 ALA B O 1
ATOM 3007 N N . GLU B 1 171 ? 77.429 46.708 28.585 1.00 57.82 171 GLU B N 1
ATOM 3008 C CA . GLU B 1 171 ? 77.755 47.637 27.512 1.00 58.95 171 GLU B CA 1
ATOM 3009 C C . GLU B 1 171 ? 77.258 47.157 26.155 1.00 62.77 171 GLU B C 1
ATOM 3010 O O . GLU B 1 171 ? 77.163 47.964 25.224 1.00 57.88 171 GLU B O 1
ATOM 3016 N N . GLU B 1 172 ? 76.943 45.868 26.024 1.00 58.95 172 GLU B N 1
ATOM 3017 C CA . GLU B 1 172 ? 76.562 45.280 24.748 1.00 61.19 172 GLU B CA 1
ATOM 3018 C C . GLU B 1 172 ? 75.382 44.340 24.945 1.00 59.40 172 GLU B C 1
ATOM 3019 O O . GLU B 1 172 ? 75.175 43.794 26.032 1.00 58.49 172 GLU B O 1
ATOM 3025 N N . VAL B 1 173 ? 74.612 44.151 23.875 1.00 57.79 173 VAL B N 1
ATOM 3026 C CA . VAL B 1 173 ? 73.450 43.270 23.873 1.00 65.83 173 VAL B CA 1
ATOM 3027 C C . VAL B 1 173 ? 73.592 42.273 22.732 1.00 73.54 173 VAL B C 1
ATOM 3028 O O . VAL B 1 173 ? 73.971 42.642 21.616 1.00 65.11 173 VAL B O 1
ATOM 3032 N N . ARG B 1 174 ? 73.278 41.010 23.011 1.00 65.30 174 ARG B N 1
ATOM 3033 C CA . ARG B 1 174 ? 73.247 39.982 21.979 1.00 71.54 174 ARG B CA 1
ATOM 3034 C C . ARG B 1 174 ? 71.897 40.022 21.272 1.00 71.55 174 ARG B C 1
ATOM 3035 O O . ARG B 1 174 ? 70.859 39.770 21.892 1.00 75.46 174 ARG B O 1
ATOM 3043 N N . ILE B 1 175 ? 71.909 40.344 19.979 1.00 77.69 175 ILE B N 1
ATOM 3044 C CA . ILE B 1 175 ? 70.677 40.475 19.206 1.00 91.76 175 ILE B CA 1
ATOM 3045 C C . ILE B 1 175 ? 70.279 39.128 18.620 1.00 106.63 175 ILE B C 1
ATOM 3046 O O . ILE B 1 175 ? 69.243 38.560 18.983 1.00 115.10 175 ILE B O 1
ATOM 3051 N N . THR B 1 176 ? 71.102 38.609 17.715 1.00 98.22 176 THR B N 1
ATOM 3052 C CA . THR B 1 176 ? 70.739 37.472 16.887 1.00 113.60 176 THR B CA 1
ATOM 3053 C C . THR B 1 176 ? 71.498 36.218 17.298 1.00 119.84 176 THR B C 1
ATOM 3054 O O . THR B 1 176 ? 72.584 36.273 17.881 1.00 119.28 176 THR B O 1
ATOM 3058 N N . GLN B 1 177 ? 70.898 35.079 16.974 1.00 128.70 177 GLN B N 1
ATOM 3059 C CA . GLN B 1 177 ? 71.516 33.782 17.169 1.00 129.27 177 GLN B CA 1
ATOM 3060 C C . GLN B 1 177 ? 72.585 33.549 16.105 1.00 128.83 177 GLN B C 1
ATOM 3061 O O . GLN B 1 177 ? 72.709 34.292 15.132 1.00 122.14 177 GLN B O 1
ATOM 3067 N N . SER B 1 178 ? 73.368 32.489 16.298 1.00 132.39 178 SER B N 1
ATOM 3068 C CA . SER B 1 178 ? 74.321 32.081 15.270 1.00 132.52 178 SER B CA 1
ATOM 3069 C C . SER B 1 178 ? 73.608 31.636 14.001 1.00 149.17 178 SER B C 1
ATOM 3070 O O . SER B 1 178 ? 74.161 31.752 12.899 1.00 137.25 178 SER B O 1
ATOM 3073 N N . SER B 1 179 ? 72.373 31.151 14.134 1.00 177.82 179 SER B N 1
ATOM 3074 C CA . SER B 1 179 ? 71.831 30.191 13.184 1.00 179.93 179 SER B CA 1
ATOM 3075 C C . SER B 1 179 ? 71.173 30.794 11.948 1.00 195.22 179 SER B C 1
ATOM 3076 O O . SER B 1 179 ? 71.118 30.113 10.919 1.00 195.00 179 SER B O 1
ATOM 3079 N N . GLU B 1 180 ? 70.670 32.032 11.992 1.00 207.08 180 GLU B N 1
ATOM 3080 C CA . GLU B 1 180 ? 69.646 32.404 11.023 1.00 199.64 180 GLU B CA 1
ATOM 3081 C C . GLU B 1 180 ? 69.959 33.567 10.083 1.00 192.66 180 GLU B C 1
ATOM 3082 O O . GLU B 1 180 ? 69.228 33.735 9.100 1.00 190.73 180 GLU B O 1
ATOM 3088 N N . LYS B 1 181 ? 70.992 34.373 10.328 1.00 180.85 181 LYS B N 1
ATOM 3089 C CA . LYS B 1 181 ? 71.303 35.462 9.401 1.00 166.39 181 LYS B CA 1
ATOM 3090 C C . LYS B 1 181 ? 72.741 35.476 8.914 1.00 165.50 181 LYS B C 1
ATOM 3091 O O . LYS B 1 181 ? 72.986 35.937 7.793 1.00 155.28 181 LYS B O 1
ATOM 3097 N N . GLY B 1 182 ? 73.687 34.953 9.680 1.00 176.81 182 GLY B N 1
ATOM 3098 C CA . GLY B 1 182 ? 75.081 35.093 9.325 1.00 176.19 182 GLY B CA 1
ATOM 3099 C C . GLY B 1 182 ? 75.799 35.885 10.390 1.00 161.99 182 GLY B C 1
ATOM 3100 O O . GLY B 1 182 ? 75.653 37.109 10.480 1.00 152.80 182 GLY B O 1
ATOM 3101 N N . GLY B 1 183 ? 76.562 35.185 11.221 1.00 151.31 183 GLY B N 1
ATOM 3102 C CA . GLY B 1 183 ? 77.189 35.814 12.359 1.00 148.26 183 GLY B CA 1
ATOM 3103 C C . GLY B 1 183 ? 76.211 36.023 13.493 1.00 150.89 183 GLY B C 1
ATOM 3104 O O . GLY B 1 183 ? 75.032 36.321 13.272 1.00 142.19 183 GLY B O 1
ATOM 3105 N N . GLU B 1 184 ? 76.684 35.834 14.716 1.00 145.69 184 GLU B N 1
ATOM 3106 C CA . GLU B 1 184 ? 75.963 36.280 15.894 1.00 130.83 184 GLU B CA 1
ATOM 3107 C C . GLU B 1 184 ? 76.406 37.696 16.213 1.00 113.65 184 GLU B C 1
ATOM 3108 O O . GLU B 1 184 ? 77.608 37.969 16.311 1.00 101.44 184 GLU B O 1
ATOM 3114 N N . ILE B 1 185 ? 75.441 38.592 16.382 1.00 103.49 185 ILE B N 1
ATOM 3115 C CA . ILE B 1 185 ? 75.707 40.022 16.409 1.00 106.02 185 ILE B CA 1
ATOM 3116 C C . ILE B 1 185 ? 75.475 40.557 17.813 1.00 84.93 185 ILE B C 1
ATOM 3117 O O . ILE B 1 185 ? 74.453 40.257 18.445 1.00 78.94 185 ILE B O 1
ATOM 3122 N N . VAL B 1 186 ? 76.425 41.353 18.294 1.00 72.29 186 VAL B N 1
ATOM 3123 C CA . VAL B 1 186 ? 76.306 42.083 19.549 1.00 78.64 186 VAL B CA 1
ATOM 3124 C C . VAL B 1 186 ? 76.285 43.570 19.222 1.00 77.39 186 VAL B C 1
ATOM 3125 O O . VAL B 1 186 ? 77.065 44.041 18.385 1.00 67.26 186 VAL B O 1
ATOM 3129 N N . GLN B 1 187 ? 75.377 44.304 19.858 1.00 67.32 187 GLN B N 1
ATOM 3130 C CA . GLN B 1 187 ? 75.197 45.726 19.599 1.00 61.60 187 GLN B CA 1
ATOM 3131 C C . GLN B 1 187 ? 75.639 46.514 20.823 1.00 67.44 187 GLN B C 1
ATOM 3132 O O . GLN B 1 187 ? 75.112 46.308 21.922 1.00 59.90 187 GLN B O 1
ATOM 3138 N N . LYS B 1 188 ? 76.610 47.403 20.632 1.00 61.06 188 LYS B N 1
ATOM 3139 C CA . LYS B 1 188 ? 77.024 48.300 21.699 1.00 64.47 188 LYS B CA 1
ATOM 3140 C C . LYS B 1 188 ? 75.906 49.284 22.018 1.00 63.29 188 LYS B C 1
ATOM 3141 O O . LYS B 1 188 ? 75.232 49.797 21.119 1.00 58.19 188 LYS B O 1
ATOM 3147 N N . ILE B 1 189 ? 75.698 49.537 23.305 1.00 60.77 189 ILE B N 1
ATOM 3148 C CA . ILE B 1 189 ? 74.709 50.505 23.761 1.00 57.67 189 ILE B CA 1
ATOM 3149 C C . ILE B 1 189 ? 75.386 51.874 23.829 1.00 52.77 189 ILE B C 1
ATOM 3150 O O . ILE B 1 189 ? 76.341 52.035 24.604 1.00 60.39 189 ILE B O 1
ATOM 3155 N N . PRO B 1 190 ? 74.933 52.858 23.060 1.00 52.58 190 PRO B N 1
ATOM 3156 C CA . PRO B 1 190 ? 75.572 54.177 23.099 1.00 55.67 190 PRO B CA 1
ATOM 3157 C C . PRO B 1 190 ? 75.100 54.988 24.294 1.00 55.41 190 PRO B C 1
ATOM 3158 O O . PRO B 1 190 ? 73.939 54.913 24.706 1.00 52.50 190 PRO B O 1
ATOM 3162 N N . VAL B 1 191 ? 76.023 55.772 24.851 1.00 54.77 191 VAL B N 1
ATOM 3163 C CA . VAL B 1 191 ? 75.729 56.512 26.075 1.00 54.48 191 VAL B CA 1
ATOM 3164 C C . VAL B 1 191 ? 74.620 57.531 25.837 1.00 50.95 191 VAL B C 1
ATOM 3165 O O . VAL B 1 191 ? 73.794 57.785 26.722 1.00 57.76 191 VAL B O 1
ATOM 3169 N N . GLY B 1 192 ? 74.567 58.110 24.634 1.00 54.76 192 GLY B N 1
ATOM 3170 C CA . GLY B 1 192 ? 73.574 59.135 24.355 1.00 48.53 192 GLY B CA 1
ATOM 3171 C C . GLY B 1 192 ? 72.150 58.636 24.476 1.00 56.30 192 GLY B C 1
ATOM 3172 O O . GLY B 1 192 ? 71.258 59.384 24.885 1.00 51.75 192 GLY B O 1
ATOM 3173 N N . MET B 1 193 ? 71.914 57.370 24.129 1.00 53.39 193 MET B N 1
ATOM 3174 C CA . MET B 1 193 ? 70.583 56.802 24.302 1.00 59.36 193 MET B CA 1
ATOM 3175 C C . MET B 1 193 ? 70.224 56.685 25.778 1.00 58.77 193 MET B C 1
ATOM 3176 O O . MET B 1 193 ? 69.086 56.971 26.169 1.00 53.97 193 MET B O 1
ATOM 3181 N N . ARG B 1 194 ? 71.179 56.262 26.612 1.00 45.30 194 ARG B N 1
ATOM 3182 C CA . ARG B 1 194 ? 70.940 56.208 28.051 1.00 48.22 194 ARG B CA 1
ATOM 3183 C C . ARG B 1 194 ? 70.591 57.585 28.599 1.00 50.59 194 ARG B C 1
ATOM 3184 O O . ARG B 1 194 ? 69.606 57.746 29.330 1.00 50.58 194 ARG B O 1
ATOM 3192 N N . LEU B 1 195 ? 71.404 58.589 28.263 1.00 48.26 195 LEU B N 1
ATOM 3193 C CA . LEU B 1 195 ? 71.235 59.921 28.835 1.00 51.62 195 LEU B CA 1
ATOM 3194 C C . LEU B 1 195 ? 69.849 60.482 28.553 1.00 53.79 195 LEU B C 1
ATOM 3195 O O . LEU B 1 195 ? 69.231 61.096 29.429 1.00 49.10 195 LEU B O 1
ATOM 3200 N N . HIS B 1 196 ? 69.336 60.269 27.342 1.00 50.04 196 HIS B N 1
ATOM 3201 C CA . HIS B 1 196 ? 68.087 60.917 26.964 1.00 54.12 196 HIS B CA 1
ATOM 3202 C C . HIS B 1 196 ? 66.864 60.128 27.413 1.00 54.24 196 HIS B C 1
ATOM 3203 O O . HIS B 1 196 ? 65.801 60.721 27.626 1.00 61.60 196 HIS B O 1
ATOM 3210 N N . VAL B 1 197 ? 66.986 58.810 27.578 1.00 47.80 197 VAL B N 1
ATOM 3211 C CA . VAL B 1 197 ? 65.912 58.062 28.223 1.00 48.76 197 VAL B CA 1
ATOM 3212 C C . VAL B 1 197 ? 65.860 58.394 29.709 1.00 54.79 197 VAL B C 1
ATOM 3213 O O . VAL B 1 197 ? 64.780 58.485 30.304 1.00 48.55 197 VAL B O 1
ATOM 3217 N N . LEU B 1 198 ? 67.025 58.593 30.329 1.00 42.56 198 LEU B N 1
ATOM 3218 C CA . LEU B 1 198 ? 67.058 59.021 31.723 1.00 48.62 198 LEU B CA 1
ATOM 3219 C C . LEU B 1 198 ? 66.412 60.388 31.902 1.00 51.95 198 LEU B C 1
ATOM 3220 O O . LEU B 1 198 ? 65.843 60.673 32.961 1.00 52.74 198 LEU B O 1
ATOM 3225 N N . ASP B 1 199 ? 66.481 61.241 30.877 1.00 46.35 199 ASP B N 1
ATOM 3226 C CA . ASP B 1 199 ? 65.918 62.583 30.970 1.00 47.71 199 ASP B CA 1
ATOM 3227 C C . ASP B 1 199 ? 64.398 62.595 30.866 1.00 53.12 199 ASP B C 1
ATOM 3228 O O . ASP B 1 199 ? 63.774 63.578 31.274 1.00 49.79 199 ASP B O 1
ATOM 3233 N N . ILE B 1 200 ? 63.788 61.537 30.336 1.00 46.39 200 ILE B N 1
ATOM 3234 C CA . ILE B 1 200 ? 62.377 61.569 29.966 1.00 51.57 200 ILE B CA 1
ATOM 3235 C C . ILE B 1 200 ? 61.526 60.539 30.692 1.00 52.14 200 ILE B C 1
ATOM 3236 O O . ILE B 1 200 ? 60.292 60.611 30.593 1.00 52.24 200 ILE B O 1
ATOM 3241 N N . TRP B 1 201 ? 62.117 59.584 31.416 1.00 52.35 201 TRP B N 1
ATOM 3242 C CA . TRP B 1 201 ? 61.314 58.457 31.887 1.00 53.17 201 TRP B CA 1
ATOM 3243 C C . TRP B 1 201 ? 60.325 58.862 32.976 1.00 49.20 201 TRP B C 1
ATOM 3244 O O . TRP B 1 201 ? 59.233 58.286 33.054 1.00 56.28 201 TRP B O 1
ATOM 3255 N N . VAL B 1 202 ? 60.664 59.849 33.808 1.00 48.26 202 VAL B N 1
ATOM 3256 C CA . VAL B 1 202 ? 59.707 60.304 34.816 1.00 45.95 202 VAL B CA 1
ATOM 3257 C C . VAL B 1 202 ? 58.537 61.022 34.154 1.00 49.12 202 VAL B C 1
ATOM 3258 O O . VAL B 1 202 ? 57.377 60.836 34.546 1.00 49.13 202 VAL B O 1
ATOM 3262 N N . ASP B 1 203 ? 58.823 61.855 33.148 1.00 44.65 203 ASP B N 1
ATOM 3263 C CA . ASP B 1 203 ? 57.766 62.494 32.368 1.00 46.94 203 ASP B CA 1
ATOM 3264 C C . ASP B 1 203 ? 56.761 61.469 31.860 1.00 50.55 203 ASP B C 1
ATOM 3265 O O . ASP B 1 203 ? 55.545 61.657 31.978 1.00 56.71 203 ASP B O 1
ATOM 3270 N N . GLU B 1 204 ? 57.259 60.362 31.308 1.00 49.30 204 GLU B N 1
ATOM 3271 C CA . GLU B 1 204 ? 56.393 59.438 30.588 1.00 50.39 204 GLU B CA 1
ATOM 3272 C C . GLU B 1 204 ? 55.637 58.493 31.514 1.00 49.92 204 GLU B C 1
ATOM 3273 O O . GLU B 1 204 ? 54.519 58.083 31.182 1.00 60.95 204 GLU B O 1
ATOM 3279 N N . VAL B 1 205 ? 56.205 58.135 32.669 1.00 48.83 205 VAL B N 1
ATOM 3280 C CA . VAL B 1 205 ? 55.419 57.347 33.615 1.00 57.80 205 VAL B CA 1
ATOM 3281 C C . VAL B 1 205 ? 54.350 58.215 34.265 1.00 58.93 205 VAL B C 1
ATOM 3282 O O . VAL B 1 205 ? 53.256 57.730 34.581 1.00 59.11 205 VAL B O 1
ATOM 3286 N N . GLU B 1 206 ? 54.632 59.506 34.466 1.00 52.27 206 GLU B N 1
ATOM 3287 C CA . GLU B 1 206 ? 53.607 60.403 34.988 1.00 58.03 206 GLU B CA 1
ATOM 3288 C C . GLU B 1 206 ? 52.473 60.580 33.988 1.00 58.08 206 GLU B C 1
ATOM 3289 O O . GLU B 1 206 ? 51.299 60.640 34.373 1.00 66.01 206 GLU B O 1
ATOM 3295 N N . ARG B 1 207 ? 52.806 60.656 32.696 1.00 59.68 207 ARG B N 1
ATOM 3296 C CA . ARG B 1 207 ? 51.799 60.947 31.680 1.00 60.34 207 ARG B CA 1
ATOM 3297 C C . ARG B 1 207 ? 50.701 59.892 31.646 1.00 68.83 207 ARG B C 1
ATOM 3298 O O . ARG B 1 207 ? 49.544 60.213 31.350 1.00 69.44 207 ARG B O 1
ATOM 3306 N N . VAL B 1 208 ? 51.031 58.637 31.954 1.00 61.67 208 VAL B N 1
ATOM 3307 C CA . VAL B 1 208 ? 50.060 57.550 31.909 1.00 63.97 208 VAL B CA 1
ATOM 3308 C C . VAL B 1 208 ? 49.489 57.233 33.288 1.00 68.71 208 VAL B C 1
ATOM 3309 O O . VAL B 1 208 ? 48.794 56.226 33.449 1.00 73.16 208 VAL B O 1
ATOM 3313 N N . GLY B 1 209 ? 49.769 58.065 34.288 1.00 60.58 209 GLY B N 1
ATOM 3314 C CA . GLY B 1 209 ? 49.119 57.954 35.578 1.00 61.62 209 GLY B CA 1
ATOM 3315 C C . GLY B 1 209 ? 49.814 57.086 36.600 1.00 70.33 209 GLY B C 1
ATOM 3316 O O . GLY B 1 209 ? 49.232 56.828 37.661 1.00 79.01 209 GLY B O 1
ATOM 3317 N N . LEU B 1 210 ? 51.039 56.633 36.326 1.00 63.57 210 LEU B N 1
ATOM 3318 C CA . LEU B 1 210 ? 51.714 55.736 37.259 1.00 68.61 210 LEU B CA 1
ATOM 3319 C C . LEU B 1 210 ? 52.069 56.431 38.568 1.00 66.79 210 LEU B C 1
ATOM 3320 O O . LEU B 1 210 ? 52.167 55.770 39.608 1.00 71.80 210 LEU B O 1
ATOM 3325 N N . LEU B 1 211 ? 52.248 57.752 38.547 1.00 58.74 211 LEU B N 1
ATOM 3326 C CA . LEU B 1 211 ? 52.672 58.468 39.745 1.00 70.94 211 LEU B CA 1
ATOM 3327 C C . LEU B 1 211 ? 51.531 58.771 40.710 1.00 79.80 211 LEU B C 1
ATOM 3328 O O . LEU B 1 211 ? 51.801 59.117 41.866 1.00 87.81 211 LEU B O 1
ATOM 3333 N N . ASN B 1 212 ? 50.276 58.657 40.273 1.00 97.73 212 ASN B N 1
ATOM 3334 C CA . ASN B 1 212 ? 49.125 58.855 41.154 1.00 114.30 212 ASN B CA 1
ATOM 3335 C C . ASN B 1 212 ? 48.757 57.501 41.749 1.00 126.36 212 ASN B C 1
ATOM 3336 O O . ASN B 1 212 ? 48.136 56.658 41.090 1.00 108.83 212 ASN B O 1
ATOM 3341 N N . GLU B 1 213 ? 49.107 57.322 43.021 1.00 155.53 213 GLU B N 1
ATOM 3342 C CA . GLU B 1 213 ? 49.269 56.002 43.628 1.00 176.48 213 GLU B CA 1
ATOM 3343 C C . GLU B 1 213 ? 48.087 55.655 44.535 1.00 176.14 213 GLU B C 1
ATOM 3344 O O . GLU B 1 213 ? 48.237 55.452 45.738 1.00 171.47 213 GLU B O 1
ATOM 3350 N N . ASP B 1 214 ? 46.888 55.585 43.947 1.00 176.60 214 ASP B N 1
ATOM 3351 C CA . ASP B 1 214 ? 45.815 54.862 44.621 1.00 172.62 214 ASP B CA 1
ATOM 3352 C C . ASP B 1 214 ? 46.091 53.366 44.584 1.00 160.37 214 ASP B C 1
ATOM 3353 O O . ASP B 1 214 ? 45.923 52.664 45.589 1.00 162.73 214 ASP B O 1
ATOM 3358 N N . GLU B 1 215 ? 46.553 52.878 43.440 1.00 145.58 215 GLU B N 1
ATOM 3359 C CA . GLU B 1 215 ? 46.777 51.465 43.189 1.00 133.64 215 GLU B CA 1
ATOM 3360 C C . GLU B 1 215 ? 48.151 51.026 43.681 1.00 120.37 215 GLU B C 1
ATOM 3361 O O . GLU B 1 215 ? 49.097 51.816 43.737 1.00 118.55 215 GLU B O 1
ATOM 3367 N N . GLU B 1 216 ? 48.249 49.743 44.033 1.00 112.52 216 GLU B N 1
ATOM 3368 C CA . GLU B 1 216 ? 49.528 49.165 44.430 1.00 107.65 216 GLU B CA 1
ATOM 3369 C C . GLU B 1 216 ? 50.366 48.786 43.215 1.00 100.36 216 GLU B C 1
ATOM 3370 O O . GLU B 1 216 ? 51.598 48.878 43.256 1.00 99.09 216 GLU B O 1
ATOM 3376 N N . GLU B 1 217 ? 49.710 48.355 42.132 1.00 95.40 217 GLU B N 1
ATOM 3377 C CA . GLU B 1 217 ? 50.419 48.010 40.903 1.00 95.13 217 GLU B CA 1
ATOM 3378 C C . GLU B 1 217 ? 51.296 49.159 40.420 1.00 93.12 217 GLU B C 1
ATOM 3379 O O . GLU B 1 217 ? 52.430 48.941 39.978 1.00 86.76 217 GLU B O 1
ATOM 3385 N N . ALA B 1 218 ? 50.784 50.391 40.498 1.00 84.26 218 ALA B N 1
ATOM 3386 C CA . ALA B 1 218 ? 51.513 51.537 39.961 1.00 79.65 218 ALA B CA 1
ATOM 3387 C C . ALA B 1 218 ? 52.811 51.779 40.721 1.00 80.51 218 ALA B C 1
ATOM 3388 O O . ALA B 1 218 ? 53.859 52.030 40.114 1.00 80.65 218 ALA B O 1
ATOM 3390 N N . ARG B 1 219 ? 52.763 51.701 42.052 1.00 76.65 219 ARG B N 1
ATOM 3391 C CA . ARG B 1 219 ? 53.966 51.908 42.847 1.00 85.71 219 ARG B CA 1
ATOM 3392 C C . ARG B 1 219 ? 55.003 50.833 42.607 1.00 79.43 219 ARG B C 1
ATOM 3393 O O . ARG B 1 219 ? 56.205 51.103 42.679 1.00 80.40 219 ARG B O 1
ATOM 3401 N N . MET B 1 220 ? 54.562 49.599 42.386 1.00 71.93 220 MET B N 1
ATOM 3402 C CA . MET B 1 220 ? 55.501 48.530 42.091 1.00 74.54 220 MET B CA 1
ATOM 3403 C C . MET B 1 220 ? 56.214 48.792 40.776 1.00 75.91 220 MET B C 1
ATOM 3404 O O . MET B 1 220 ? 57.425 48.574 40.666 1.00 77.87 220 MET B O 1
ATOM 3409 N N . ILE B 1 221 ? 55.477 49.264 39.769 1.00 71.66 221 ILE B N 1
ATOM 3410 C CA . ILE B 1 221 ? 56.080 49.568 38.475 1.00 71.76 221 ILE B CA 1
ATOM 3411 C C . ILE B 1 221 ? 57.106 50.685 38.620 1.00 68.45 221 ILE B C 1
ATOM 3412 O O . ILE B 1 221 ? 58.231 50.588 38.116 1.00 58.04 221 ILE B O 1
ATOM 3417 N N . VAL B 1 222 ? 56.732 51.759 39.320 1.00 57.37 222 VAL B N 1
ATOM 3418 C CA . VAL B 1 222 ? 57.652 52.876 39.525 1.00 55.28 222 VAL B CA 1
ATOM 3419 C C . VAL B 1 222 ? 58.861 52.429 40.335 1.00 60.05 222 VAL B C 1
ATOM 3420 O O . VAL B 1 222 ? 59.996 52.849 40.073 1.00 58.15 222 VAL B O 1
ATOM 3424 N N . GLN B 1 223 ? 58.641 51.562 41.325 1.00 63.12 223 GLN B N 1
ATOM 3425 C CA . GLN B 1 223 ? 59.743 51.080 42.149 1.00 57.98 223 GLN B CA 1
ATOM 3426 C C . GLN B 1 223 ? 60.739 50.270 41.327 1.00 56.92 223 GLN B C 1
ATOM 3427 O O . GLN B 1 223 ? 61.956 50.393 41.512 1.00 60.21 223 GLN B O 1
ATOM 3433 N N . ARG B 1 224 ? 60.241 49.445 40.404 1.00 53.79 224 ARG B N 1
ATOM 3434 C CA . ARG B 1 224 ? 61.128 48.587 39.624 1.00 59.41 224 ARG B CA 1
ATOM 3435 C C . ARG B 1 224 ? 61.977 49.400 38.656 1.00 64.70 224 ARG B C 1
ATOM 3436 O O . ARG B 1 224 ? 63.176 49.137 38.504 1.00 60.86 224 ARG B O 1
ATOM 3444 N N . ILE B 1 225 ? 61.377 50.392 37.993 1.00 62.67 225 ILE B N 1
ATOM 3445 C CA . ILE B 1 225 ? 62.147 51.260 37.107 1.00 58.43 225 ILE B CA 1
ATOM 3446 C C . ILE B 1 225 ? 63.190 52.036 37.900 1.00 56.78 225 ILE B C 1
ATOM 3447 O O . ILE B 1 225 ? 64.348 52.156 37.480 1.00 60.44 225 ILE B O 1
ATOM 3452 N N . SER B 1 226 ? 62.794 52.580 39.055 1.00 51.77 226 SER B N 1
ATOM 3453 C CA . SER B 1 226 ? 63.746 53.287 39.907 1.00 55.95 226 SER B CA 1
ATOM 3454 C C . SER B 1 226 ? 64.893 52.376 40.310 1.00 52.01 226 SER B C 1
ATOM 3455 O O . SER B 1 226 ? 66.046 52.816 40.405 1.00 54.59 226 SER B O 1
ATOM 3458 N N . ASP B 1 227 ? 64.592 51.097 40.546 1.00 58.13 227 ASP B N 1
ATOM 3459 C CA . ASP B 1 227 ? 65.635 50.145 40.902 1.00 56.11 227 ASP B CA 1
ATOM 3460 C C . ASP B 1 227 ? 66.619 49.947 39.756 1.00 54.41 227 ASP B C 1
ATOM 3461 O O . ASP B 1 227 ? 67.832 49.885 39.977 1.00 52.94 227 ASP B O 1
ATOM 3466 N N . MET B 1 228 ? 66.122 49.874 38.520 1.00 49.89 228 MET B N 1
ATOM 3467 C CA . MET B 1 228 ? 67.023 49.791 37.375 1.00 55.64 228 MET B CA 1
ATOM 3468 C C . MET B 1 228 ? 67.933 51.011 37.306 1.00 61.33 228 MET B C 1
ATOM 3469 O O . MET B 1 228 ? 69.153 50.883 37.148 1.00 57.73 228 MET B O 1
ATOM 3474 N N . VAL B 1 229 ? 67.355 52.207 37.440 1.00 58.29 229 VAL B N 1
ATOM 3475 C CA . VAL B 1 229 ? 68.139 53.435 37.348 1.00 54.86 229 VAL B CA 1
ATOM 3476 C C . VAL B 1 229 ? 69.150 53.514 38.486 1.00 49.56 229 VAL B C 1
ATOM 3477 O O . VAL B 1 229 ? 70.290 53.956 38.295 1.00 55.69 229 VAL B O 1
ATOM 3481 N N . ASP B 1 230 ? 68.753 53.084 39.686 1.00 47.49 230 ASP B N 1
ATOM 3482 C CA . ASP B 1 230 ? 69.669 53.115 40.822 1.00 48.01 230 ASP B CA 1
ATOM 3483 C C . ASP B 1 230 ? 70.829 52.148 40.626 1.00 55.36 230 ASP B C 1
ATOM 3484 O O . ASP B 1 230 ? 71.981 52.482 40.931 1.00 50.22 230 ASP B O 1
ATOM 3489 N N . ALA B 1 231 ? 70.544 50.941 40.132 1.00 47.41 231 ALA B N 1
ATOM 3490 C CA . ALA B 1 231 ? 71.614 49.999 39.819 1.00 56.90 231 ALA B CA 1
ATOM 3491 C C . ALA B 1 231 ? 72.561 50.579 38.780 1.00 60.36 231 ALA B C 1
ATOM 3492 O O . ALA B 1 231 ? 73.785 50.443 38.897 1.00 51.15 231 ALA B O 1
ATOM 3494 N N . LEU B 1 232 ? 72.010 51.239 37.758 1.00 49.36 232 LEU B N 1
ATOM 3495 C CA . LEU B 1 232 ? 72.846 51.898 36.762 1.00 51.39 232 LEU B CA 1
ATOM 3496 C C . LEU B 1 232 ? 73.697 52.992 37.394 1.00 61.78 232 LEU B C 1
ATOM 3497 O O . LEU B 1 232 ? 74.885 53.125 37.078 1.00 57.62 232 LEU B O 1
ATOM 3502 N N . GLU B 1 233 ? 73.106 53.783 38.295 1.00 52.75 233 GLU B N 1
ATOM 3503 C CA . GLU B 1 233 ? 73.856 54.856 38.943 1.00 53.69 233 GLU B CA 1
ATOM 3504 C C . GLU B 1 233 ? 75.020 54.306 39.757 1.00 58.48 233 GLU B C 1
ATOM 3505 O O . GLU B 1 233 ? 76.109 54.893 39.772 1.00 53.73 233 GLU B O 1
ATOM 3511 N N . GLN B 1 234 ? 74.809 53.179 40.441 1.00 53.40 234 GLN B N 1
ATOM 3512 C CA . GLN B 1 234 ? 75.865 52.603 41.266 1.00 68.90 234 GLN B CA 1
ATOM 3513 C C . GLN B 1 234 ? 77.014 52.058 40.428 1.00 73.52 234 GLN B C 1
ATOM 3514 O O . GLN B 1 234 ? 78.173 52.122 40.856 1.00 72.99 234 GLN B O 1
ATOM 3520 N N . THR B 1 235 ? 76.722 51.525 39.243 1.00 59.67 235 THR B N 1
ATOM 3521 C CA . THR B 1 235 ? 77.685 50.704 38.519 1.00 64.30 235 THR B CA 1
ATOM 3522 C C . THR B 1 235 ? 78.344 51.404 37.340 1.00 65.60 235 THR B C 1
ATOM 3523 O O . THR B 1 235 ? 79.469 51.042 36.983 1.00 69.87 235 THR B O 1
ATOM 3527 N N . THR B 1 236 ? 77.683 52.384 36.726 1.00 61.54 236 THR B N 1
ATOM 3528 C CA . THR B 1 236 ? 78.197 52.962 35.490 1.00 58.37 236 THR B CA 1
ATOM 3529 C C . THR B 1 236 ? 79.584 53.561 35.698 1.00 65.35 236 THR B C 1
ATOM 3530 O O . THR B 1 236 ? 79.923 54.054 36.778 1.00 63.21 236 THR B O 1
ATOM 3534 N N . LYS B 1 237 ? 80.398 53.485 34.651 1.00 67.42 237 LYS B N 1
ATOM 3535 C CA . LYS B 1 237 ? 81.698 54.138 34.618 1.00 67.85 237 LYS B CA 1
ATOM 3536 C C . LYS B 1 237 ? 81.634 55.518 33.982 1.00 60.89 237 LYS B C 1
ATOM 3537 O O . LYS B 1 237 ? 82.655 56.211 33.929 1.00 77.81 237 LYS B O 1
ATOM 3543 N N . SER B 1 238 ? 80.462 55.930 33.502 1.00 59.50 238 SER B N 1
ATOM 3544 C CA . SER B 1 238 ? 80.305 57.222 32.848 1.00 56.42 238 SER B CA 1
ATOM 3545 C C . SER B 1 238 ? 79.834 58.257 33.860 1.00 65.39 238 SER B C 1
ATOM 3546 O O . SER B 1 238 ? 78.777 58.063 34.478 1.00 65.03 238 SER B O 1
ATOM 3549 N N . PRO B 1 239 ? 80.572 59.350 34.069 1.00 73.18 239 PRO B N 1
ATOM 3550 C CA . PRO B 1 239 ? 80.082 60.389 34.992 1.00 70.97 239 PRO B CA 1
ATOM 3551 C C . PRO B 1 239 ? 78.771 61.007 34.546 1.00 64.29 239 PRO B C 1
ATOM 3552 O O . PRO B 1 239 ? 77.937 61.360 35.388 1.00 66.50 239 PRO B O 1
ATOM 3556 N N . ALA B 1 240 ? 78.563 61.143 33.234 1.00 59.02 240 ALA B N 1
ATOM 3557 C CA . ALA B 1 240 ? 77.319 61.720 32.739 1.00 51.63 240 ALA B CA 1
ATOM 3558 C C . ALA B 1 240 ? 76.131 60.822 33.059 1.00 57.87 240 ALA B C 1
ATOM 3559 O O . ALA B 1 240 ? 75.081 61.304 33.498 1.00 56.96 240 ALA B O 1
ATOM 3561 N N . VAL B 1 241 ? 76.279 59.511 32.849 1.00 55.73 241 VAL B N 1
ATOM 3562 C CA . VAL B 1 241 ? 75.201 58.582 33.175 1.00 47.67 241 VAL B CA 1
ATOM 3563 C C . VAL B 1 241 ? 74.900 58.617 34.667 1.00 50.93 241 VAL B C 1
ATOM 3564 O O . VAL B 1 241 ? 73.735 58.603 35.081 1.00 50.90 241 VAL B O 1
ATOM 3568 N N . ARG B 1 242 ? 75.944 58.672 35.496 1.00 52.43 242 ARG B N 1
ATOM 3569 C CA . ARG B 1 242 ? 75.741 58.699 36.941 1.00 56.42 242 ARG B CA 1
ATOM 3570 C C . ARG B 1 242 ? 74.983 59.950 37.366 1.00 56.05 242 ARG B C 1
ATOM 3571 O O . ARG B 1 242 ? 74.054 59.882 38.180 1.00 55.08 242 ARG B O 1
ATOM 3579 N N . THR B 1 243 ? 75.363 61.106 36.818 1.00 61.00 243 THR B N 1
ATOM 3580 C CA . THR B 1 243 ? 74.708 62.353 37.196 1.00 55.10 243 THR B CA 1
ATOM 3581 C C . THR B 1 243 ? 73.246 62.357 36.765 1.00 59.15 243 THR B C 1
ATOM 3582 O O . THR B 1 243 ? 72.357 62.719 37.545 1.00 51.66 243 THR B O 1
ATOM 3586 N N . ARG B 1 244 ? 72.977 61.944 35.524 1.00 51.29 244 ARG B N 1
ATOM 3587 C CA . ARG B 1 244 ? 71.604 61.952 35.027 1.00 52.14 244 ARG B CA 1
ATOM 3588 C C . ARG B 1 244 ? 70.758 60.868 35.683 1.00 52.62 244 ARG B C 1
ATOM 3589 O O . ARG B 1 244 ? 69.545 61.045 35.839 1.00 55.03 244 ARG B O 1
ATOM 3597 N N . SER B 1 245 ? 71.371 59.747 36.075 1.00 51.01 245 SER B N 1
ATOM 3598 C CA . SER B 1 245 ? 70.641 58.735 36.832 1.00 51.58 245 SER B CA 1
ATOM 3599 C C . SER B 1 245 ? 70.212 59.282 38.188 1.00 45.25 245 SER B C 1
ATOM 3600 O O . SER B 1 245 ? 69.055 59.127 38.598 1.00 53.57 245 SER B O 1
ATOM 3603 N N . LYS B 1 246 ? 71.136 59.939 38.893 1.00 49.64 246 LYS B N 1
ATOM 3604 C CA . LYS B 1 246 ? 70.822 60.484 40.210 1.00 54.39 246 LYS B CA 1
ATOM 3605 C C . LYS B 1 246 ? 69.832 61.639 40.110 1.00 54.12 246 LYS B C 1
ATOM 3606 O O . LYS B 1 246 ? 68.927 61.760 40.943 1.00 52.57 246 LYS B O 1
ATOM 3612 N N . ASP B 1 247 ? 69.981 62.493 39.096 1.00 47.19 247 ASP B N 1
ATOM 3613 C CA . ASP B 1 247 ? 69.044 63.598 38.909 1.00 54.72 247 ASP B CA 1
ATOM 3614 C C . ASP B 1 247 ? 67.626 63.084 38.696 1.00 49.10 247 ASP B C 1
ATOM 3615 O O . ASP B 1 247 ? 66.676 63.573 39.317 1.00 52.22 247 ASP B O 1
ATOM 3620 N N . SER B 1 248 ? 67.466 62.089 37.818 1.00 43.68 248 SER B N 1
ATOM 3621 C CA . SER B 1 248 ? 66.138 61.552 37.541 1.00 48.76 248 SER B CA 1
ATOM 3622 C C . SER B 1 248 ? 65.539 60.870 38.763 1.00 54.24 248 SER B C 1
ATOM 3623 O O . SER B 1 248 ? 64.318 60.903 38.956 1.00 50.90 248 SER B O 1
ATOM 3626 N N . LEU B 1 249 ? 66.373 60.246 39.597 1.00 44.92 249 LEU B N 1
ATOM 3627 C CA . LEU B 1 249 ? 65.877 59.645 40.827 1.00 45.58 249 LEU B CA 1
ATOM 3628 C C . LEU B 1 249 ? 65.558 60.686 41.889 1.00 47.61 249 LEU B C 1
ATOM 3629 O O . LEU B 1 249 ? 64.824 60.384 42.836 1.00 49.45 249 LEU B O 1
ATOM 3634 N N . GLY B 1 250 ? 66.086 61.899 41.754 1.00 43.09 250 GLY B N 1
ATOM 3635 C CA . GLY B 1 250 ? 65.748 62.978 42.653 1.00 48.17 250 GLY B CA 1
ATOM 3636 C C . GLY B 1 250 ? 64.612 63.866 42.199 1.00 50.41 250 GLY B C 1
ATOM 3637 O O . GLY B 1 250 ? 64.343 64.882 42.849 1.00 50.09 250 GLY B O 1
ATOM 3638 N N . ASP B 1 251 ? 63.938 63.521 41.098 1.00 46.74 251 ASP B N 1
ATOM 3639 C CA . ASP B 1 251 ? 62.818 64.320 40.612 1.00 52.60 251 ASP B CA 1
ATOM 3640 C C . ASP B 1 251 ? 61.713 64.370 41.660 1.00 53.84 251 ASP B C 1
ATOM 3641 O O . ASP B 1 251 ? 61.294 63.333 42.186 1.00 50.04 251 ASP B O 1
ATOM 3646 N N . ASP B 1 252 ? 61.226 65.585 41.946 1.00 52.07 252 ASP B N 1
ATOM 3647 C CA . ASP B 1 252 ? 60.298 65.786 43.054 1.00 45.85 252 ASP B CA 1
ATOM 3648 C C . ASP B 1 252 ? 58.928 65.159 42.829 1.00 44.45 252 ASP B C 1
ATOM 3649 O O . ASP B 1 252 ? 58.104 65.191 43.748 1.00 53.06 252 ASP B O 1
ATOM 3654 N N . ARG B 1 253 ? 58.654 64.617 41.642 1.00 48.10 253 ARG B N 1
ATOM 3655 C CA . ARG B 1 253 ? 57.362 64.000 41.370 1.00 53.21 253 ARG B CA 1
ATOM 3656 C C . ARG B 1 253 ? 57.300 62.535 41.779 1.00 57.98 253 ARG B C 1
ATOM 3657 O O . ARG B 1 253 ? 56.199 61.977 41.860 1.00 55.39 253 ARG B O 1
ATOM 3665 N N . LEU B 1 254 ? 58.438 61.905 42.034 1.00 51.29 254 LEU B N 1
ATOM 3666 C CA . LEU B 1 254 ? 58.443 60.491 42.382 1.00 62.87 254 LEU B CA 1
ATOM 3667 C C . LEU B 1 254 ? 57.901 60.301 43.795 1.00 56.79 254 LEU B C 1
ATOM 3668 O O . LEU B 1 254 ? 58.288 61.045 44.705 1.00 53.44 254 LEU B O 1
ATOM 3673 N N . PRO B 1 255 ? 57.007 59.330 44.014 1.00 66.29 255 PRO B N 1
ATOM 3674 C CA . PRO B 1 255 ? 56.473 5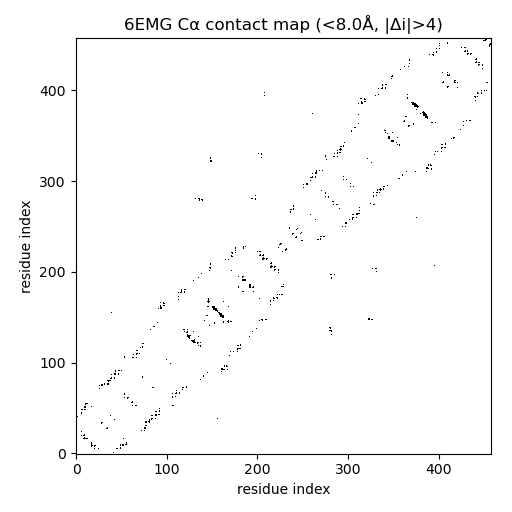9.103 45.371 1.00 69.28 255 PRO B CA 1
ATOM 3675 C C . PRO B 1 255 ? 57.543 58.947 46.440 1.00 62.59 255 PRO B C 1
ATOM 3676 O O . PRO B 1 255 ? 57.365 59.437 47.562 1.00 68.73 255 PRO B O 1
ATOM 3680 N N . ALA B 1 256 ? 58.658 58.286 46.118 1.00 65.80 256 ALA B N 1
ATOM 3681 C CA . ALA B 1 256 ? 59.729 58.096 47.090 1.00 72.38 256 ALA B CA 1
ATOM 3682 C C . ALA B 1 256 ? 60.323 59.414 47.567 1.00 68.33 256 ALA B C 1
ATOM 3683 O O . ALA B 1 256 ? 60.871 59.469 48.674 1.00 76.40 256 ALA B O 1
ATOM 3685 N N . ASN B 1 257 ? 60.229 60.474 46.764 1.00 65.53 257 ASN B N 1
ATOM 3686 C CA . ASN B 1 257 ? 60.709 61.792 47.152 1.00 66.21 257 ASN B CA 1
ATOM 3687 C C . ASN B 1 257 ? 59.608 62.689 47.706 1.00 72.12 257 ASN B C 1
ATOM 3688 O O . ASN B 1 257 ? 59.919 63.710 48.329 1.00 68.25 257 ASN B O 1
ATOM 3693 N N . ARG B 1 258 ? 58.338 62.336 47.499 1.00 87.61 258 ARG B N 1
ATOM 3694 C CA . ARG B 1 258 ? 57.209 63.156 47.941 1.00 105.78 258 ARG B CA 1
ATOM 3695 C C . ARG B 1 258 ? 56.955 62.900 49.424 1.00 122.73 258 ARG B C 1
ATOM 3696 O O . ARG B 1 258 ? 56.024 62.195 49.822 1.00 120.62 258 ARG B O 1
ATOM 3704 N N . ARG B 1 259 ? 57.807 63.488 50.259 1.00 141.39 259 ARG B N 1
ATOM 3705 C CA . ARG B 1 259 ? 57.676 63.343 51.706 1.00 149.90 259 ARG B CA 1
ATOM 3706 C C . ARG B 1 259 ? 57.887 64.676 52.416 1.00 139.90 259 ARG B C 1
ATOM 3707 O O . ARG B 1 259 ? 57.971 65.725 51.778 1.00 125.33 259 ARG B O 1
#

Organism: Chaetomium thermophilum (strain DSM 1495 / CBS 144.50 / IMI 039719) (NCBI:txid759272)

B-factor: mean 69.13, std 32.22, range [29.64, 220.2]

Nearest PDB structures (foldseek):
  6emg-assembly2_B  TM=1.004E+00  e=2.000E-33  Thermochaetoides thermophila DSM 1495
  6emf-assembly1_A  TM=9.611E-01  e=1.822E-28  Thermochaetoides thermophila DSM 1495
  8i9v-assembly1_Cc  TM=9.774E-01  e=1.739E-27  Thermochaetoides thermophila DSM 1495
  6emg-assembly1_A  TM=9.596E-01  e=4.574E-27  Thermochaetoides thermophila DSM 1495
  8euy-assembly1_4  TM=7.911E-01  e=2.502E-09  Schizosaccharomyces pombe

InterPro domains:
  IPR010301 Ribosomal RNA processing protein 1 [PF05997] (6-275)
  IPR010301 Ribosomal RNA processing protein 1 [PTHR13026] (5-209)